Protein AF-0000000067431353 (afdb_homodimer)

InterPro domains:
  IPR000999 Ribonuclease III domain [PF00636] (51-108)
  IPR000999 Ribonuclease III domain [PS00517] (51-59)
  IPR000999 Ribonuclease III domain [PS50142] (41-105)
  IP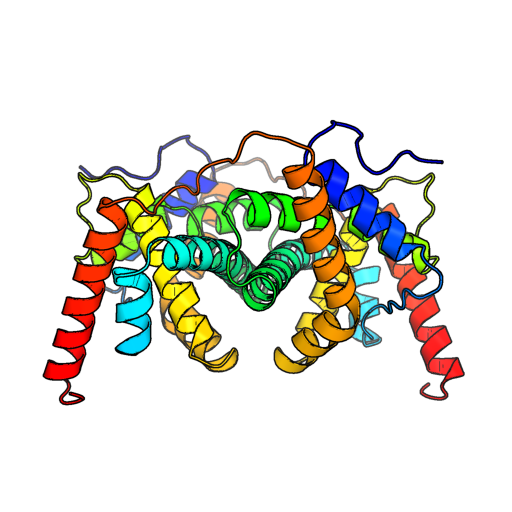R000999 Ribonuclease III domain [SM00535] (33-150)
  IPR000999 Ribonuclease III domain [cd00593] (41-124)
  IPR036389 Ribonuclease III, endonuclease domain superfamily [G3DSA:1.10.1520.10] (8-148)
  IPR036389 Ribonuclease III, endonuclease domain superfamily [SSF69065] (44-146)

Sequence (386 aa):
MAAFPFNKGTVSDSIQRHVVDKIYSSHFVFELPPLSDAAWSSICNNSAERDRLEFVGDALMSGTVSEELYRIRIQGSPGFYTNARSALTANSTFAHLMHRLGHHDMRDKVKPAGDAFETIIAAYRNETSAEAFQQWFRDNFTQLIHVACAAYDSWMNLSMPRSKGSGGSVKQRRLLDKAKHRQKAEKRARGLLMAAFPFNKGTVSDSIQRHVVDKIYSSHFVFELPPLSDAAWSSICNNSAERDRLEFVGDALMSGTVSEELYRIRIQGSPGFYTNARSALTANSTFAHLMHRLGHHDMRDKVKPAGDAFETIIAAYRNETSAEAFQQWFRDNFTQLIHVACAAYDSWMNLSMPRSKGSGGSVKQRRLLDKAKHRQKAEKR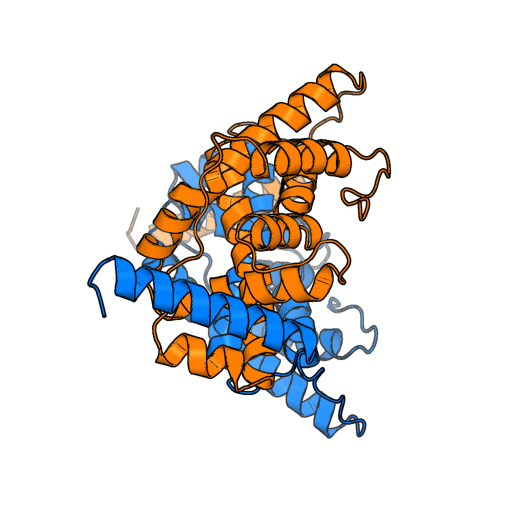ARGLL

Solvent-accessible surface area (backbone atoms only — not comparable to full-atom values): 20531 Å² total; per-residue (Å²): 134,73,72,71,62,72,78,74,77,40,71,31,33,53,20,30,48,49,32,52,51,44,62,72,35,92,83,50,64,76,74,80,78,81,67,54,70,66,53,46,50,44,51,48,72,29,42,66,54,30,47,48,27,24,56,31,11,51,30,43,50,48,21,50,52,39,49,48,47,53,70,71,40,84,79,55,40,67,68,50,52,54,30,43,48,50,25,70,67,27,41,58,47,36,20,49,54,35,30,72,74,68,47,41,60,72,90,47,73,43,59,43,40,17,44,35,48,22,22,51,51,29,51,36,47,72,73,45,51,74,65,58,45,50,49,52,44,51,73,46,45,44,68,48,51,55,39,26,54,51,35,47,52,54,50,49,73,70,41,79,76,77,76,74,63,74,62,51,53,73,63,26,35,53,34,40,46,47,46,45,53,49,52,52,50,52,35,42,73,70,62,73,94,129,67,74,65,60,68,81,73,79,40,71,32,33,52,20,29,44,49,33,52,52,45,62,71,34,90,82,50,66,76,72,81,78,82,66,55,71,68,53,47,49,44,52,47,72,30,41,66,54,31,45,49,27,24,56,32,12,49,30,41,50,48,20,53,52,39,48,48,48,53,68,72,40,84,79,56,40,68,68,52,53,55,31,42,49,52,25,69,67,27,40,60,46,37,20,49,55,34,30,72,72,69,45,42,59,68,86,49,73,43,60,41,39,17,42,36,46,22,23,52,52,29,51,35,48,72,76,46,51,74,64,58,44,51,49,54,44,52,73,46,45,44,68,48,50,53,39,27,54,53,35,45,52,54,49,51,71,69,41,78,78,75,78,73,64,76,64,52,52,74,63,25,35,52,35,40,47,47,48,46,54,50,52,50,50,52,34,44,74,70,63,73,96

pLDDT: mean 86.74, std 14.92, range [23.95, 98.12]

Secondary structure (DSSP, 8-state):
----S-----HHHHHHHHHHHHHTSTT----PPP--HHHHHHHHH-HHHHHHHHHHHHHHHHHHHHHHHHHH-TT--HHHHHHHHHHHT-HHHHHHHHHHTTS--TTS-HHHHHHHHHHHHHHHHHHS-HHHHHHHHHHHHHHHHHHHHHHHHHHHHHS----------HHHHHHHHHHHHHHHHHHHHTT--/----S-----HHHHHHHHHHHHHTSTT----PPP--HHHHHHHHH-HHHHHHHHHHHHHHHHHHHHHHHHHH-TT--HHHHHHHHHHHT-HHHHHHHHHHTTS--TTS-HHHHHHHHHHHHHHHHHHS-HHHHHHHHHHHHHHHHHHHHHHHHHHHHHS----------HHHHHHHHHHHHHHHHHHHHTT--

Organism: Laccaria bicolor (strain S238N-H82 / ATCC MYA-4686) (NCBI:txid486041)

Foldseek 3Di:
DFDPDPPPVDLLSLLLVLLLVLLPDPPADADQDDFDPVLCCCCVPPVVLLVVQLVVLLVVLLVLLLVLLCVVPVDDFPVLSVSLSCSLLPLQSQQSNCVSVVNHDSPDDSNVSSSVSSSSLSSNPVVDDPVVSSVSCCVRPSVSSVSSVVSSVVVPVVVPDDDDGPPPDPVVVVVVVVVVVVVVVVCVVVVND/DLDPDPPPVDLLSLLLVLLLVLLPDPPADADQDDADPVLCCCCVPPVVLLVVQLVVLLVVLLVLLLVLLCVVPVDDFPVLSVSLSCSLLPLQSQQSNCVSVVNHDSPDDSNVSSSVSSSSLSSNPVVDDPVVSSVSCCVRPSVSSVSSVVSSVVVPVVVPDPPDGPDPDPVVVVVVVVVVVVVVVVCVVVVND

Structure (mmCIF, N/CA/C/O backbone):
data_AF-0000000067431353-model_v1
#
loop_
_entity.id
_entity.type
_entity.pdbx_description
1 polymer 'Predicted protein'
#
loop_
_atom_site.group_PDB
_atom_site.id
_atom_site.type_symbol
_atom_site.label_atom_id
_atom_site.label_alt_id
_atom_site.label_comp_id
_atom_site.label_asym_id
_atom_site.label_entity_id
_atom_site.label_seq_id
_atom_site.pdbx_PDB_ins_code
_atom_site.Cartn_x
_atom_site.Cartn_y
_atom_site.Cartn_z
_atom_site.occupancy
_atom_site.B_iso_or_equiv
_atom_site.auth_seq_id
_atom_site.auth_comp_id
_atom_site.auth_asym_id
_atom_site.auth_atom_id
_atom_site.pdbx_PDB_model_num
ATOM 1 N N . MET A 1 1 ? 3.719 -19.734 -27.203 1 23.95 1 MET A N 1
ATOM 2 C CA . MET A 1 1 ? 4.613 -18.891 -26.406 1 23.95 1 MET A CA 1
ATOM 3 C C . MET A 1 1 ? 3.82 -17.938 -25.516 1 23.95 1 MET A C 1
ATOM 5 O O . MET A 1 1 ? 2.637 -17.703 -25.766 1 23.95 1 MET A O 1
ATOM 9 N N . ALA A 1 2 ? 4.438 -17.141 -24.578 1 31.27 2 ALA A N 1
ATOM 10 C CA . ALA A 1 2 ? 4.078 -16.859 -23.188 1 31.27 2 ALA A CA 1
ATOM 11 C C . ALA A 1 2 ? 2.885 -15.906 -23.125 1 31.27 2 ALA A C 1
ATOM 13 O O . ALA A 1 2 ? 1.979 -16.109 -22.312 1 31.27 2 ALA A O 1
ATOM 14 N N . ALA A 1 3 ? 3.102 -14.664 -23.641 1 41.03 3 ALA A N 1
ATOM 15 C CA . ALA A 1 3 ? 4.418 -14.062 -23.438 1 41.03 3 ALA A CA 1
ATOM 16 C C . ALA A 1 3 ? 4.332 -12.828 -22.547 1 41.03 3 ALA A C 1
ATOM 18 O O . ALA A 1 3 ? 3.744 -11.812 -22.938 1 41.03 3 ALA A O 1
ATOM 19 N N . PHE A 1 4 ? 3.812 -12.961 -21.5 1 47.16 4 PHE A N 1
ATOM 20 C CA . PHE A 1 4 ? 3.789 -11.773 -20.656 1 47.16 4 PHE A CA 1
ATOM 21 C C . PHE A 1 4 ? 5.195 -11.219 -20.469 1 47.16 4 PHE A C 1
ATOM 23 O O . PHE A 1 4 ? 6.18 -11.953 -20.609 1 47.16 4 PHE A O 1
ATOM 30 N N . PRO A 1 5 ? 6.062 -10.719 -19.875 1 51 5 PRO A N 1
ATOM 31 C CA . PRO A 1 5 ? 6.305 -9.289 -19.672 1 51 5 PRO A CA 1
ATOM 32 C C . PRO A 1 5 ? 6.586 -8.547 -20.969 1 51 5 PRO A C 1
ATOM 34 O O . PRO A 1 5 ? 7.117 -9.133 -21.922 1 51 5 PRO A O 1
ATOM 37 N N . PHE A 1 6 ? 5.766 -7.562 -21.266 1 51.66 6 PHE A N 1
ATOM 38 C CA . PHE A 1 6 ? 6.023 -6.645 -22.375 1 51.66 6 PHE A CA 1
ATOM 39 C C . PHE A 1 6 ? 7.461 -6.137 -22.328 1 51.66 6 PHE A C 1
ATOM 41 O O . PHE A 1 6 ? 7.973 -5.797 -21.266 1 51.66 6 PHE A O 1
ATOM 48 N N . ASN A 1 7 ? 8.359 -6.863 -23.016 1 56.06 7 ASN A N 1
ATOM 49 C CA . ASN A 1 7 ? 9.75 -6.461 -23.188 1 56.06 7 ASN A CA 1
ATOM 50 C C . ASN A 1 7 ? 9.867 -4.977 -23.531 1 56.06 7 ASN A C 1
ATOM 52 O O . ASN A 1 7 ? 9.758 -4.602 -24.703 1 56.06 7 ASN A O 1
ATOM 56 N N . LYS A 1 8 ? 9.617 -4.156 -22.656 1 63.53 8 LYS A N 1
ATOM 57 C CA . LYS A 1 8 ? 9.922 -2.75 -22.906 1 63.53 8 LYS A CA 1
ATOM 58 C C . LYS A 1 8 ? 11.406 -2.467 -22.688 1 63.53 8 LYS A C 1
ATOM 60 O O . LYS A 1 8 ? 11.883 -1.368 -22.984 1 63.53 8 LYS A O 1
ATOM 65 N N . GLY A 1 9 ? 12.031 -3.564 -22.406 1 75.94 9 GLY A N 1
ATOM 66 C CA . GLY A 1 9 ? 13.469 -3.395 -22.234 1 75.94 9 GLY A CA 1
ATOM 67 C C . GLY A 1 9 ? 13.82 -2.576 -21.016 1 75.94 9 GLY A C 1
ATOM 68 O O . GLY A 1 9 ? 14.906 -1.985 -20.938 1 75.94 9 GLY A O 1
ATOM 69 N N . THR A 1 10 ? 12.969 -2.479 -20.156 1 87.06 10 THR A N 1
ATOM 70 C CA . THR A 1 10 ? 13.211 -1.729 -18.922 1 87.06 10 THR A CA 1
ATOM 71 C C . THR A 1 10 ? 13.742 -2.648 -17.828 1 87.06 10 THR A C 1
ATOM 73 O O . THR A 1 10 ? 13.664 -3.873 -17.953 1 87.06 10 THR A O 1
ATOM 76 N N . VAL A 1 11 ? 14.352 -2.068 -16.859 1 90.88 11 VAL A N 1
ATOM 77 C CA . VAL A 1 11 ? 14.844 -2.826 -15.711 1 90.88 11 VAL A CA 1
ATOM 78 C C . VAL A 1 11 ? 13.695 -3.592 -15.062 1 90.88 11 VAL A C 1
ATOM 80 O O . VAL A 1 11 ? 13.852 -4.758 -14.688 1 90.88 11 VAL A O 1
ATOM 83 N N . SER A 1 12 ? 12.547 -2.988 -14.953 1 92.94 12 SER A N 1
ATOM 84 C CA . SER A 1 12 ? 11.383 -3.648 -14.359 1 92.94 12 SER A CA 1
ATOM 85 C C . SER A 1 12 ? 10.969 -4.867 -15.18 1 92.94 12 SER A C 1
ATOM 87 O O . SER A 1 12 ? 10.586 -5.898 -14.625 1 92.94 12 SER A O 1
ATOM 89 N N . ASP A 1 13 ? 11.062 -4.77 -16.438 1 92.25 13 ASP A N 1
ATOM 90 C CA . ASP A 1 13 ? 10.742 -5.898 -17.312 1 92.25 13 ASP A CA 1
ATOM 91 C C . ASP A 1 13 ? 11.711 -7.055 -17.078 1 92.25 13 ASP A C 1
ATOM 93 O O . ASP A 1 13 ? 11.312 -8.219 -17.078 1 92.25 13 ASP A O 1
ATOM 97 N N . SER A 1 14 ? 12.969 -6.664 -17.016 1 91.94 14 SER A N 1
ATOM 98 C CA . SER A 1 14 ? 13.977 -7.691 -16.766 1 91.94 14 SER A CA 1
ATOM 99 C C . SER A 1 14 ? 13.719 -8.406 -15.438 1 91.94 14 SER A C 1
ATOM 101 O O . SER A 1 14 ? 13.781 -9.633 -15.367 1 91.94 14 SER A O 1
ATOM 103 N N . ILE A 1 15 ? 13.461 -7.648 -14.414 1 96.31 15 ILE A N 1
ATOM 104 C CA . ILE A 1 15 ? 13.156 -8.234 -13.109 1 96.31 15 ILE A CA 1
ATOM 105 C C . ILE A 1 15 ? 11.961 -9.172 -13.234 1 96.31 15 ILE A C 1
ATOM 107 O O . ILE A 1 15 ? 12 -10.305 -12.742 1 96.31 15 ILE A O 1
ATOM 111 N N . GLN A 1 16 ? 10.93 -8.695 -13.883 1 95.81 16 GLN A N 1
ATOM 112 C CA . GLN A 1 16 ? 9.711 -9.484 -13.984 1 95.81 16 GLN A CA 1
ATOM 113 C C . GLN A 1 16 ? 9.961 -10.789 -14.734 1 95.81 16 GLN A C 1
ATOM 115 O O . GLN A 1 16 ? 9.398 -11.828 -14.391 1 95.81 16 GLN A O 1
ATOM 120 N N . ARG A 1 17 ? 10.758 -10.773 -15.773 1 94.19 17 ARG A N 1
ATOM 121 C CA . ARG A 1 17 ? 11.094 -11.984 -16.516 1 94.19 17 ARG A CA 1
ATOM 122 C C . ARG A 1 17 ? 11.727 -13.023 -15.594 1 94.19 17 ARG A C 1
ATOM 124 O O . ARG A 1 17 ? 11.367 -14.203 -15.641 1 94.19 17 ARG A O 1
ATOM 131 N N . HIS A 1 18 ? 12.633 -12.57 -14.781 1 95.44 18 HIS A N 1
ATOM 132 C CA . HIS A 1 18 ? 13.297 -13.484 -13.852 1 95.44 18 HIS A CA 1
ATOM 133 C C . HIS A 1 18 ? 12.32 -14.023 -12.812 1 95.44 18 HIS A C 1
ATOM 135 O O . HIS A 1 18 ? 12.398 -15.188 -12.422 1 95.44 18 HIS A O 1
ATOM 141 N N . VAL A 1 19 ? 11.406 -13.195 -12.391 1 97.19 19 VAL A N 1
ATOM 142 C CA . VAL A 1 19 ? 10.383 -13.594 -11.43 1 97.19 19 VAL A CA 1
ATOM 143 C C . VAL A 1 19 ? 9.477 -14.648 -12.055 1 97.19 19 VAL A C 1
ATOM 145 O O . VAL A 1 19 ? 9.18 -15.672 -11.43 1 97.19 19 VAL A O 1
ATOM 148 N N . VAL A 1 20 ? 9.062 -14.414 -13.266 1 95.69 20 VAL A N 1
ATOM 149 C CA . VAL A 1 20 ? 8.18 -15.344 -13.961 1 95.69 20 VAL A CA 1
ATOM 150 C C . VAL A 1 20 ? 8.914 -16.656 -14.219 1 95.69 20 VAL A C 1
ATOM 152 O O . VAL A 1 20 ? 8.328 -17.734 -14.07 1 95.69 20 VAL A O 1
ATOM 155 N N . ASP A 1 21 ? 10.188 -16.562 -14.586 1 95.62 21 ASP A N 1
ATOM 156 C CA . ASP A 1 21 ? 10.984 -17.781 -14.734 1 95.62 21 ASP A CA 1
ATOM 157 C C . ASP A 1 21 ? 10.992 -18.594 -13.445 1 95.62 21 ASP A C 1
ATOM 159 O O . ASP A 1 21 ? 10.906 -19.812 -13.477 1 95.62 21 ASP A O 1
ATOM 163 N N . LYS A 1 22 ? 11.109 -17.859 -12.352 1 96.25 22 LYS A N 1
ATOM 164 C CA . LYS A 1 22 ? 11.086 -18.547 -11.062 1 96.25 22 LYS A CA 1
ATOM 165 C C . LYS A 1 22 ? 9.734 -19.203 -10.82 1 96.25 22 LYS A C 1
ATOM 167 O O . LYS A 1 22 ? 9.672 -20.328 -10.305 1 96.25 22 LYS A O 1
ATOM 172 N N . ILE A 1 23 ? 8.672 -18.562 -11.172 1 96.19 23 ILE A N 1
ATOM 173 C CA . ILE A 1 23 ? 7.316 -19.078 -10.977 1 96.19 23 ILE A CA 1
ATOM 174 C C . ILE A 1 23 ? 7.16 -20.406 -11.703 1 96.19 23 ILE A C 1
ATOM 176 O O . ILE A 1 23 ? 6.488 -21.328 -11.211 1 96.19 23 ILE A O 1
ATOM 180 N N . TYR A 1 24 ? 7.809 -20.594 -12.773 1 95 24 TYR A N 1
ATOM 181 C CA . TYR A 1 24 ? 7.613 -21.797 -13.555 1 95 24 TYR A CA 1
ATOM 182 C C . TYR A 1 24 ? 8.734 -22.812 -13.305 1 95 24 TYR A C 1
ATOM 184 O O . TYR A 1 24 ? 8.766 -23.875 -13.914 1 95 24 TYR A O 1
ATOM 192 N N . SER A 1 25 ? 9.648 -22.422 -12.438 1 95.12 25 SER A N 1
ATOM 193 C CA . SER A 1 25 ? 10.703 -23.375 -12.078 1 95.12 25 SER A CA 1
ATOM 194 C C . SER A 1 25 ? 10.141 -24.547 -11.289 1 95.12 25 SER A C 1
ATOM 196 O O . SER A 1 25 ? 9.109 -24.406 -10.617 1 95.12 25 SER A O 1
ATOM 198 N N . SER A 1 26 ? 10.766 -25.672 -11.32 1 93.94 26 SER A N 1
ATOM 199 C CA . SER A 1 26 ? 10.305 -26.906 -10.672 1 93.94 26 SER A CA 1
ATOM 200 C C . SER A 1 26 ? 10.359 -26.781 -9.156 1 93.94 26 SER A C 1
ATOM 202 O O . SER A 1 26 ? 9.633 -27.484 -8.445 1 93.94 26 SER A O 1
ATOM 204 N N . HIS A 1 27 ? 11.18 -25.875 -8.656 1 92 27 HIS A N 1
ATOM 205 C CA . HIS A 1 27 ? 11.391 -25.781 -7.219 1 92 27 HIS A CA 1
ATOM 206 C C . HIS A 1 27 ? 10.508 -24.703 -6.594 1 92 27 HIS A C 1
ATOM 208 O O . HIS A 1 27 ? 10.516 -24.516 -5.375 1 92 27 HIS A O 1
ATOM 214 N N . PHE A 1 28 ? 9.789 -24.031 -7.488 1 93 28 PHE A N 1
ATOM 215 C CA . PHE A 1 28 ? 8.922 -22.984 -6.969 1 93 28 PHE A CA 1
ATOM 216 C C . PHE A 1 28 ? 7.629 -23.578 -6.414 1 93 28 PHE A C 1
ATOM 218 O O . PHE A 1 28 ? 6.922 -24.297 -7.113 1 93 28 PHE A O 1
ATOM 225 N N . VAL A 1 29 ? 7.441 -23.312 -5.148 1 89.75 29 VAL A N 1
ATOM 226 C CA . VAL A 1 29 ? 6.211 -23.75 -4.496 1 89.75 29 VAL A CA 1
ATOM 227 C C . VAL A 1 29 ? 5.395 -22.531 -4.066 1 89.75 29 VAL A C 1
ATOM 229 O O . VAL A 1 29 ? 5.918 -21.625 -3.42 1 89.75 29 VAL A O 1
ATOM 232 N N . PHE A 1 30 ? 4.188 -22.531 -4.449 1 93.44 30 PHE A N 1
ATOM 233 C CA . PHE A 1 30 ? 3.266 -21.438 -4.145 1 93.44 30 PHE A CA 1
ATOM 234 C C . PHE A 1 30 ? 1.852 -21.969 -3.938 1 93.44 30 PHE A C 1
ATOM 236 O O . PHE A 1 30 ? 1.389 -22.828 -4.688 1 93.44 30 PHE A O 1
ATOM 243 N N . GLU A 1 31 ? 1.218 -21.516 -2.906 1 91.31 31 GLU A N 1
ATOM 244 C CA . GLU A 1 31 ? -0.174 -21.859 -2.639 1 91.31 31 GLU A CA 1
ATOM 245 C C . GLU A 1 31 ? -1.007 -20.625 -2.328 1 91.31 31 GLU A C 1
ATOM 247 O O . GLU A 1 31 ? -0.552 -19.719 -1.616 1 91.31 31 GLU A O 1
ATOM 252 N N . LEU A 1 32 ? -2.238 -20.625 -2.877 1 92.19 32 LEU A N 1
ATOM 253 C CA . LEU A 1 32 ? -3.164 -19.578 -2.459 1 92.19 32 LEU A CA 1
ATOM 254 C C . LEU A 1 32 ? -3.512 -19.719 -0.981 1 92.19 32 LEU A C 1
ATOM 256 O O . LEU A 1 32 ? -3.564 -20.828 -0.453 1 92.19 32 LEU A O 1
ATOM 260 N N . PRO A 1 33 ? -3.707 -18.547 -0.418 1 93.25 33 PRO A N 1
ATOM 261 C CA . PRO A 1 33 ? -4.098 -18.672 0.988 1 93.25 33 PRO A CA 1
ATOM 262 C C . PRO A 1 33 ? -5.457 -19.344 1.166 1 93.25 33 PRO A C 1
ATOM 264 O O . PRO A 1 33 ? -6.348 -19.172 0.326 1 93.25 33 PRO A O 1
ATOM 267 N N . PRO A 1 34 ? -5.582 -20.125 2.26 1 90.69 34 PRO A N 1
ATOM 268 C CA . PRO A 1 34 ? -6.875 -20.75 2.52 1 90.69 34 PRO A CA 1
ATOM 269 C C . PRO A 1 34 ? -7.969 -19.75 2.863 1 90.69 34 PRO A C 1
ATOM 271 O O . PRO A 1 34 ? -7.734 -18.812 3.641 1 90.69 34 PRO A O 1
ATOM 274 N N . LEU A 1 35 ? -9.102 -19.891 2.227 1 93.38 35 LEU A N 1
ATOM 275 C CA . LEU A 1 35 ? -10.258 -19.047 2.541 1 93.38 35 LEU A CA 1
ATOM 276 C C . LEU A 1 35 ? -11.406 -19.891 3.096 1 93.38 35 LEU A C 1
ATOM 278 O O . LEU A 1 35 ? -11.578 -21.047 2.709 1 93.38 35 LEU A O 1
ATOM 282 N N . SER A 1 36 ? -12.156 -19.328 3.986 1 93.75 36 SER A N 1
ATOM 283 C CA . SER A 1 36 ? -13.375 -19.953 4.465 1 93.75 36 SER A CA 1
ATOM 284 C C . SER A 1 36 ? -14.422 -20.047 3.359 1 93.75 36 SER A C 1
ATOM 286 O O . SER A 1 36 ? -14.336 -19.344 2.354 1 93.75 36 SER A O 1
ATOM 288 N N . ASP A 1 37 ? -15.453 -20.875 3.604 1 90.88 37 ASP A N 1
ATOM 289 C CA . ASP A 1 37 ? -16.562 -21 2.662 1 90.88 37 ASP A CA 1
ATOM 290 C C . ASP A 1 37 ? -17.297 -19.672 2.527 1 90.88 37 ASP A C 1
ATOM 292 O O . ASP A 1 37 ? -17.734 -19.297 1.434 1 90.88 37 ASP A O 1
ATOM 296 N N . ALA A 1 38 ? -17.422 -19.062 3.598 1 92.56 38 ALA A N 1
ATOM 297 C CA . ALA A 1 38 ? -18.109 -17.781 3.602 1 92.56 38 ALA A CA 1
ATOM 298 C C . ALA A 1 38 ? -17.359 -16.75 2.768 1 92.56 38 ALA A C 1
ATOM 300 O O . ALA A 1 38 ? -17.969 -15.969 2.023 1 92.56 38 ALA A O 1
ATOM 301 N N . ALA A 1 39 ? -16.016 -16.719 2.879 1 92 39 ALA A N 1
ATOM 302 C CA . ALA A 1 39 ? -15.195 -15.789 2.104 1 92 39 ALA A CA 1
ATOM 303 C C . ALA A 1 39 ? -15.297 -16.078 0.609 1 92 39 ALA A C 1
ATOM 305 O O . ALA A 1 39 ? -15.484 -15.164 -0.197 1 92 39 ALA A O 1
ATOM 306 N N . TRP A 1 40 ? -15.203 -17.359 0.27 1 91.12 40 TRP A N 1
ATOM 307 C CA . TRP A 1 40 ? -15.336 -17.734 -1.13 1 91.12 40 TRP A CA 1
ATOM 308 C C . TRP A 1 40 ? -16.703 -17.344 -1.675 1 91.12 40 TRP A C 1
ATOM 310 O O . TRP A 1 40 ? -16.812 -16.812 -2.781 1 91.12 40 TRP A O 1
ATOM 320 N N . SER A 1 41 ? -17.719 -17.578 -0.852 1 89.31 41 SER A N 1
ATOM 321 C CA . SER A 1 41 ? -19.062 -17.234 -1.273 1 89.31 41 SER A CA 1
ATOM 322 C C . SER A 1 41 ? -19.203 -15.734 -1.524 1 89.31 41 SER A C 1
ATOM 324 O O . SER A 1 41 ? -19.812 -15.32 -2.51 1 89.31 41 SER A O 1
ATOM 326 N N . SER A 1 42 ? -18.656 -14.953 -0.712 1 88.5 42 SER A N 1
ATOM 327 C CA . SER A 1 42 ? -18.719 -13.5 -0.826 1 88.5 42 SER A CA 1
ATOM 328 C C . SER A 1 42 ? -18.016 -13.016 -2.09 1 88.5 42 SER A C 1
ATOM 330 O O . SER A 1 42 ? -18.578 -12.211 -2.842 1 88.5 42 SER A O 1
ATOM 332 N N . ILE A 1 43 ? -16.812 -13.531 -2.348 1 90.12 43 ILE A N 1
ATOM 333 C CA . ILE A 1 43 ? -16.047 -12.984 -3.461 1 90.12 43 ILE A CA 1
ATOM 334 C C . ILE A 1 43 ? -16.562 -13.57 -4.777 1 90.12 43 ILE A C 1
ATOM 336 O O . ILE A 1 43 ? -16.438 -12.953 -5.832 1 90.12 43 ILE A O 1
ATOM 340 N N . CYS A 1 44 ? -17.219 -14.719 -4.766 1 88.75 44 CYS A N 1
ATOM 341 C CA . CYS A 1 44 ? -17.703 -15.336 -5.988 1 88.75 44 CYS A CA 1
ATOM 342 C C . CYS A 1 44 ? -19.078 -14.797 -6.367 1 88.75 44 CYS A C 1
ATOM 344 O O . CYS A 1 44 ? -19.391 -14.648 -7.551 1 88.75 44 CYS A O 1
ATOM 346 N N . ASN A 1 45 ? -19.844 -14.422 -5.398 1 88.81 45 ASN A N 1
ATOM 347 C CA . ASN A 1 45 ? -21.25 -14.156 -5.695 1 88.81 45 ASN A CA 1
ATOM 348 C C . ASN A 1 45 ? -21.562 -12.664 -5.602 1 88.81 45 ASN A C 1
ATOM 350 O O . ASN A 1 45 ? -22.656 -12.234 -5.965 1 88.81 45 ASN A O 1
ATOM 354 N N . ASN A 1 46 ? -20.734 -11.883 -5.109 1 89.5 46 ASN A N 1
ATOM 355 C CA . ASN A 1 46 ? -20.953 -10.453 -4.926 1 89.5 46 ASN A CA 1
ATOM 356 C C . ASN A 1 46 ? -19.922 -9.625 -5.688 1 89.5 46 ASN A C 1
ATOM 358 O O . ASN A 1 46 ? -18.812 -9.398 -5.195 1 89.5 46 ASN A O 1
ATOM 362 N N . SER A 1 47 ? -20.328 -9.102 -6.773 1 89.06 47 SER A N 1
ATOM 363 C CA . SER A 1 47 ? -19.406 -8.367 -7.637 1 89.06 47 SER A CA 1
ATOM 364 C C . SER A 1 47 ? -18.938 -7.07 -6.98 1 89.06 47 SER A C 1
ATOM 366 O O . SER A 1 47 ? -17.797 -6.664 -7.141 1 89.06 47 SER A O 1
ATOM 368 N N . ALA A 1 48 ? -19.828 -6.438 -6.285 1 89.88 48 ALA A N 1
ATOM 369 C CA . ALA A 1 48 ? -19.469 -5.211 -5.582 1 89.88 48 ALA A CA 1
ATOM 370 C C . ALA A 1 48 ? -18.391 -5.473 -4.535 1 89.88 48 ALA A C 1
ATOM 372 O O . ALA A 1 48 ? -17.438 -4.707 -4.414 1 89.88 48 ALA A O 1
ATOM 373 N N . GLU A 1 49 ? -18.547 -6.586 -3.867 1 93.06 49 GLU A N 1
ATOM 374 C CA . GLU A 1 49 ? -17.578 -6.953 -2.848 1 93.06 49 GLU A CA 1
ATOM 375 C C . GLU A 1 49 ? -16.234 -7.324 -3.477 1 93.06 49 GLU A C 1
ATOM 377 O O . GLU A 1 49 ? -15.18 -7.035 -2.916 1 93.06 49 GLU A O 1
ATOM 382 N N . ARG A 1 50 ? -16.266 -7.863 -4.598 1 92.44 50 ARG A N 1
ATOM 383 C CA . ARG A 1 50 ? -15.047 -8.211 -5.312 1 92.44 50 ARG A CA 1
ATOM 384 C C . ARG A 1 50 ? -14.242 -6.961 -5.664 1 92.44 50 ARG A C 1
ATOM 386 O O . ARG A 1 50 ? -13.023 -6.926 -5.488 1 92.44 50 ARG A O 1
ATOM 393 N N . ASP A 1 51 ? -14.969 -6.004 -6.086 1 93.12 51 ASP A N 1
ATOM 394 C CA . ASP A 1 51 ? -14.32 -4.75 -6.445 1 93.12 51 ASP A CA 1
ATOM 395 C C . ASP A 1 51 ? -13.664 -4.102 -5.227 1 93.12 51 ASP A C 1
ATOM 397 O O . ASP A 1 51 ? -12.547 -3.596 -5.312 1 93.12 51 ASP A O 1
ATOM 401 N N . ARG A 1 52 ? -14.391 -4.137 -4.168 1 96 52 ARG A N 1
ATOM 402 C CA . ARG A 1 52 ? -13.883 -3.553 -2.936 1 96 52 ARG A CA 1
ATOM 403 C C . ARG A 1 52 ? -12.625 -4.285 -2.463 1 96 52 ARG A C 1
ATOM 405 O O . ARG A 1 52 ? -11.641 -3.654 -2.08 1 96 52 ARG A O 1
ATOM 412 N N . LEU A 1 53 ? -12.695 -5.574 -2.566 1 96.44 53 LEU A N 1
ATOM 413 C CA . LEU A 1 53 ? -11.578 -6.379 -2.088 1 96.44 53 LEU A CA 1
ATOM 414 C C . LEU A 1 53 ? -10.391 -6.285 -3.043 1 96.44 53 LEU A C 1
ATOM 416 O O . LEU A 1 53 ? -9.242 -6.328 -2.613 1 96.44 53 LEU A O 1
ATOM 420 N N . GLU A 1 54 ? -10.672 -6.203 -4.34 1 96.25 54 GLU A N 1
ATOM 421 C CA . GLU A 1 54 ? -9.609 -5.961 -5.312 1 96.25 54 GLU A CA 1
ATOM 422 C C . GLU A 1 54 ? -8.828 -4.695 -4.965 1 96.25 54 GLU A C 1
ATOM 424 O O . GLU A 1 54 ? -7.594 -4.699 -4.977 1 96.25 54 GLU A O 1
ATOM 429 N N . PHE A 1 55 ? -9.578 -3.688 -4.637 1 97.38 55 PHE A N 1
ATOM 430 C CA . PHE A 1 55 ? -8.984 -2.408 -4.258 1 97.38 55 PHE A CA 1
ATOM 431 C C . PHE A 1 55 ? -8.07 -2.568 -3.049 1 97.38 55 PHE A C 1
ATOM 433 O O . PHE A 1 55 ? -6.941 -2.08 -3.049 1 97.38 55 PHE A O 1
ATOM 440 N N . VAL A 1 56 ? -8.523 -3.25 -2.09 1 97.5 56 VAL A N 1
ATOM 441 C CA . VAL A 1 56 ? -7.754 -3.459 -0.87 1 97.5 56 VAL A CA 1
ATOM 442 C C . VAL A 1 56 ? -6.543 -4.34 -1.172 1 97.5 56 VAL A C 1
ATOM 444 O O . VAL A 1 56 ? -5.441 -4.082 -0.681 1 97.5 56 VAL A O 1
ATOM 447 N N . GLY A 1 57 ? -6.793 -5.367 -1.936 1 97.88 57 GLY A N 1
ATOM 448 C CA . GLY A 1 57 ? -5.734 -6.309 -2.27 1 97.88 57 GLY A CA 1
ATOM 449 C C . GLY A 1 57 ? -4.562 -5.66 -2.98 1 97.88 57 GLY A C 1
ATOM 450 O O . GLY A 1 57 ? -3.406 -5.98 -2.699 1 97.88 57 GLY A O 1
ATOM 451 N N . ASP A 1 58 ? -4.91 -4.781 -3.855 1 97.12 58 ASP A N 1
ATOM 452 C CA . ASP A 1 58 ? -3.867 -4.055 -4.574 1 97.12 58 ASP A CA 1
ATOM 453 C C . ASP A 1 58 ? -2.957 -3.301 -3.605 1 97.12 58 ASP A C 1
ATOM 455 O O . ASP A 1 58 ? -1.733 -3.43 -3.668 1 97.12 58 ASP A O 1
ATOM 459 N N . ALA A 1 59 ? -3.537 -2.561 -2.752 1 97.25 59 ALA A N 1
ATOM 460 C CA . ALA A 1 59 ? -2.785 -1.769 -1.781 1 97.25 59 ALA A CA 1
ATOM 461 C C . ALA A 1 59 ? -2.029 -2.666 -0.806 1 97.25 59 ALA A C 1
ATOM 463 O O . ALA A 1 59 ? -0.883 -2.383 -0.451 1 97.25 59 ALA A O 1
ATOM 464 N N . LEU A 1 60 ? -2.674 -3.713 -0.419 1 96.75 60 LEU A N 1
ATOM 465 C CA . LEU A 1 60 ? -2.09 -4.652 0.533 1 96.75 60 LEU A CA 1
ATOM 466 C C . LEU A 1 60 ? -0.842 -5.309 -0.048 1 96.75 60 LEU A C 1
ATOM 468 O O . LEU A 1 60 ? 0.178 -5.426 0.636 1 96.75 60 LEU A O 1
ATOM 472 N N . MET A 1 61 ? -0.942 -5.723 -1.238 1 97.62 61 MET A N 1
ATOM 473 C CA . MET A 1 61 ? 0.2 -6.359 -1.886 1 97.62 61 MET A CA 1
ATOM 474 C C . MET A 1 61 ? 1.347 -5.371 -2.068 1 97.62 61 MET A C 1
ATOM 476 O O . MET A 1 61 ? 2.504 -5.699 -1.799 1 97.62 61 MET A O 1
ATOM 480 N N . SER A 1 62 ? 1.03 -4.195 -2.494 1 97.56 62 SER A N 1
ATOM 481 C CA . SER A 1 62 ? 2.051 -3.166 -2.652 1 97.56 62 SER A CA 1
ATOM 482 C C . SER A 1 62 ? 2.754 -2.875 -1.331 1 97.56 62 SER A C 1
ATOM 484 O O . SER A 1 62 ? 3.98 -2.766 -1.286 1 97.56 62 SER A O 1
ATOM 486 N N . GLY A 1 63 ? 1.958 -2.754 -0.319 1 96.69 63 GLY A N 1
ATOM 487 C CA . GLY A 1 63 ? 2.518 -2.48 0.996 1 96.69 63 GLY A CA 1
ATOM 488 C C . GLY A 1 63 ? 3.373 -3.613 1.527 1 96.69 63 GLY A C 1
ATOM 489 O O . GLY A 1 63 ? 4.484 -3.389 2.006 1 96.69 63 GLY A O 1
ATOM 490 N N . THR A 1 64 ? 2.9 -4.805 1.4 1 96.81 64 THR A N 1
ATOM 491 C CA . THR A 1 64 ? 3.602 -5.961 1.947 1 96.81 64 THR A CA 1
ATOM 492 C C . THR A 1 64 ? 4.891 -6.227 1.176 1 96.81 64 THR A C 1
ATOM 494 O O . THR A 1 64 ? 5.934 -6.508 1.774 1 96.81 64 THR A O 1
ATOM 497 N N . VAL A 1 65 ? 4.793 -6.133 -0.105 1 97.94 65 VAL A N 1
ATOM 498 C CA . VAL A 1 65 ? 5.984 -6.301 -0.932 1 97.94 65 VAL A CA 1
ATOM 499 C C . VAL A 1 65 ? 7.02 -5.238 -0.57 1 97.94 65 VAL A C 1
ATOM 501 O O . VAL A 1 65 ? 8.211 -5.539 -0.452 1 97.94 65 VAL A O 1
ATOM 504 N N . SER A 1 66 ? 6.594 -4.012 -0.389 1 97.69 66 SER A N 1
ATOM 505 C CA . SER A 1 66 ? 7.504 -2.926 -0.039 1 97.69 66 SER A CA 1
ATOM 506 C C . SER A 1 66 ? 8.188 -3.188 1.297 1 97.69 66 SER A C 1
ATOM 508 O O . SER A 1 66 ? 9.398 -2.988 1.429 1 97.69 66 SER A O 1
ATOM 510 N N . GLU A 1 67 ? 7.426 -3.619 2.236 1 95.94 67 GLU A N 1
ATOM 511 C CA . GLU A 1 67 ? 7.996 -3.928 3.545 1 95.94 67 GLU A CA 1
ATOM 512 C C . GLU A 1 67 ? 9.031 -5.043 3.447 1 95.94 67 GLU A C 1
ATOM 514 O O . GLU A 1 67 ? 10.086 -4.977 4.078 1 95.94 67 GLU A O 1
ATOM 519 N N . GLU A 1 68 ? 8.734 -6.02 2.664 1 96.75 68 GLU A N 1
ATOM 520 C CA . GLU A 1 68 ? 9.641 -7.156 2.543 1 96.75 68 GLU A CA 1
ATOM 521 C C . GLU A 1 68 ? 10.883 -6.785 1.733 1 96.75 68 GLU A C 1
ATOM 523 O O . GLU A 1 68 ? 11.984 -7.27 2.014 1 96.75 68 GLU A O 1
ATOM 528 N N . LEU A 1 69 ? 10.688 -5.996 0.702 1 97.88 69 LEU A N 1
ATOM 529 C CA . LEU A 1 69 ? 11.844 -5.484 -0.034 1 97.88 69 LEU A CA 1
ATOM 530 C C . LEU A 1 69 ? 12.781 -4.723 0.892 1 97.88 69 LEU A C 1
ATOM 532 O O . LEU A 1 69 ? 14 -4.906 0.833 1 97.88 69 LEU A O 1
ATOM 536 N N . TYR A 1 70 ? 12.219 -3.887 1.707 1 97.12 70 TYR A N 1
ATOM 537 C CA . TYR A 1 70 ? 12.992 -3.123 2.686 1 97.12 70 TYR A CA 1
ATOM 538 C C . TYR A 1 70 ? 13.742 -4.051 3.633 1 97.12 70 TYR A C 1
ATOM 540 O O . TYR A 1 70 ? 14.906 -3.807 3.955 1 97.12 70 TYR A O 1
ATOM 548 N N . ARG A 1 71 ? 13.109 -5.082 4.078 1 95.19 71 ARG A N 1
ATOM 549 C CA . ARG A 1 71 ? 13.68 -6.016 5.047 1 95.19 71 ARG A CA 1
ATOM 550 C C . ARG A 1 71 ? 14.82 -6.82 4.43 1 95.19 71 ARG A C 1
ATOM 552 O O . ARG A 1 71 ? 15.852 -7.023 5.066 1 95.19 71 ARG A O 1
ATOM 559 N N . ILE A 1 72 ? 14.641 -7.191 3.219 1 95.81 72 ILE A N 1
ATOM 560 C CA . ILE A 1 72 ? 15.547 -8.148 2.592 1 95.81 72 ILE A CA 1
ATOM 561 C C . ILE A 1 72 ? 16.719 -7.402 1.946 1 95.81 72 ILE A C 1
ATOM 563 O O . ILE A 1 72 ? 17.859 -7.844 2.023 1 95.81 72 ILE A O 1
ATOM 567 N N . ARG A 1 73 ? 16.375 -6.273 1.351 1 95.06 73 ARG A N 1
ATOM 568 C CA . ARG A 1 73 ? 17.422 -5.484 0.701 1 95.06 73 ARG A CA 1
ATOM 569 C C . ARG A 1 73 ? 17.844 -4.309 1.575 1 95.06 73 ARG A C 1
ATOM 571 O O . ARG A 1 73 ? 17.266 -3.223 1.486 1 95.06 73 ARG A O 1
ATOM 578 N N . ILE A 1 74 ? 18.922 -4.352 2.303 1 87.69 74 ILE A N 1
ATOM 579 C CA . ILE A 1 74 ? 19.359 -3.395 3.314 1 87.69 74 ILE A CA 1
ATOM 580 C C . ILE A 1 74 ? 19.938 -2.158 2.635 1 87.69 74 ILE A C 1
ATOM 582 O O . ILE A 1 74 ? 19.938 -1.067 3.213 1 87.69 74 ILE A O 1
ATOM 586 N N . GLN A 1 75 ? 20.281 -2.121 1.403 1 85.5 75 GLN A N 1
ATOM 587 C CA . GLN A 1 75 ? 20.859 -0.955 0.741 1 85.5 75 GLN A CA 1
ATOM 588 C C . GLN A 1 75 ? 20.234 -0.737 -0.633 1 85.5 75 GLN A C 1
ATOM 590 O O . GLN A 1 75 ? 20.922 -0.374 -1.587 1 85.5 75 GLN A O 1
ATOM 595 N N . GLY A 1 76 ? 19 -0.874 -0.541 1 91.81 76 GLY A N 1
ATOM 596 C CA . GLY A 1 76 ? 18.328 -0.681 -1.816 1 91.81 76 GLY A CA 1
ATOM 597 C C . GLY A 1 76 ? 18.219 0.777 -2.223 1 91.81 76 GLY A C 1
ATOM 598 O O . GLY A 1 76 ? 18.031 1.65 -1.375 1 91.81 76 GLY A O 1
ATOM 599 N N . SER A 1 77 ? 18.344 1.085 -3.473 1 92.56 77 SER A N 1
ATOM 600 C CA . SER A 1 77 ? 18.156 2.42 -4.031 1 92.56 77 SER A CA 1
ATOM 601 C C . SER A 1 77 ? 16.688 2.662 -4.379 1 92.56 77 SER A C 1
ATOM 603 O O . SER A 1 77 ? 15.914 1.713 -4.523 1 92.56 77 SER A O 1
ATOM 605 N N . PRO A 1 78 ? 16.297 3.924 -4.508 1 93.06 78 PRO A N 1
ATOM 606 C CA . PRO A 1 78 ? 14.938 4.215 -4.98 1 93.06 78 PRO A CA 1
ATOM 607 C C . PRO A 1 78 ? 14.609 3.516 -6.297 1 93.06 78 PRO A C 1
ATOM 609 O O . PRO A 1 78 ? 13.5 3.006 -6.473 1 93.06 78 PRO A O 1
ATOM 612 N N . GLY A 1 79 ? 15.547 3.518 -7.188 1 93.81 79 GLY A N 1
ATOM 613 C CA . GLY A 1 79 ? 15.359 2.818 -8.453 1 93.81 79 GLY A CA 1
ATOM 614 C C . GLY A 1 79 ? 15.086 1.338 -8.273 1 93.81 79 GLY A C 1
ATOM 615 O O . GLY A 1 79 ? 14.203 0.783 -8.938 1 93.81 79 GLY A O 1
ATOM 616 N N . PHE A 1 80 ? 15.875 0.693 -7.445 1 95.69 80 PHE A N 1
ATOM 617 C CA . PHE A 1 80 ? 15.648 -0.724 -7.18 1 95.69 80 PHE A CA 1
ATOM 618 C C . PHE A 1 80 ? 14.242 -0.959 -6.641 1 95.69 80 PHE A C 1
ATOM 620 O O . PHE A 1 80 ? 13.508 -1.803 -7.16 1 95.69 80 PHE A O 1
ATOM 627 N N . TYR A 1 81 ? 13.859 -0.206 -5.621 1 96.94 81 TYR A N 1
ATOM 628 C CA . TYR A 1 81 ? 12.594 -0.424 -4.926 1 96.94 81 TYR A CA 1
ATOM 629 C C . TYR A 1 81 ? 11.414 -0.233 -5.871 1 96.94 81 TYR A C 1
ATOM 631 O O . TYR A 1 81 ? 10.5 -1.062 -5.91 1 96.94 81 TYR A O 1
ATOM 639 N N . THR A 1 82 ? 11.477 0.852 -6.621 1 95.56 82 THR A N 1
ATOM 640 C CA . THR A 1 82 ? 10.383 1.166 -7.535 1 95.56 82 THR A CA 1
ATOM 641 C C . THR A 1 82 ? 10.25 0.089 -8.609 1 95.56 82 THR A C 1
ATOM 643 O O . THR A 1 82 ? 9.148 -0.398 -8.867 1 95.56 82 THR A O 1
ATOM 646 N N . ASN A 1 83 ? 11.336 -0.344 -9.148 1 95.69 83 ASN A N 1
ATOM 647 C CA . ASN A 1 83 ? 11.297 -1.33 -10.227 1 95.69 83 ASN A CA 1
ATOM 648 C C . ASN A 1 83 ? 10.93 -2.717 -9.703 1 95.69 83 ASN A C 1
ATOM 650 O O . ASN A 1 83 ? 10.18 -3.451 -10.344 1 95.69 83 ASN A O 1
ATOM 654 N N . ALA A 1 84 ? 11.5 -3.072 -8.57 1 97.69 84 ALA A N 1
ATOM 655 C CA . ALA A 1 84 ? 11.188 -4.375 -7.98 1 97.69 84 ALA A CA 1
ATOM 656 C C . ALA A 1 84 ? 9.711 -4.473 -7.605 1 97.69 84 ALA A C 1
ATOM 658 O O . ALA A 1 84 ? 9.062 -5.477 -7.898 1 97.69 84 ALA A O 1
ATOM 659 N N . ARG A 1 85 ? 9.203 -3.445 -6.965 1 97.81 85 ARG A N 1
ATOM 660 C CA . ARG A 1 85 ? 7.789 -3.457 -6.602 1 97.81 85 ARG A CA 1
ATOM 661 C C . ARG A 1 85 ? 6.91 -3.539 -7.844 1 97.81 85 ARG A C 1
ATOM 663 O O . ARG A 1 85 ? 5.934 -4.293 -7.871 1 97.81 85 ARG A O 1
ATOM 670 N N . SER A 1 86 ? 7.234 -2.719 -8.82 1 96.06 86 SER A N 1
ATOM 671 C CA . SER A 1 86 ? 6.461 -2.723 -10.055 1 96.06 86 SER A CA 1
ATOM 672 C C . SER A 1 86 ? 6.406 -4.117 -10.664 1 96.06 86 SER A C 1
ATOM 674 O O . SER A 1 86 ? 5.34 -4.578 -11.078 1 96.06 86 SER 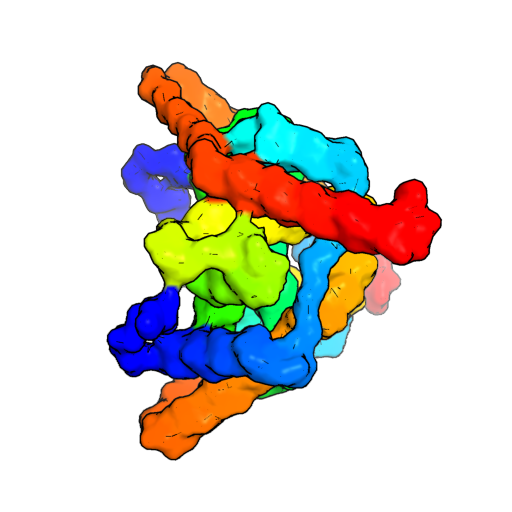A O 1
ATOM 676 N N . ALA A 1 87 ? 7.48 -4.785 -10.695 1 96.25 87 ALA A N 1
ATOM 677 C CA . ALA A 1 87 ? 7.566 -6.117 -11.297 1 96.25 87 ALA A CA 1
ATOM 678 C C . ALA A 1 87 ? 6.801 -7.141 -10.461 1 96.25 87 ALA A C 1
ATOM 680 O O . ALA A 1 87 ? 6.07 -7.973 -11.008 1 96.25 87 ALA A O 1
ATOM 681 N N . LEU A 1 88 ? 6.973 -7.051 -9.188 1 97.94 88 LEU A N 1
ATOM 682 C CA . LEU A 1 88 ? 6.457 -8.07 -8.281 1 97.94 88 LEU A CA 1
ATOM 683 C C . LEU A 1 88 ? 4.949 -7.922 -8.102 1 97.94 88 LEU A C 1
ATOM 685 O O . LEU A 1 88 ? 4.262 -8.891 -7.762 1 97.94 88 LEU A O 1
ATOM 689 N N . THR A 1 89 ? 4.41 -6.688 -8.32 1 97.69 89 THR A N 1
ATOM 690 C CA . THR A 1 89 ? 2.996 -6.449 -8.062 1 97.69 89 THR A CA 1
ATOM 691 C C . THR A 1 89 ? 2.24 -6.207 -9.359 1 97.69 89 THR A C 1
ATOM 693 O O . THR A 1 89 ? 1.104 -5.73 -9.352 1 97.69 89 THR A O 1
ATOM 696 N N . ALA A 1 90 ? 2.891 -6.523 -10.414 1 95.19 90 ALA A N 1
ATOM 697 C CA . ALA A 1 90 ? 2.238 -6.363 -11.711 1 95.19 90 ALA A CA 1
ATOM 698 C C . ALA A 1 90 ? 1.109 -7.375 -11.891 1 95.19 90 ALA A C 1
ATOM 700 O O . ALA A 1 90 ? 1.229 -8.523 -11.461 1 95.19 90 ALA A O 1
ATOM 701 N N . ASN A 1 91 ? 0.042 -6.961 -12.57 1 93.56 91 ASN A N 1
ATOM 702 C CA . ASN A 1 91 ? -1.053 -7.871 -12.891 1 93.56 91 ASN A CA 1
ATOM 703 C C . ASN A 1 91 ? -0.554 -9.109 -13.633 1 93.56 91 ASN A C 1
ATOM 705 O O . ASN A 1 91 ? -1.048 -10.211 -13.406 1 93.56 91 ASN A O 1
ATOM 709 N N . SER A 1 92 ? 0.36 -8.898 -14.477 1 93.69 92 SER A N 1
ATOM 710 C CA . SER A 1 92 ? 0.892 -10.023 -15.25 1 93.69 92 SER A CA 1
ATOM 711 C C . SER A 1 92 ? 1.607 -11.023 -14.344 1 93.69 92 SER A C 1
ATOM 713 O O . SER A 1 92 ? 1.529 -12.234 -14.57 1 93.69 92 SER A O 1
ATOM 715 N N . THR A 1 93 ? 2.348 -10.547 -13.312 1 96.19 93 THR A N 1
ATOM 716 C CA . THR A 1 93 ? 2.986 -11.445 -12.359 1 96.19 93 THR A CA 1
ATOM 717 C C . THR A 1 93 ? 1.942 -12.258 -11.602 1 96.19 93 THR A C 1
ATOM 719 O O . THR A 1 93 ? 2.062 -13.484 -11.484 1 96.19 93 THR A O 1
ATOM 722 N N . PHE A 1 94 ? 0.902 -11.609 -11.156 1 96.19 94 PHE A N 1
ATOM 723 C CA . PHE A 1 94 ? -0.18 -12.281 -10.453 1 96.19 94 PHE A CA 1
ATOM 724 C C . PHE A 1 94 ? -0.875 -13.289 -11.367 1 96.19 94 PHE A C 1
ATOM 726 O O . PHE A 1 94 ? -1.242 -14.383 -10.93 1 96.19 94 PHE A O 1
ATOM 733 N N . ALA A 1 95 ? -1.035 -12.938 -12.617 1 93.31 95 ALA A N 1
ATOM 734 C CA . ALA A 1 95 ? -1.655 -13.836 -13.586 1 93.31 95 ALA A CA 1
ATOM 735 C C . ALA A 1 95 ? -0.813 -15.094 -13.781 1 93.31 95 ALA A C 1
ATOM 737 O O . ALA A 1 95 ? -1.352 -16.203 -13.898 1 93.31 95 ALA A O 1
ATOM 738 N N . HIS A 1 96 ? 0.458 -14.938 -13.805 1 94.25 96 HIS A N 1
ATOM 739 C CA . HIS A 1 96 ? 1.344 -16.094 -13.938 1 94.25 96 HIS A CA 1
ATOM 740 C C . HIS A 1 96 ? 1.24 -17 -12.719 1 94.25 96 HIS A C 1
ATOM 742 O O . HIS A 1 96 ? 1.306 -18.234 -12.852 1 94.25 96 HIS A O 1
ATOM 748 N N . LEU A 1 97 ? 1.125 -16.391 -11.555 1 95.19 97 LEU A N 1
ATOM 749 C CA . LEU A 1 97 ? 0.914 -17.188 -10.359 1 95.19 97 LEU A CA 1
ATOM 750 C C . LEU A 1 97 ? -0.388 -17.984 -10.461 1 95.19 97 LEU A C 1
ATOM 752 O O . LEU A 1 97 ? -0.422 -19.172 -10.148 1 95.19 97 LEU A O 1
ATOM 756 N N . MET A 1 98 ? -1.436 -17.328 -10.906 1 92.56 98 MET A N 1
ATOM 757 C CA . MET A 1 98 ? -2.736 -17.984 -11.062 1 92.56 98 MET A CA 1
ATOM 758 C C . MET A 1 98 ? -2.67 -19.094 -12.102 1 92.56 98 MET A C 1
ATOM 760 O O . MET A 1 98 ? -3.303 -20.141 -11.945 1 92.56 98 MET A O 1
ATOM 764 N N . HIS A 1 99 ? -1.93 -18.812 -13.125 1 91.81 99 HIS A N 1
ATOM 765 C CA . HIS A 1 99 ? -1.758 -19.812 -14.172 1 91.81 99 HIS A CA 1
ATOM 766 C C . HIS A 1 99 ? -0.987 -21.016 -13.656 1 91.81 99 HIS A C 1
ATOM 768 O O . HIS A 1 99 ? -1.355 -22.172 -13.938 1 91.81 99 HIS A O 1
ATOM 774 N N . ARG A 1 100 ? 0.04 -20.734 -12.945 1 90 100 ARG A N 1
ATOM 775 C CA . ARG A 1 100 ? 0.846 -21.812 -12.359 1 90 100 ARG A CA 1
ATOM 776 C C . ARG A 1 100 ? -0.01 -22.734 -11.5 1 90 100 ARG A C 1
ATOM 778 O O . ARG A 1 100 ? 0.248 -23.938 -11.43 1 90 100 ARG A O 1
ATOM 785 N N . LEU A 1 101 ? -1.024 -22.188 -10.875 1 90.31 101 LEU A N 1
ATOM 786 C CA . LEU A 1 101 ? -1.901 -22.938 -9.984 1 90.31 101 LEU A CA 1
ATOM 787 C C . LEU A 1 101 ? -3.037 -23.594 -10.766 1 90.31 101 LEU A C 1
ATOM 789 O O . LEU A 1 101 ? -3.867 -24.297 -10.188 1 90.31 101 LEU A O 1
ATOM 793 N N . GLY A 1 102 ? -3.119 -23.281 -12.07 1 88.75 102 GLY A N 1
ATOM 794 C CA . GLY A 1 102 ? -4.129 -23.891 -12.914 1 88.75 102 GLY A CA 1
ATOM 795 C C . GLY A 1 102 ? -5.438 -23.125 -12.938 1 88.75 102 GLY A C 1
ATOM 796 O O . GLY A 1 102 ? -6.457 -23.641 -13.391 1 88.75 102 GLY A O 1
ATOM 797 N N . HIS A 1 103 ? -5.371 -21.906 -12.453 1 86.94 103 HIS A N 1
ATOM 798 C CA . HIS A 1 103 ? -6.617 -21.141 -12.336 1 86.94 103 HIS A CA 1
ATOM 799 C C . HIS A 1 103 ? -6.781 -20.172 -13.5 1 86.94 103 HIS A C 1
ATOM 801 O O . HIS A 1 103 ? -7.855 -19.594 -13.68 1 86.94 103 HIS A O 1
ATOM 807 N N . HIS A 1 104 ? -5.773 -19.984 -14.305 1 85.44 104 HIS A N 1
ATOM 808 C CA . HIS A 1 104 ? -5.777 -19.016 -15.398 1 85.44 104 HIS A CA 1
ATOM 809 C C . HIS A 1 104 ? -5.207 -19.641 -16.672 1 85.44 104 HIS A C 1
ATOM 811 O O . HIS A 1 104 ? -4.262 -20.422 -16.625 1 85.44 104 HIS A O 1
ATOM 817 N N . ASP A 1 105 ? -5.844 -19.297 -17.766 1 87.75 105 ASP A N 1
A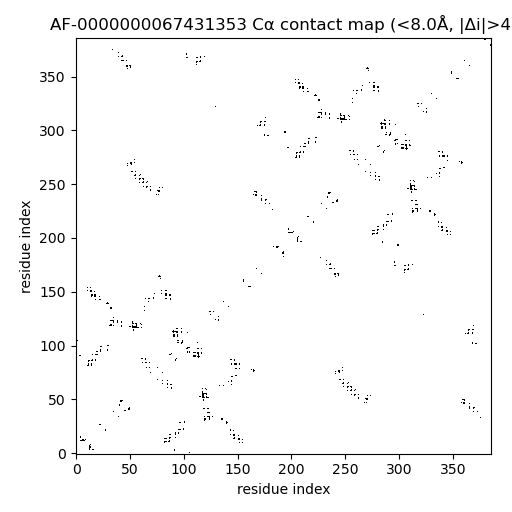TOM 818 C CA . ASP A 1 105 ? -5.32 -19.625 -19.078 1 87.75 105 ASP A CA 1
ATOM 819 C C . ASP A 1 105 ? -4.539 -18.453 -19.672 1 87.75 105 ASP A C 1
ATOM 821 O O . ASP A 1 105 ? -5.062 -17.344 -19.781 1 87.75 105 ASP A O 1
ATOM 825 N N . MET A 1 106 ? -3.389 -18.75 -20.062 1 86.44 106 MET A N 1
ATOM 826 C CA . MET A 1 106 ? -2.486 -17.703 -20.531 1 86.44 106 MET A CA 1
ATOM 827 C C . MET A 1 106 ? -3.023 -17.047 -21.812 1 86.44 106 MET A C 1
ATOM 829 O O . MET A 1 106 ? -2.574 -15.969 -22.188 1 86.44 106 MET A O 1
ATOM 833 N N . ARG A 1 107 ? -3.938 -17.656 -22.484 1 87.5 107 ARG A N 1
ATOM 834 C CA . ARG A 1 107 ? -4.555 -17.094 -23.672 1 87.5 107 ARG A CA 1
ATOM 835 C C . ARG A 1 107 ? -5.605 -16.047 -23.312 1 87.5 107 ARG A C 1
ATOM 837 O O . ARG A 1 107 ? -6.023 -15.258 -24.156 1 87.5 107 ARG A O 1
ATOM 844 N N . ASP A 1 108 ? -5.961 -16.078 -22.047 1 86.19 108 ASP A N 1
ATOM 845 C CA . ASP A 1 108 ? -6.984 -15.141 -21.594 1 86.19 108 ASP A CA 1
ATOM 846 C C . ASP A 1 108 ? -6.371 -13.812 -21.172 1 86.19 108 ASP A C 1
ATOM 848 O O . ASP A 1 108 ? -5.148 -13.688 -21.078 1 86.19 108 ASP A O 1
ATOM 852 N N . LYS A 1 109 ? -7.27 -12.914 -20.906 1 87.56 109 LYS A N 1
ATOM 853 C CA . LYS A 1 109 ? -6.824 -11.602 -20.469 1 87.56 109 LYS A CA 1
ATOM 854 C C . LYS A 1 109 ? -6.125 -11.68 -19.109 1 87.56 109 LYS A C 1
ATOM 856 O O . LYS A 1 109 ? -6.551 -12.438 -18.234 1 87.56 109 LYS A O 1
ATOM 861 N N . VAL A 1 110 ? -5.102 -10.891 -18.938 1 89.19 110 VAL A N 1
ATOM 862 C CA . VAL A 1 110 ? -4.227 -10.883 -17.766 1 89.19 110 VAL A CA 1
ATOM 863 C C . VAL A 1 110 ? -4.945 -10.234 -16.594 1 89.19 110 VAL A C 1
ATOM 865 O O . VAL A 1 110 ? -4.91 -10.75 -15.469 1 89.19 110 VAL A O 1
ATOM 868 N N . LYS A 1 111 ? -5.609 -9.141 -16.844 1 89.94 111 LYS A N 1
ATOM 869 C CA . LYS A 1 111 ? -6.109 -8.273 -15.773 1 89.94 111 LYS A CA 1
ATOM 870 C C . LYS A 1 111 ? -7.094 -9.016 -14.875 1 89.94 111 LYS A C 1
ATOM 872 O O . LYS A 1 111 ? -7.004 -8.93 -13.648 1 89.94 111 LYS A O 1
ATOM 877 N N . PRO A 1 112 ? -8.055 -9.844 -15.445 1 89.94 112 PRO A N 1
ATOM 878 C CA . PRO A 1 112 ? -8.984 -10.555 -14.562 1 89.94 112 PRO A CA 1
ATOM 879 C C . PRO A 1 112 ? -8.273 -11.516 -13.617 1 89.94 112 PRO A C 1
ATOM 881 O O . PRO A 1 112 ? -8.703 -11.68 -12.469 1 89.94 112 PRO A O 1
ATOM 884 N N . ALA A 1 113 ? -7.27 -12.133 -14.094 1 91.19 113 ALA A N 1
ATOM 885 C CA . ALA A 1 113 ? -6.523 -13.055 -13.242 1 91.19 113 ALA A CA 1
ATOM 886 C C . ALA A 1 113 ? -5.793 -12.305 -12.133 1 91.19 113 ALA A C 1
ATOM 888 O O . ALA A 1 113 ? -5.777 -12.75 -10.984 1 91.19 113 ALA A O 1
ATOM 889 N N . GLY A 1 114 ? -5.145 -11.148 -12.508 1 94.06 114 GLY A N 1
ATOM 890 C CA . GLY A 1 114 ? -4.512 -10.312 -11.5 1 94.06 114 GLY A CA 1
ATOM 891 C C . GLY A 1 114 ? -5.484 -9.805 -10.453 1 94.06 114 GLY A C 1
ATOM 892 O O . GLY A 1 114 ? -5.195 -9.852 -9.258 1 94.06 114 GLY A O 1
ATOM 893 N N . ASP A 1 115 ? -6.66 -9.398 -10.898 1 92.75 115 ASP A N 1
ATOM 894 C CA . ASP A 1 115 ? -7.711 -8.906 -10.008 1 92.75 115 ASP A CA 1
ATOM 895 C C . ASP A 1 115 ? -8.188 -10.008 -9.062 1 92.75 115 ASP A C 1
ATOM 897 O O . ASP A 1 115 ? -8.438 -9.75 -7.883 1 92.75 115 ASP A O 1
ATOM 901 N N . ALA A 1 116 ? -8.32 -11.18 -9.633 1 93.81 116 ALA A N 1
ATOM 902 C CA . ALA A 1 116 ? -8.75 -12.305 -8.82 1 93.81 116 ALA A CA 1
ATOM 903 C C . ALA A 1 116 ? -7.734 -12.617 -7.723 1 93.81 116 ALA A C 1
ATOM 905 O O . ALA A 1 116 ? -8.102 -12.859 -6.574 1 93.81 116 ALA A O 1
ATOM 906 N N . PHE A 1 117 ? -6.504 -12.602 -8.07 1 95.56 117 PHE A N 1
ATOM 907 C CA . PHE A 1 117 ? -5.434 -12.836 -7.109 1 95.56 117 PHE A CA 1
ATOM 908 C C . PHE A 1 117 ? -5.496 -11.828 -5.973 1 95.56 117 PHE A C 1
ATOM 910 O O . PHE A 1 117 ? -5.469 -12.203 -4.797 1 95.56 117 PHE A O 1
ATOM 917 N N . GLU A 1 118 ? -5.633 -10.562 -6.352 1 97.19 118 GLU A N 1
ATOM 918 C CA . GLU A 1 118 ? -5.691 -9.492 -5.363 1 97.19 118 GLU A CA 1
ATOM 919 C C . GLU A 1 118 ? -6.91 -9.641 -4.461 1 97.19 118 GLU A C 1
ATOM 921 O O . GLU A 1 118 ? -6.82 -9.438 -3.248 1 97.19 118 GLU A O 1
ATOM 926 N N . THR A 1 119 ? -7.984 -10.008 -5.027 1 96.44 119 THR A N 1
ATOM 927 C CA . THR A 1 119 ? -9.219 -10.211 -4.277 1 96.44 119 THR A CA 1
ATOM 928 C C . THR A 1 119 ? -9.047 -11.336 -3.26 1 96.44 119 THR A C 1
ATOM 930 O O . THR A 1 119 ? -9.461 -11.203 -2.104 1 96.44 119 THR A O 1
ATOM 933 N N . ILE A 1 120 ? -8.43 -12.383 -3.678 1 96.31 120 ILE A N 1
ATOM 934 C CA . ILE A 1 120 ? -8.195 -13.531 -2.801 1 96.31 120 ILE A CA 1
ATOM 935 C C . ILE A 1 120 ? -7.301 -13.117 -1.637 1 96.31 120 ILE A C 1
ATOM 937 O O . ILE A 1 120 ? -7.578 -13.453 -0.482 1 96.31 120 ILE A O 1
ATOM 941 N N . ILE A 1 121 ? -6.301 -12.367 -1.918 1 97.69 121 ILE A N 1
ATOM 942 C CA . ILE A 1 121 ? -5.355 -11.922 -0.9 1 97.69 121 ILE A CA 1
ATOM 943 C C . ILE A 1 121 ? -6.074 -11.047 0.125 1 97.69 121 ILE A C 1
ATOM 945 O O . ILE A 1 121 ? -5.895 -11.227 1.333 1 97.69 121 ILE A O 1
ATOM 949 N N . ALA A 1 122 ? -6.855 -10.148 -0.39 1 97.75 122 ALA A N 1
ATOM 950 C CA . ALA A 1 122 ? -7.586 -9.25 0.504 1 97.75 122 ALA A CA 1
ATOM 951 C C . ALA A 1 122 ? -8.586 -10.023 1.358 1 97.75 122 ALA A C 1
ATOM 953 O O . ALA A 1 122 ? -8.742 -9.742 2.549 1 97.75 122 ALA A O 1
ATOM 954 N N . ALA A 1 123 ? -9.273 -10.984 0.738 1 96.62 123 ALA A N 1
ATOM 955 C CA . ALA A 1 123 ? -10.219 -11.82 1.482 1 96.62 123 ALA A CA 1
ATOM 956 C C . ALA A 1 123 ? -9.508 -12.578 2.602 1 96.62 123 ALA A C 1
ATOM 958 O O . ALA A 1 123 ? -10.031 -12.688 3.715 1 96.62 123 ALA A O 1
ATOM 959 N N . TYR A 1 124 ? -8.359 -13.055 2.311 1 97.19 124 TYR A N 1
ATOM 960 C CA . TYR A 1 124 ? -7.578 -13.766 3.311 1 97.19 124 TYR A CA 1
ATOM 961 C C . TYR A 1 124 ? -7.18 -12.844 4.453 1 97.19 124 TYR A C 1
ATOM 963 O O . TYR A 1 124 ? -7.297 -13.211 5.625 1 97.19 124 TYR A O 1
ATOM 971 N N . ARG A 1 125 ? -6.727 -11.688 4.074 1 96.69 125 ARG A N 1
ATOM 972 C CA . ARG A 1 125 ? -6.34 -10.719 5.094 1 96.69 125 ARG A CA 1
ATOM 973 C C . ARG A 1 125 ? -7.512 -10.398 6.016 1 96.69 125 ARG A C 1
ATOM 975 O O . ARG A 1 125 ? -7.328 -10.203 7.219 1 96.69 125 ARG A O 1
ATOM 982 N N . ASN A 1 126 ? -8.68 -10.344 5.531 1 94.69 126 ASN A N 1
ATOM 983 C CA . ASN A 1 126 ? -9.883 -10.008 6.289 1 94.69 126 ASN A CA 1
ATOM 984 C C . ASN A 1 126 ? -10.203 -11.07 7.332 1 94.69 126 ASN A C 1
ATOM 986 O O . ASN A 1 126 ? -10.82 -10.773 8.359 1 94.69 126 ASN A O 1
ATOM 990 N N . GLU A 1 127 ? -9.828 -12.195 7.02 1 94.69 127 GLU A N 1
ATOM 991 C CA . GLU A 1 127 ? -10.297 -13.242 7.926 1 94.69 127 GLU A CA 1
ATOM 992 C C . GLU A 1 127 ? -9.148 -13.797 8.766 1 94.69 127 GLU A C 1
ATOM 994 O O . GLU A 1 127 ? -9.312 -14.805 9.453 1 94.69 127 GLU A O 1
ATOM 999 N N . THR A 1 128 ? -7.93 -13.242 8.68 1 94.69 128 THR A N 1
ATOM 1000 C CA . THR A 1 128 ? -6.793 -13.719 9.461 1 94.69 128 THR A CA 1
ATOM 1001 C C . THR A 1 128 ? -6.102 -12.57 10.18 1 94.69 128 THR A C 1
ATOM 1003 O O . THR A 1 128 ? -6.445 -11.406 9.969 1 94.69 128 THR A O 1
ATOM 1006 N N . SER A 1 129 ? -5.199 -12.867 11.062 1 92.69 129 SER A N 1
ATOM 1007 C CA . SER A 1 129 ? -4.418 -11.852 11.758 1 92.69 129 SER A CA 1
ATOM 1008 C C . SER A 1 129 ? -3.322 -11.281 10.859 1 92.69 129 SER A C 1
ATOM 1010 O O . SER A 1 129 ? -2.949 -11.898 9.859 1 92.69 129 SER A O 1
ATOM 1012 N N . ALA A 1 130 ? -2.861 -10.125 11.234 1 91.12 130 ALA A N 1
ATOM 1013 C CA . ALA A 1 130 ? -1.746 -9.523 10.508 1 91.12 130 ALA A CA 1
ATOM 1014 C C . ALA A 1 130 ? -0.526 -10.438 10.516 1 91.12 130 ALA A C 1
ATOM 1016 O O . ALA A 1 130 ? 0.188 -10.547 9.516 1 91.12 130 ALA A O 1
ATOM 1017 N N . GLU A 1 131 ? -0.294 -11.07 11.586 1 92.31 131 GLU A N 1
ATOM 1018 C CA . GLU A 1 131 ? 0.847 -11.969 11.727 1 92.31 131 GLU A CA 1
ATOM 1019 C C . GLU A 1 131 ? 0.706 -13.195 10.828 1 92.31 131 GLU A C 1
ATOM 1021 O O . GLU A 1 131 ? 1.666 -13.594 10.164 1 92.31 131 GLU A O 1
ATOM 1026 N N . ALA A 1 132 ? -0.464 -13.781 10.82 1 94.81 132 ALA A N 1
ATOM 1027 C CA . ALA A 1 132 ? -0.714 -14.945 9.977 1 94.81 132 ALA A CA 1
ATOM 1028 C C . ALA A 1 132 ? -0.593 -14.586 8.492 1 94.81 132 ALA A C 1
ATOM 1030 O O . ALA A 1 132 ? -0.062 -15.367 7.703 1 94.81 132 ALA A O 1
ATOM 1031 N N . PHE A 1 133 ? -1.062 -13.469 8.148 1 95.88 133 PHE A N 1
ATOM 1032 C CA . PHE A 1 133 ? -0.954 -12.992 6.781 1 95.88 133 PHE A CA 1
ATOM 1033 C C . PHE A 1 133 ? 0.506 -12.82 6.379 1 95.88 133 PHE A C 1
ATOM 1035 O O . PHE A 1 133 ? 0.915 -13.266 5.301 1 95.88 133 PHE A O 1
ATOM 1042 N N . GLN A 1 134 ? 1.258 -12.188 7.234 1 94.12 134 GLN A N 1
ATOM 1043 C CA . GLN A 1 134 ? 2.672 -11.961 6.957 1 94.12 134 GLN A CA 1
ATOM 1044 C C . GLN A 1 134 ? 3.424 -13.281 6.812 1 94.12 134 GLN A C 1
ATOM 1046 O O . GLN A 1 134 ? 4.316 -13.406 5.973 1 94.12 134 GLN A O 1
ATOM 1051 N N . GLN A 1 135 ? 3.096 -14.172 7.617 1 95.69 135 GLN A N 1
ATOM 1052 C CA . GLN A 1 135 ? 3.74 -15.477 7.539 1 95.69 135 GLN A CA 1
ATOM 1053 C C . GLN A 1 135 ? 3.436 -16.156 6.207 1 95.69 135 GLN A C 1
ATOM 1055 O O . GLN A 1 135 ? 4.336 -16.703 5.562 1 95.69 135 GLN A O 1
ATOM 1060 N N . TRP A 1 136 ? 2.184 -16.156 5.852 1 96.19 136 TRP A N 1
ATOM 1061 C CA . TRP A 1 136 ? 1.825 -16.719 4.555 1 96.19 136 TRP A CA 1
ATOM 1062 C C . TRP A 1 136 ? 2.598 -16.031 3.43 1 96.19 136 TRP A C 1
ATOM 1064 O O . TRP A 1 136 ? 3.098 -16.703 2.52 1 96.19 136 TRP A O 1
ATOM 1074 N N . PHE A 1 137 ? 2.633 -14.703 3.465 1 96.69 137 PHE A N 1
ATOM 1075 C CA . PHE A 1 137 ? 3.326 -13.93 2.441 1 96.69 137 PHE A CA 1
ATOM 1076 C C . PHE A 1 137 ? 4.789 -14.344 2.35 1 96.69 137 PHE A C 1
ATOM 1078 O O . PHE A 1 137 ? 5.309 -14.57 1.256 1 96.69 137 PHE A O 1
ATOM 1085 N N . ARG A 1 138 ? 5.414 -14.438 3.484 1 96 138 ARG A N 1
ATOM 1086 C CA . ARG A 1 138 ? 6.836 -14.781 3.504 1 96 138 ARG A CA 1
ATOM 1087 C C . ARG A 1 138 ? 7.066 -16.188 2.98 1 96 138 ARG A C 1
ATOM 1089 O O . ARG A 1 138 ? 8.008 -16.438 2.221 1 96 138 ARG A O 1
ATOM 1096 N N . ASP A 1 139 ? 6.188 -17.109 3.326 1 95.88 139 ASP A N 1
ATOM 1097 C CA . ASP A 1 139 ? 6.309 -18.5 2.906 1 95.88 139 ASP A CA 1
ATOM 1098 C C . ASP A 1 139 ? 6.16 -18.641 1.392 1 95.88 139 ASP A C 1
ATOM 1100 O O . ASP A 1 139 ? 6.719 -19.547 0.785 1 95.88 139 ASP A O 1
ATOM 1104 N N . ASN A 1 140 ? 5.445 -17.688 0.786 1 95.25 140 ASN A N 1
ATOM 1105 C CA . ASN A 1 140 ? 5.047 -17.906 -0.6 1 95.25 140 ASN A CA 1
ATOM 1106 C C . ASN A 1 140 ? 5.668 -16.891 -1.538 1 95.25 140 ASN A C 1
ATOM 1108 O O . ASN A 1 140 ? 5.879 -17.156 -2.721 1 95.25 140 ASN A O 1
ATOM 1112 N N . PHE A 1 141 ? 6.035 -15.703 -1.02 1 95.44 141 PHE A N 1
ATOM 1113 C CA . PHE A 1 141 ? 6.395 -14.617 -1.923 1 95.44 141 PHE A CA 1
ATOM 1114 C C . PHE A 1 141 ? 7.859 -14.234 -1.754 1 95.44 141 PHE A C 1
ATOM 1116 O O . PHE A 1 141 ? 8.445 -13.594 -2.631 1 95.44 141 PHE A O 1
ATOM 1123 N N . THR A 1 142 ? 8.492 -14.57 -0.632 1 94.44 142 THR A N 1
ATOM 1124 C CA . THR A 1 142 ? 9.852 -14.141 -0.323 1 94.44 142 THR A CA 1
ATOM 1125 C C . THR A 1 142 ? 10.82 -14.609 -1.402 1 94.44 142 THR A C 1
ATOM 1127 O O . THR A 1 142 ? 11.758 -13.891 -1.756 1 94.44 142 THR A O 1
ATOM 1130 N N . GLN A 1 143 ? 10.633 -15.805 -1.916 1 96.12 143 GLN A N 1
ATOM 1131 C CA . GLN A 1 143 ? 11.508 -16.328 -2.959 1 96.12 143 GLN A CA 1
ATOM 1132 C C . GLN A 1 143 ? 11.5 -15.43 -4.188 1 96.12 143 GLN A C 1
ATOM 1134 O O . GLN A 1 143 ? 12.516 -15.266 -4.859 1 96.12 143 GLN A O 1
ATOM 1139 N N . LEU A 1 144 ? 10.344 -14.898 -4.492 1 98.12 144 LEU A N 1
ATOM 1140 C CA . LEU A 1 144 ? 10.234 -14.008 -5.645 1 98.12 144 LEU A CA 1
ATOM 1141 C C . LEU A 1 144 ? 10.945 -12.688 -5.379 1 98.12 144 LEU A C 1
ATOM 1143 O O . LEU A 1 144 ? 11.492 -12.078 -6.297 1 98.12 144 LEU A O 1
ATOM 1147 N N . ILE A 1 145 ? 10.977 -12.266 -4.152 1 98.06 145 ILE A N 1
ATOM 1148 C CA . ILE A 1 145 ? 11.68 -11.047 -3.766 1 98.06 145 ILE A CA 1
ATOM 1149 C C . ILE A 1 145 ? 13.188 -11.242 -3.943 1 98.06 145 ILE A C 1
ATOM 1151 O O . ILE A 1 145 ? 13.875 -10.359 -4.461 1 98.06 145 ILE A O 1
ATOM 1155 N N . HIS A 1 146 ? 13.711 -12.383 -3.559 1 97.69 146 HIS A N 1
ATOM 1156 C CA . HIS A 1 146 ? 15.125 -12.68 -3.75 1 97.69 146 HIS A CA 1
ATOM 1157 C C . HIS A 1 146 ? 15.492 -12.664 -5.23 1 97.69 146 HIS A C 1
ATOM 1159 O O . HIS A 1 146 ? 16.562 -12.172 -5.602 1 97.69 146 HIS A O 1
ATOM 1165 N N . VAL A 1 147 ? 14.633 -13.211 -6.008 1 97.75 147 VAL A N 1
ATOM 1166 C CA . VAL A 1 147 ? 14.867 -13.234 -7.445 1 97.75 147 VAL A CA 1
ATOM 1167 C C . VAL A 1 147 ? 14.906 -11.812 -7.992 1 97.75 147 VAL A C 1
ATOM 1169 O O . VAL A 1 147 ? 15.758 -11.477 -8.82 1 97.75 147 VAL A O 1
ATOM 1172 N N . ALA A 1 148 ? 13.953 -10.984 -7.555 1 98 148 ALA A N 1
ATOM 1173 C CA . ALA A 1 148 ? 13.914 -9.594 -8 1 98 148 ALA A CA 1
ATOM 1174 C C . ALA A 1 148 ? 15.211 -8.867 -7.652 1 98 148 ALA A C 1
ATOM 1176 O O . ALA A 1 148 ? 15.742 -8.109 -8.461 1 98 148 ALA A O 1
ATOM 1177 N N . CYS A 1 149 ? 15.75 -9.109 -6.441 1 97.38 149 CYS A N 1
ATOM 1178 C CA . CYS A 1 149 ? 17.016 -8.516 -6.012 1 97.38 149 CYS A CA 1
ATOM 1179 C C . CYS A 1 149 ? 18.156 -8.93 -6.934 1 97.38 149 CYS A C 1
ATOM 1181 O O . CYS A 1 149 ? 18.875 -8.086 -7.457 1 97.38 149 CYS A O 1
ATOM 1183 N N . ALA A 1 150 ? 18.219 -10.227 -7.148 1 97.12 150 ALA A N 1
ATOM 1184 C CA . ALA A 1 150 ? 19.297 -10.766 -7.977 1 97.12 150 ALA A CA 1
ATOM 1185 C C . ALA A 1 150 ? 19.188 -10.266 -9.414 1 97.12 150 ALA A C 1
ATOM 1187 O O . ALA A 1 150 ? 20.203 -9.961 -10.055 1 97.12 150 ALA A O 1
ATOM 1188 N N . ALA A 1 151 ? 17.969 -10.227 -9.922 1 96.19 151 ALA A N 1
ATOM 1189 C CA . ALA A 1 151 ? 17.75 -9.781 -11.297 1 96.19 151 ALA A CA 1
ATOM 1190 C C . ALA A 1 151 ? 18.156 -8.32 -11.477 1 96.19 151 ALA A C 1
ATOM 1192 O O . ALA A 1 151 ? 18.734 -7.953 -12.5 1 96.19 151 ALA A O 1
ATOM 1193 N N . TYR A 1 152 ? 17.766 -7.508 -10.523 1 96 152 TYR A N 1
ATOM 1194 C CA . TYR A 1 152 ? 18.156 -6.102 -10.586 1 96 152 TYR A CA 1
ATOM 1195 C C . TYR A 1 152 ? 19.672 -5.957 -10.602 1 96 152 TYR A C 1
ATOM 1197 O O . TYR A 1 152 ? 20.219 -5.176 -11.383 1 96 152 TYR A O 1
ATOM 1205 N N . ASP A 1 153 ? 20.375 -6.699 -9.711 1 94.25 153 ASP A N 1
ATOM 1206 C CA . ASP A 1 153 ? 21.828 -6.652 -9.656 1 94.25 153 ASP A CA 1
ATOM 1207 C C . ASP A 1 153 ? 22.453 -7.078 -10.984 1 94.25 153 ASP A C 1
ATOM 1209 O O . ASP A 1 153 ? 23.406 -6.461 -11.453 1 94.25 153 ASP A O 1
ATOM 1213 N N . SER A 1 154 ? 21.922 -8.117 -11.523 1 93 154 SER A N 1
ATOM 1214 C CA . SER A 1 154 ? 22.406 -8.602 -12.812 1 93 154 SER A CA 1
ATOM 1215 C C . SER A 1 154 ? 22.25 -7.535 -13.891 1 93 154 SER A C 1
ATOM 1217 O O . SER A 1 154 ? 23.141 -7.344 -14.719 1 93 154 SER A O 1
ATOM 1219 N N . TRP A 1 155 ? 21.062 -6.898 -13.914 1 91 155 TRP A N 1
ATOM 1220 C CA . TRP A 1 155 ? 20.812 -5.832 -14.883 1 91 155 TRP A CA 1
ATOM 1221 C C . TRP A 1 155 ? 21.797 -4.688 -14.711 1 91 155 TRP A C 1
ATOM 1223 O O . TRP A 1 155 ? 22.328 -4.164 -15.695 1 91 155 TRP A O 1
ATOM 1233 N N . MET A 1 156 ? 22.016 -4.262 -13.508 1 89.31 156 MET A N 1
ATOM 1234 C CA . MET A 1 156 ? 22.875 -3.115 -13.219 1 89.31 156 MET A CA 1
ATOM 1235 C C . MET A 1 156 ? 24.328 -3.43 -13.531 1 89.31 156 MET A C 1
ATOM 1237 O O . MET A 1 156 ? 25.094 -2.543 -13.922 1 89.31 156 MET A O 1
ATOM 1241 N N . ASN A 1 157 ? 24.703 -4.539 -13.25 1 86.75 157 ASN A N 1
ATOM 1242 C CA . ASN A 1 157 ? 26.062 -4.941 -13.586 1 86.75 157 ASN A CA 1
ATOM 1243 C C . ASN A 1 157 ? 26.297 -4.922 -15.094 1 86.75 157 ASN A C 1
ATOM 1245 O O . ASN A 1 157 ? 27.422 -4.691 -15.547 1 86.75 157 ASN A O 1
ATOM 1249 N N . LEU A 1 158 ? 25.234 -5.191 -15.734 1 80.19 158 LEU A N 1
ATOM 1250 C CA . LEU A 1 158 ? 25.328 -5.199 -17.188 1 80.19 158 LEU A CA 1
ATOM 1251 C C . LEU A 1 158 ? 25.234 -3.785 -17.75 1 80.19 158 LEU A C 1
ATOM 1253 O O . LEU A 1 158 ? 25.781 -3.498 -18.812 1 80.19 158 LEU A O 1
ATOM 1257 N N . SER A 1 159 ? 24.344 -3.008 -17 1 70.56 159 SER A N 1
ATOM 1258 C CA . SER A 1 159 ? 24.125 -1.647 -17.469 1 70.56 159 SER A CA 1
ATOM 1259 C C . SER A 1 159 ? 25.109 -0.674 -16.844 1 70.56 159 SER A C 1
ATOM 1261 O O . SER A 1 159 ? 25.562 -0.876 -15.719 1 70.56 159 SER A O 1
ATOM 1263 N N . MET A 1 160 ? 26.172 -0.188 -17.172 1 53.81 160 MET A N 1
ATOM 1264 C CA . MET A 1 160 ? 27.203 0.707 -16.656 1 53.81 160 MET A CA 1
ATOM 1265 C C . MET A 1 160 ? 26.594 1.794 -15.773 1 53.81 160 MET A C 1
ATOM 1267 O O . MET A 1 160 ? 27.312 2.537 -15.102 1 53.81 160 MET A O 1
ATOM 1271 N N . PRO A 1 161 ? 25.484 2.445 -16.047 1 49.59 161 PRO A N 1
ATOM 1272 C CA . PRO A 1 161 ? 25.312 3.77 -15.453 1 49.59 161 PRO A CA 1
ATOM 1273 C C . PRO A 1 161 ? 24.797 3.703 -14.016 1 49.59 161 PRO A C 1
ATOM 1275 O O . PRO A 1 161 ? 23.922 2.885 -13.703 1 49.59 161 PRO A O 1
ATOM 1278 N N . ARG A 1 162 ? 25.656 3.875 -13.133 1 45.06 162 ARG A N 1
ATOM 1279 C CA . ARG A 1 162 ? 25.328 3.887 -11.711 1 45.06 162 ARG A CA 1
ATOM 1280 C C . ARG A 1 162 ? 24.312 4.98 -11.391 1 45.06 162 ARG A C 1
ATOM 1282 O O . ARG A 1 162 ? 24.531 6.145 -11.727 1 45.06 162 ARG A O 1
ATOM 1289 N N . SER A 1 163 ? 23.094 4.727 -11.352 1 46.84 163 SER A N 1
ATOM 1290 C CA . SER A 1 163 ? 22.125 5.742 -10.961 1 46.84 163 SER A CA 1
ATOM 1291 C C . SER A 1 163 ? 22.312 6.156 -9.508 1 46.84 163 SER A C 1
ATOM 1293 O O . SER A 1 163 ? 22.531 5.312 -8.641 1 46.84 163 SER A O 1
ATOM 1295 N N . LYS A 1 164 ? 22.625 7.348 -9.367 1 44.69 164 LYS A N 1
ATOM 1296 C CA . LYS A 1 164 ? 22.891 7.996 -8.086 1 44.69 164 LYS A CA 1
ATOM 1297 C C . LYS A 1 164 ? 21.641 8.039 -7.223 1 44.69 164 LYS A C 1
ATOM 1299 O O . LYS A 1 164 ? 20.531 8.25 -7.73 1 44.69 164 LYS A O 1
ATOM 1304 N N . GLY A 1 165 ? 21.703 7.387 -6.141 1 45 165 GLY A N 1
ATOM 1305 C CA . GLY A 1 165 ? 20.719 7.48 -5.074 1 45 165 GLY A CA 1
ATOM 1306 C C . GLY A 1 165 ? 20.234 8.898 -4.828 1 45 165 GLY A C 1
ATOM 1307 O O . GLY A 1 165 ? 20.984 9.859 -5.008 1 45 165 GLY A O 1
ATOM 1308 N N . SER A 1 166 ? 19.047 9.203 -5.004 1 44.88 166 SER A N 1
ATOM 1309 C CA . SER A 1 166 ? 18.578 10.539 -4.668 1 44.88 166 SER A CA 1
ATOM 1310 C C . SER A 1 166 ? 18.828 10.867 -3.199 1 44.88 166 SER A C 1
ATOM 1312 O O . SER A 1 166 ? 18.391 10.125 -2.312 1 44.88 166 SER A O 1
ATOM 1314 N N . GLY A 1 167 ? 19.969 11.141 -2.854 1 43.47 167 GLY A N 1
ATOM 1315 C CA . GLY A 1 167 ? 20.266 11.617 -1.508 1 43.47 167 GLY A CA 1
ATOM 1316 C C . GLY A 1 167 ? 19.172 12.5 -0.935 1 43.47 167 GLY A C 1
ATOM 1317 O O . GLY A 1 167 ? 18.656 13.383 -1.625 1 43.47 167 GLY A O 1
ATOM 1318 N N . GLY A 1 168 ? 18.281 11.961 -0.09 1 52.78 168 GLY A N 1
ATOM 1319 C CA . GLY A 1 168 ? 17.297 12.789 0.607 1 52.78 168 GLY A CA 1
ATOM 1320 C C . GLY A 1 168 ? 17.688 14.258 0.649 1 52.78 168 GLY A C 1
ATOM 1321 O O . GLY A 1 168 ? 18.875 14.586 0.66 1 52.78 168 GLY A O 1
ATOM 1322 N N . SER A 1 169 ? 16.688 15.016 0.301 1 64.5 169 SER A N 1
ATOM 1323 C CA . SER A 1 169 ? 16.984 16.438 0.171 1 64.5 169 SER A CA 1
ATOM 1324 C C . SER A 1 169 ? 17.359 17.047 1.516 1 64.5 169 SER A C 1
ATOM 1326 O O . SER A 1 169 ? 16.969 16.547 2.568 1 64.5 169 SER A O 1
ATOM 1328 N N . VAL A 1 170 ? 18.297 17.938 1.581 1 67.88 170 VAL A N 1
ATOM 1329 C CA . VAL A 1 170 ? 18.656 18.75 2.738 1 67.88 170 VAL A CA 1
ATOM 1330 C C . VAL A 1 170 ? 17.391 19.297 3.404 1 67.88 170 VAL A C 1
ATOM 1332 O O . VAL A 1 170 ? 17.312 19.359 4.633 1 67.88 170 VAL A O 1
ATOM 1335 N N . LYS A 1 171 ? 16.391 19.438 2.67 1 67.31 171 LYS A N 1
ATOM 1336 C CA . LYS A 1 171 ? 15.148 20.016 3.184 1 67.31 171 LYS A CA 1
ATOM 1337 C C . LYS A 1 171 ? 14.367 18.984 4.012 1 67.31 171 LYS A C 1
ATOM 1339 O O . LYS A 1 171 ? 13.836 19.328 5.074 1 67.31 171 LYS A O 1
ATOM 1344 N N . GLN A 1 172 ? 14.352 17.766 3.58 1 76.19 172 GLN A N 1
ATOM 1345 C CA . GLN A 1 172 ? 13.703 16.703 4.344 1 76.19 172 GLN A CA 1
ATOM 1346 C C . GLN A 1 172 ? 14.398 16.484 5.688 1 76.19 172 GLN A C 1
ATOM 1348 O O . GLN A 1 172 ? 13.734 16.328 6.715 1 76.19 172 GLN A O 1
ATOM 1353 N N . ARG A 1 173 ? 15.672 16.578 5.66 1 74.81 173 ARG A N 1
ATOM 1354 C CA . ARG A 1 173 ? 16.438 16.391 6.891 1 74.81 173 ARG A CA 1
ATOM 1355 C C . ARG A 1 173 ? 16.094 17.453 7.922 1 74.81 173 ARG A C 1
ATOM 1357 O O . ARG A 1 173 ? 15.945 17.156 9.109 1 74.81 173 ARG A O 1
ATOM 1364 N N . ARG A 1 174 ? 15.945 18.656 7.465 1 75.81 174 ARG A N 1
ATOM 1365 C CA . ARG A 1 174 ? 15.625 19.75 8.367 1 75.81 174 ARG A CA 1
ATOM 1366 C C . ARG A 1 174 ? 14.25 19.562 9 1 75.81 174 ARG A C 1
ATOM 1368 O O . ARG A 1 174 ? 14.07 19.812 10.188 1 75.81 174 ARG A O 1
ATOM 1375 N N . LEU A 1 175 ? 13.328 19.062 8.234 1 76.25 175 LEU A N 1
ATOM 1376 C CA . LEU A 1 175 ? 11.977 18.812 8.734 1 76.25 175 LEU A CA 1
ATOM 1377 C C . LEU A 1 175 ? 11.992 17.703 9.781 1 76.25 175 LEU A C 1
ATOM 1379 O O . LEU A 1 175 ? 11.305 17.797 10.805 1 76.25 175 LEU A O 1
ATOM 1383 N N . LEU A 1 176 ? 12.781 16.703 9.508 1 77.69 176 LEU A N 1
ATOM 1384 C CA . LEU A 1 176 ? 12.883 15.578 10.422 1 77.69 176 LEU A CA 1
ATOM 1385 C C . LEU A 1 176 ? 13.562 15.992 11.727 1 77.69 176 LEU A C 1
ATOM 1387 O O . LEU A 1 176 ? 13.156 15.562 12.805 1 77.69 176 LEU A O 1
ATOM 1391 N N . ASP A 1 177 ? 14.586 16.828 11.602 1 79.69 177 ASP A N 1
ATOM 1392 C CA . ASP A 1 177 ? 15.258 17.359 12.789 1 79.69 177 ASP A CA 1
ATOM 1393 C C . ASP A 1 177 ? 14.297 18.156 13.656 1 79.69 177 ASP A C 1
ATOM 1395 O O . ASP A 1 177 ? 14.305 18.031 14.883 1 79.69 177 ASP A O 1
ATOM 1399 N N . LYS A 1 178 ? 13.539 18.938 12.984 1 78.06 178 LYS A N 1
ATOM 1400 C CA . LYS A 1 178 ? 12.547 19.734 13.703 1 78.06 178 LYS A CA 1
ATOM 1401 C C . LYS A 1 178 ? 11.531 18.844 14.414 1 78.06 178 LYS A C 1
ATOM 1403 O O . LYS A 1 178 ? 11.203 19.062 15.578 1 78.06 178 LYS A O 1
ATOM 1408 N N . ALA A 1 179 ? 11.039 17.797 13.742 1 77.12 179 ALA A N 1
ATOM 1409 C CA . ALA A 1 179 ? 10.078 16.859 14.328 1 77.12 179 ALA A CA 1
ATOM 1410 C C . ALA A 1 179 ? 10.688 16.125 15.516 1 77.12 179 ALA A C 1
ATOM 1412 O O . ALA A 1 179 ? 10.016 15.906 16.531 1 77.12 179 ALA A O 1
ATOM 1413 N N . LYS A 1 180 ? 11.922 15.781 15.383 1 77.12 180 LYS A N 1
ATOM 1414 C CA . LYS A 1 180 ? 12.648 15.102 16.453 1 77.12 180 LYS A CA 1
ATOM 1415 C C . LYS A 1 180 ? 12.727 15.977 17.703 1 77.12 180 LYS A C 1
ATOM 1417 O O . LYS A 1 180 ? 12.43 15.516 18.797 1 77.12 180 LYS A O 1
ATOM 1422 N N . HIS A 1 181 ? 13.164 17.219 17.5 1 80.19 181 HIS A N 1
ATOM 1423 C CA . HIS A 1 181 ? 13.328 18.141 18.625 1 80.19 181 HIS A CA 1
ATOM 1424 C C . HIS A 1 181 ? 11.992 18.391 19.312 1 80.19 181 HIS A C 1
ATOM 1426 O O . HIS A 1 181 ? 11.93 18.453 20.547 1 80.19 181 HIS A O 1
ATOM 1432 N N . ARG A 1 182 ? 10.992 18.484 18.594 1 75.25 182 ARG A N 1
ATOM 1433 C CA . ARG A 1 182 ? 9.672 18.719 19.156 1 75.25 182 ARG A CA 1
ATOM 1434 C C . ARG A 1 182 ? 9.188 17.516 19.953 1 75.25 182 ARG A C 1
ATOM 1436 O O . ARG A 1 182 ? 8.641 17.672 21.047 1 75.25 182 ARG A O 1
ATOM 1443 N N . GLN A 1 183 ? 9.352 16.344 19.391 1 77.5 183 GLN A N 1
ATOM 1444 C CA . GLN A 1 183 ? 8.938 15.141 20.094 1 77.5 183 GLN A CA 1
ATOM 1445 C C . GLN A 1 183 ? 9.734 14.969 21.391 1 77.5 183 GLN A C 1
ATOM 1447 O O . GLN A 1 183 ? 9.18 14.57 22.422 1 77.5 183 GLN A O 1
ATOM 1452 N N . LYS A 1 184 ? 11.008 15.297 21.344 1 75.62 184 LYS A N 1
ATOM 1453 C CA . LYS A 1 184 ? 11.844 15.219 22.547 1 75.62 184 LYS A CA 1
ATOM 1454 C C . LYS A 1 184 ? 11.383 16.219 23.609 1 75.62 184 LYS A C 1
ATOM 1456 O O . LYS A 1 184 ? 11.336 15.898 24.797 1 75.62 184 LYS A O 1
ATOM 1461 N N . ALA A 1 185 ? 11.023 17.375 23.125 1 76.12 185 ALA A N 1
ATOM 1462 C CA . ALA A 1 185 ? 10.539 18.406 24.031 1 76.12 185 ALA A CA 1
ATOM 1463 C C . ALA A 1 185 ? 9.219 18 24.672 1 76.12 185 ALA A C 1
ATOM 1465 O O . ALA A 1 185 ? 9.008 18.219 25.875 1 76.12 185 ALA A O 1
ATOM 1466 N N . GLU A 1 186 ? 8.406 17.391 23.828 1 75 186 GLU A N 1
ATOM 1467 C CA . GLU A 1 186 ? 7.125 16.938 24.359 1 75 186 GLU A CA 1
ATOM 1468 C C . GLU A 1 186 ? 7.316 15.805 25.375 1 75 186 GLU A C 1
ATOM 1470 O O . GLU A 1 186 ? 6.605 15.742 26.375 1 75 186 GLU A O 1
ATOM 1475 N N . LYS A 1 187 ? 8.289 14.875 25.156 1 71.12 187 LYS A N 1
ATOM 1476 C CA . LYS A 1 187 ? 8.602 13.797 26.078 1 71.12 187 LYS A CA 1
ATOM 1477 C C . LYS A 1 187 ? 9.156 14.344 27.391 1 71.12 187 LYS A C 1
ATOM 1479 O O . LYS A 1 187 ? 8.82 13.852 28.469 1 71.12 187 LYS A O 1
ATOM 1484 N N . ARG A 1 188 ? 9.914 15.406 27.312 1 68.81 188 ARG A N 1
ATOM 1485 C CA . ARG A 1 188 ? 10.461 16.062 28.5 1 68.81 188 ARG A CA 1
ATOM 1486 C C . ARG A 1 188 ? 9.359 16.75 29.297 1 68.81 188 ARG A C 1
ATOM 1488 O O . ARG A 1 188 ? 9.328 16.656 30.531 1 68.81 188 ARG A O 1
ATOM 1495 N N . ALA A 1 189 ? 8.484 17.328 28.641 1 72.88 189 ALA A N 1
ATOM 1496 C CA . ALA A 1 189 ? 7.387 18.016 29.297 1 72.88 189 ALA A CA 1
ATOM 1497 C C . ALA A 1 189 ? 6.461 17.031 30 1 72.88 189 ALA A C 1
ATOM 1499 O O . ALA A 1 189 ? 5.906 17.344 31.062 1 72.88 189 ALA A O 1
ATOM 1500 N N . ARG A 1 190 ? 6.391 15.883 29.5 1 73.19 190 ARG A N 1
ATOM 1501 C CA . ARG A 1 190 ? 5.512 14.875 30.094 1 73.19 190 ARG A CA 1
ATOM 1502 C C . ARG A 1 190 ? 6.246 14.047 31.141 1 73.19 190 ARG A C 1
ATOM 1504 O O . ARG A 1 190 ? 5.684 13.109 31.703 1 73.19 190 ARG A O 1
ATOM 1511 N N . GLY A 1 191 ? 7.426 14.391 31.328 1 69.19 191 GLY A N 1
ATOM 1512 C CA . GLY A 1 191 ? 8.227 13.727 32.344 1 69.19 191 GLY A CA 1
ATOM 1513 C C . GLY A 1 191 ? 8.75 12.375 31.906 1 69.19 191 GLY A C 1
ATOM 1514 O O . GLY A 1 191 ? 9.023 11.508 32.75 1 69.19 191 GLY A O 1
ATOM 1515 N N . LEU A 1 192 ? 8.664 12.156 30.641 1 60.31 192 LEU A N 1
ATOM 1516 C CA . LEU A 1 192 ? 9.047 10.836 30.156 1 60.31 192 LEU A CA 1
ATOM 1517 C C . LEU A 1 192 ? 10.539 10.781 29.844 1 60.31 192 LEU A C 1
ATOM 1519 O O . LEU A 1 192 ? 11.055 9.734 29.438 1 60.31 192 LEU A O 1
ATOM 1523 N N . LEU A 1 193 ? 11.195 11.867 29.781 1 58.81 193 LEU A N 1
ATOM 1524 C CA . LEU A 1 193 ? 12.648 11.961 29.719 1 58.81 193 LEU A CA 1
ATOM 1525 C C . LEU A 1 193 ? 13.203 12.648 30.969 1 58.81 193 LEU A C 1
ATOM 1527 O O . LEU A 1 193 ? 12.539 13.508 31.547 1 58.81 193 LEU A O 1
ATOM 1531 N N . MET B 1 1 ? -0.262 32.375 0.821 1 28.41 1 MET B N 1
ATOM 1532 C CA . MET B 1 1 ? -1.021 31.172 1.137 1 28.41 1 MET B CA 1
ATOM 1533 C C . MET B 1 1 ? -0.74 30.078 0.119 1 28.41 1 MET B C 1
ATOM 1535 O O . MET B 1 1 ? -1.013 30.234 -1.071 1 28.41 1 MET B O 1
ATOM 1539 N N . ALA B 1 2 ? 0.185 29.375 0.059 1 36.44 2 ALA B N 1
ATOM 1540 C CA . ALA B 1 2 ? 0.604 28.375 -0.91 1 36.44 2 ALA B CA 1
ATOM 1541 C C . ALA B 1 2 ? -0.51 27.359 -1.161 1 36.44 2 ALA B C 1
ATOM 1543 O O . ALA B 1 2 ? -1.085 26.812 -0.217 1 36.44 2 ALA B O 1
ATOM 1544 N N . ALA B 1 3 ? -1.32 27.594 -2.24 1 42.69 3 ALA B N 1
ATOM 1545 C CA . ALA B 1 3 ? -2.629 27.141 -2.705 1 42.69 3 ALA B CA 1
ATOM 1546 C C . ALA B 1 3 ? -2.711 25.625 -2.719 1 42.69 3 ALA B C 1
ATOM 1548 O O . ALA B 1 3 ? -2.129 24.969 -3.59 1 42.69 3 ALA B O 1
ATOM 1549 N N . PHE B 1 4 ? -2.285 25.062 -1.797 1 48.5 4 PHE B N 1
ATOM 1550 C CA . PHE B 1 4 ? -2.629 23.641 -1.826 1 48.5 4 PHE B CA 1
ATOM 1551 C C . PHE B 1 4 ? -4.133 23.453 -1.99 1 48.5 4 PHE B C 1
ATOM 1553 O O . PHE B 1 4 ? -4.914 24.359 -1.662 1 48.5 4 PHE B O 1
ATOM 1560 N N . PRO B 1 5 ? -4.965 22.719 -1.881 1 49.81 5 PRO B N 1
ATOM 1561 C CA . PRO B 1 5 ? -5.277 21.656 -2.846 1 49.81 5 PRO B CA 1
ATOM 1562 C C . PRO B 1 5 ? -5.414 22.172 -4.273 1 49.81 5 PRO B C 1
ATOM 1564 O O . PRO B 1 5 ? -5.77 23.344 -4.477 1 49.81 5 PRO B O 1
ATOM 1567 N N . PHE B 1 6 ? -4.734 21.453 -5.418 1 53.94 6 PHE B N 1
ATOM 1568 C CA . PHE B 1 6 ? -4.68 21.812 -6.832 1 53.94 6 PHE B CA 1
ATOM 1569 C C . PHE B 1 6 ? -6.078 21.891 -7.426 1 53.94 6 PHE B C 1
ATOM 1571 O O . PHE B 1 6 ? -6.949 21.078 -7.098 1 53.94 6 PHE B O 1
ATOM 1578 N N . ASN B 1 7 ? -6.715 22.938 -7.316 1 55.19 7 ASN B N 1
ATOM 1579 C CA . ASN B 1 7 ? -8.008 23.281 -7.906 1 55.19 7 ASN B CA 1
ATOM 1580 C C . ASN B 1 7 ? -8.148 22.703 -9.312 1 55.19 7 ASN B C 1
ATOM 1582 O O . ASN B 1 7 ? -8.188 23.453 -10.297 1 55.19 7 ASN B O 1
ATOM 1586 N N . LYS B 1 8 ? -7.953 21.422 -9.445 1 62.06 8 LYS B N 1
ATOM 1587 C CA . LYS B 1 8 ? -8.172 20.891 -10.781 1 62.06 8 LYS B CA 1
ATOM 1588 C C . LYS B 1 8 ? -9.648 20.578 -11.016 1 62.06 8 LYS B C 1
ATOM 1590 O O . LYS B 1 8 ? -10.047 20.219 -12.125 1 62.06 8 LYS B O 1
ATOM 1595 N N . GLY B 1 9 ? -10.398 20.891 -9.953 1 73.88 9 GLY B N 1
ATOM 1596 C CA . GLY B 1 9 ? -11.828 20.672 -10.117 1 73.88 9 GLY B CA 1
ATOM 1597 C C . GLY B 1 9 ? -12.203 19.203 -10.18 1 73.88 9 GLY B C 1
ATOM 1598 O O . GLY B 1 9 ? -13.258 18.859 -10.719 1 73.88 9 GLY B O 1
ATOM 1599 N N . THR B 1 10 ? -11.367 18.406 -9.711 1 86.81 10 THR B N 1
ATOM 1600 C CA . THR B 1 10 ? -11.656 16.969 -9.703 1 86.81 10 THR B CA 1
ATOM 1601 C C . THR B 1 10 ? -12.266 16.562 -8.367 1 86.81 10 THR B C 1
ATOM 1603 O O . THR B 1 10 ? -12.219 17.312 -7.395 1 86.81 10 THR B O 1
ATOM 1606 N N . VAL B 1 11 ? -12.906 15.453 -8.367 1 90.62 11 VAL B N 1
ATOM 1607 C CA . VAL B 1 11 ? -13.492 14.914 -7.145 1 90.62 11 VAL B CA 1
ATOM 1608 C C . VAL B 1 11 ? -12.414 14.75 -6.086 1 90.62 11 VAL B C 1
ATOM 1610 O O . VAL B 1 11 ? -12.625 15.07 -4.914 1 90.62 11 VAL B O 1
ATOM 1613 N N . SER B 1 12 ? -11.25 14.289 -6.48 1 92.62 12 SER B N 1
ATOM 1614 C CA . SER B 1 12 ? -10.148 14.117 -5.539 1 92.62 12 SER B CA 1
ATOM 1615 C C . SER B 1 12 ? -9.727 15.445 -4.93 1 92.62 12 SER B C 1
ATOM 1617 O O . SER B 1 12 ? -9.414 15.516 -3.736 1 92.62 12 SER B O 1
ATOM 1619 N N . ASP B 1 13 ? -9.75 16.453 -5.691 1 91.88 13 ASP B N 1
ATOM 1620 C CA . ASP B 1 13 ? -9.422 17.781 -5.195 1 91.88 13 ASP B CA 1
ATOM 1621 C C . ASP B 1 13 ? -10.438 18.25 -4.156 1 91.88 13 ASP B C 1
ATOM 1623 O O . ASP B 1 13 ? -10.07 18.875 -3.156 1 91.88 13 ASP B O 1
ATOM 1627 N N . SER B 1 14 ? -11.688 18.016 -4.508 1 91.94 14 SER B N 1
ATOM 1628 C CA . SER B 1 14 ? -12.734 18.391 -3.57 1 91.94 14 SER B CA 1
ATOM 1629 C C . SER B 1 14 ? -12.586 17.656 -2.244 1 91.94 14 SER B C 1
ATOM 1631 O O . SER B 1 14 ? -12.688 18.266 -1.175 1 91.94 14 SER B O 1
ATOM 1633 N N . ILE B 1 15 ? -12.359 16.391 -2.312 1 96.19 15 ILE B N 1
ATOM 1634 C CA . ILE B 1 15 ? -12.156 15.602 -1.103 1 96.19 15 ILE B CA 1
ATOM 1635 C C . ILE B 1 15 ? -10.984 16.156 -0.306 1 96.19 15 ILE B C 1
ATOM 1637 O O . ILE B 1 15 ? -11.086 16.359 0.906 1 96.19 15 ILE B O 1
ATOM 1641 N N . GLN B 1 16 ? -9.906 16.422 -0.981 1 95.81 16 GLN B N 1
ATOM 1642 C CA . GLN B 1 16 ? -8.703 16.906 -0.302 1 95.81 16 GLN B CA 1
ATOM 1643 C C . GLN B 1 16 ? -8.953 18.25 0.378 1 95.81 16 GLN B C 1
ATOM 1645 O O . GLN B 1 16 ? -8.453 18.5 1.476 1 95.81 16 GLN B O 1
ATOM 1650 N N . ARG B 1 17 ? -9.688 19.125 -0.25 1 94.12 17 ARG B N 1
ATOM 1651 C CA . ARG B 1 17 ? -10.023 20.406 0.354 1 94.12 17 ARG B CA 1
ATOM 1652 C C . ARG B 1 17 ? -10.742 20.219 1.684 1 94.12 17 ARG B C 1
ATOM 1654 O O . ARG B 1 17 ? -10.43 20.891 2.668 1 94.12 17 ARG B O 1
ATOM 1661 N N . HIS B 1 18 ? -11.68 19.312 1.685 1 95.62 18 HIS B N 1
ATOM 1662 C CA . HIS B 1 18 ? -12.43 19.047 2.908 1 95.62 18 HIS B CA 1
ATOM 1663 C C . HIS B 1 18 ? -11.539 18.438 3.979 1 95.62 18 HIS B C 1
ATOM 1665 O O . HIS B 1 18 ? -11.688 18.734 5.168 1 95.62 18 HIS B O 1
ATOM 1671 N N . VAL B 1 19 ? -10.625 17.609 3.57 1 97.19 19 VAL B N 1
ATOM 1672 C CA . VAL B 1 19 ? -9.68 16.969 4.488 1 97.19 19 VAL B CA 1
ATOM 1673 C C . VAL B 1 19 ? -8.766 18.047 5.098 1 97.19 19 VAL B C 1
ATOM 1675 O O . VAL B 1 19 ? -8.547 18.062 6.309 1 97.19 19 VAL B O 1
ATOM 1678 N N . VAL B 1 20 ? -8.273 18.922 4.273 1 95.94 20 VAL B N 1
ATOM 1679 C CA . VAL B 1 20 ? -7.383 19.969 4.738 1 95.94 20 VAL B CA 1
ATOM 1680 C C . VAL B 1 20 ? -8.141 20.922 5.664 1 95.94 20 VAL B C 1
ATOM 1682 O O . VAL B 1 20 ? -7.609 21.359 6.691 1 95.94 20 VAL B O 1
ATOM 1685 N N . ASP B 1 21 ? -9.383 21.219 5.305 1 95.62 21 ASP B N 1
ATOM 1686 C CA . ASP B 1 21 ? -10.211 22.031 6.195 1 95.62 21 ASP B CA 1
ATOM 1687 C C . ASP B 1 21 ? -10.328 21.391 7.574 1 95.62 21 ASP B C 1
ATOM 1689 O O . ASP B 1 21 ? -10.281 22.078 8.594 1 95.62 21 ASP B O 1
ATOM 1693 N N . LYS B 1 22 ? -10.492 20.078 7.555 1 96.5 22 LYS B N 1
ATOM 1694 C CA . LYS B 1 22 ? -10.57 19.359 8.82 1 96.5 22 LYS B CA 1
ATOM 1695 C C . LYS B 1 22 ? -9.258 19.469 9.594 1 96.5 22 LYS B C 1
ATOM 1697 O O . LYS B 1 22 ? -9.266 19.641 10.82 1 96.5 22 LYS B O 1
ATOM 1702 N N . ILE B 1 23 ? -8.148 19.375 8.93 1 96.25 23 ILE B N 1
ATOM 1703 C CA . ILE B 1 23 ? -6.824 19.438 9.555 1 96.25 23 ILE B CA 1
ATOM 1704 C C . ILE B 1 23 ? -6.672 20.766 10.297 1 96.25 23 ILE B C 1
ATOM 1706 O O . ILE B 1 23 ? -6.062 20.812 11.367 1 96.25 23 ILE B O 1
ATOM 1710 N N . TYR B 1 24 ? -7.254 21.781 9.828 1 95.25 24 TYR B N 1
ATOM 1711 C CA . TYR B 1 24 ? -7.051 23.094 10.438 1 95.25 24 TYR B CA 1
ATOM 1712 C C . TYR B 1 24 ? -8.219 23.453 11.344 1 95.25 24 TYR B C 1
ATOM 1714 O O . TYR B 1 24 ? -8.25 24.562 11.898 1 95.25 24 TYR B O 1
ATOM 1722 N N . SER B 1 25 ? -9.188 22.547 11.422 1 95.25 25 SER B N 1
ATOM 1723 C CA . SER B 1 25 ? -10.289 22.797 12.344 1 95.25 25 SER B CA 1
ATOM 1724 C C . SER B 1 25 ? -9.812 22.766 13.797 1 95.25 25 SER B C 1
ATOM 1726 O O . SER B 1 25 ? -8.828 22.094 14.109 1 95.25 25 SER B O 1
ATOM 1728 N N . SER B 1 26 ? -10.484 23.422 14.688 1 93.94 26 SER B N 1
ATOM 1729 C CA . SER B 1 26 ? -10.109 23.531 16.094 1 93.94 26 SER B CA 1
ATOM 1730 C C . SER B 1 26 ? -10.258 22.188 16.812 1 93.94 26 SER B C 1
ATOM 1732 O O . SER B 1 26 ? -9.594 21.953 17.812 1 93.94 26 SER B O 1
ATOM 1734 N N . HIS B 1 27 ? -11.055 21.312 16.266 1 92 27 HIS B N 1
ATOM 1735 C CA . HIS B 1 27 ? -11.352 20.062 16.953 1 92 27 HIS B CA 1
ATOM 1736 C C . HIS B 1 27 ? -10.477 18.922 16.422 1 92 27 HIS B C 1
ATOM 1738 O O . HIS B 1 27 ? -10.555 17.797 16.922 1 92 27 HIS B O 1
ATOM 1744 N N . PHE B 1 28 ? -9.68 19.266 15.438 1 93.19 28 PHE B N 1
ATOM 1745 C CA . PHE B 1 28 ? -8.812 18.234 14.883 1 93.19 28 PHE B CA 1
ATOM 1746 C C . PHE B 1 28 ? -7.582 18.031 15.758 1 93.19 28 PHE B C 1
ATOM 1748 O O . PHE B 1 28 ? -6.855 18.984 16.031 1 93.19 28 PHE B O 1
ATOM 1755 N N . VAL B 1 29 ? -7.457 16.844 16.234 1 89.69 29 VAL B N 1
ATOM 1756 C CA . VAL B 1 29 ? -6.289 16.484 17.031 1 89.69 29 VAL B CA 1
ATOM 1757 C C . VAL B 1 29 ? -5.453 15.445 16.281 1 89.69 29 VAL B C 1
ATOM 1759 O O . VAL B 1 29 ? -5.98 14.422 15.844 1 89.69 29 VAL B O 1
ATOM 1762 N N . PHE B 1 30 ? -4.234 15.719 16.156 1 93.31 30 PHE B N 1
ATOM 1763 C CA . PHE B 1 30 ? -3.297 14.852 15.453 1 93.31 30 PHE B CA 1
ATOM 1764 C C . PHE B 1 30 ? -1.916 14.914 16.094 1 93.31 30 PHE B C 1
ATOM 1766 O O . PHE B 1 30 ? -1.44 15.992 16.453 1 93.31 30 PHE B O 1
ATOM 1773 N N . GLU B 1 31 ? -1.33 13.781 16.297 1 91.06 31 GLU B N 1
ATOM 1774 C CA . GLU B 1 31 ? 0.031 13.703 16.812 1 91.06 31 GLU B CA 1
ATOM 1775 C C . GLU B 1 31 ? 0.882 12.742 15.992 1 91.06 31 GLU B C 1
ATOM 1777 O O . GLU B 1 31 ? 0.411 11.672 15.594 1 91.06 31 GLU B O 1
ATOM 1782 N N . LEU B 1 32 ? 2.143 13.156 15.781 1 91.88 32 LEU B N 1
ATOM 1783 C CA . LEU B 1 32 ? 3.074 12.203 15.18 1 91.88 32 LEU B CA 1
ATOM 1784 C C . LEU B 1 32 ? 3.32 11.023 16.109 1 91.88 32 LEU B C 1
ATOM 1786 O O . LEU B 1 32 ? 3.303 11.18 17.344 1 91.88 32 LEU B O 1
ATOM 1790 N N . PRO B 1 33 ? 3.525 9.914 15.438 1 93.12 33 PRO B N 1
ATOM 1791 C CA . PRO B 1 33 ? 3.824 8.781 16.328 1 93.12 33 PRO B CA 1
ATOM 1792 C C . PRO B 1 33 ? 5.148 8.945 17.062 1 93.12 33 PRO B C 1
ATOM 1794 O O . PRO B 1 33 ? 6.094 9.531 16.531 1 93.12 33 PRO B O 1
ATOM 1797 N N . PRO B 1 34 ? 5.176 8.453 18.328 1 90.44 34 PRO B N 1
ATOM 1798 C CA . PRO B 1 34 ? 6.43 8.531 19.078 1 90.44 34 PRO B CA 1
ATOM 1799 C C . PRO B 1 34 ? 7.531 7.656 18.469 1 90.44 34 PRO B C 1
ATOM 1801 O O . PRO B 1 34 ? 7.277 6.512 18.094 1 90.44 34 PRO B O 1
ATOM 1804 N N . LEU B 1 35 ? 8.695 8.219 18.328 1 93.06 35 LEU B N 1
ATOM 1805 C CA . LEU B 1 35 ? 9.859 7.469 17.859 1 93.06 35 LEU B CA 1
ATOM 1806 C C . LEU B 1 35 ? 10.938 7.414 18.938 1 93.06 35 LEU B C 1
ATOM 1808 O O . LEU B 1 35 ? 11.102 8.359 19.703 1 93.06 35 LEU B O 1
ATOM 1812 N N . SER B 1 36 ? 11.656 6.332 18.969 1 93.38 36 SER B N 1
ATOM 1813 C CA . SER B 1 36 ? 12.82 6.23 19.844 1 93.38 36 SER B CA 1
ATOM 1814 C C . SER B 1 36 ? 13.93 7.172 19.391 1 93.38 36 SER B C 1
ATOM 1816 O O . SER B 1 36 ? 13.93 7.637 18.25 1 93.38 36 SER B O 1
ATOM 1818 N N . ASP B 1 37 ? 14.914 7.383 20.281 1 90.38 37 ASP B N 1
ATOM 1819 C CA . ASP B 1 37 ? 16.078 8.195 19.938 1 90.38 37 ASP B CA 1
ATOM 1820 C C . ASP B 1 37 ? 16.875 7.562 18.781 1 90.38 37 ASP B C 1
ATOM 1822 O O . ASP B 1 37 ? 17.391 8.266 17.922 1 90.38 37 ASP B O 1
ATOM 1826 N N . ALA B 1 38 ? 16.938 6.336 18.859 1 92.06 38 ALA B N 1
ATOM 1827 C CA . ALA B 1 38 ? 17.672 5.609 17.828 1 92.06 38 ALA B CA 1
ATOM 1828 C C . ALA B 1 38 ? 17 5.777 16.469 1 92.06 38 ALA B C 1
ATOM 1830 O O . ALA B 1 38 ? 17.688 5.957 15.453 1 92.06 38 ALA B O 1
ATOM 1831 N N . ALA B 1 39 ? 15.672 5.719 16.422 1 91.62 39 ALA B N 1
ATOM 1832 C CA . ALA B 1 39 ? 14.93 5.898 15.18 1 91.62 39 ALA B CA 1
ATOM 1833 C C . ALA B 1 39 ? 15.117 7.305 14.625 1 91.62 39 ALA B C 1
ATOM 1835 O O . ALA B 1 39 ? 15.375 7.48 13.43 1 91.62 39 ALA B O 1
ATOM 1836 N N . TRP B 1 40 ? 15 8.281 15.5 1 90.5 40 TRP B N 1
ATOM 1837 C CA . TRP B 1 40 ? 15.211 9.664 15.078 1 90.5 40 TRP B CA 1
ATOM 1838 C C . TRP B 1 40 ? 16.625 9.859 14.531 1 90.5 40 TRP B C 1
ATOM 1840 O O . TRP B 1 40 ? 16.797 10.492 13.484 1 90.5 40 TRP B O 1
ATOM 1850 N N . SER B 1 41 ? 17.578 9.258 15.227 1 88.88 41 SER B N 1
ATOM 1851 C CA . SER B 1 41 ? 18.969 9.375 14.789 1 88.88 41 SER B CA 1
ATOM 1852 C C . SER B 1 41 ? 19.156 8.766 13.406 1 88.88 41 SER B C 1
ATOM 1854 O O . SER B 1 41 ? 19.844 9.344 12.562 1 88.88 41 SER B O 1
ATOM 1856 N N . SER B 1 42 ? 18.578 7.68 13.156 1 88.12 42 SER B N 1
ATOM 1857 C CA . SER B 1 42 ? 18.688 6.984 11.875 1 88.12 42 SER B CA 1
ATOM 1858 C C . SER B 1 42 ? 18.078 7.805 10.742 1 88.12 42 SER B C 1
ATOM 1860 O O . SER B 1 42 ? 18.703 7.969 9.688 1 88.12 42 SER B O 1
ATOM 1862 N N . ILE B 1 43 ? 16.891 8.359 10.977 1 89.62 43 ILE B N 1
ATOM 1863 C CA . ILE B 1 43 ? 16.219 9.031 9.867 1 89.62 43 ILE B CA 1
ATOM 1864 C C . ILE B 1 43 ? 16.781 10.43 9.688 1 89.62 43 ILE B C 1
ATOM 1866 O O . ILE B 1 43 ? 16.75 10.984 8.586 1 89.62 43 ILE B O 1
ATOM 1870 N N . CYS B 1 44 ? 17.406 11.023 10.695 1 88.31 44 CYS B N 1
ATOM 1871 C CA . CYS B 1 44 ? 17.938 12.375 10.586 1 88.31 44 CYS B CA 1
ATOM 1872 C C . CYS B 1 44 ? 19.359 12.352 10.016 1 88.31 44 CYS B C 1
ATOM 1874 O O . CYS B 1 44 ? 19.734 13.25 9.266 1 88.31 44 CYS B O 1
ATOM 1876 N N . ASN B 1 45 ? 20.078 11.305 10.266 1 88.31 45 ASN B N 1
ATOM 1877 C CA . ASN B 1 45 ? 21.516 11.359 9.961 1 88.31 45 ASN B CA 1
ATOM 1878 C C . ASN B 1 45 ? 21.875 10.469 8.781 1 88.31 45 ASN B C 1
ATOM 1880 O O . ASN B 1 45 ? 23 10.508 8.289 1 88.31 45 ASN B O 1
ATOM 1884 N N . ASN B 1 46 ? 21.031 9.664 8.328 1 89.19 46 ASN B N 1
ATOM 1885 C CA . ASN B 1 46 ? 21.297 8.727 7.234 1 89.19 46 ASN B CA 1
ATOM 1886 C C . ASN B 1 46 ? 20.328 8.953 6.066 1 89.19 46 ASN B C 1
ATOM 1888 O O . ASN B 1 46 ? 19.203 8.461 6.082 1 89.19 46 ASN B O 1
ATOM 1892 N N . SER B 1 47 ? 20.812 9.562 5.059 1 88.81 47 SER B N 1
ATOM 1893 C CA . SER B 1 47 ? 19.984 9.922 3.922 1 88.81 47 SER B CA 1
ATOM 1894 C C . SER B 1 47 ? 19.516 8.68 3.166 1 88.81 47 SER B C 1
ATOM 1896 O O . SER B 1 47 ? 18.391 8.633 2.674 1 88.81 47 SER B O 1
ATOM 1898 N N . ALA B 1 48 ? 20.375 7.73 3.066 1 89.62 48 ALA B N 1
ATOM 1899 C CA . ALA B 1 48 ? 20 6.488 2.395 1 89.62 48 ALA B CA 1
ATOM 1900 C C . ALA B 1 48 ? 18.859 5.789 3.117 1 89.62 48 ALA B C 1
ATOM 1902 O O . ALA B 1 48 ? 17.922 5.305 2.482 1 89.62 48 ALA B O 1
ATOM 1903 N N . GLU B 1 49 ? 18.938 5.824 4.418 1 92.88 49 GLU B N 1
ATOM 1904 C CA . GLU B 1 49 ? 17.891 5.199 5.215 1 92.88 49 GLU B CA 1
ATOM 1905 C C . GLU B 1 49 ? 16.578 5.98 5.109 1 92.88 49 GLU B C 1
ATOM 1907 O O . GLU B 1 49 ? 15.5 5.391 5.109 1 92.88 49 GLU B O 1
ATOM 1912 N N . ARG B 1 50 ? 16.672 7.215 4.957 1 92.12 50 ARG B N 1
ATOM 1913 C CA . ARG B 1 50 ? 15.477 8.039 4.789 1 92.12 50 ARG B CA 1
ATOM 1914 C C . ARG B 1 50 ? 14.742 7.688 3.5 1 92.12 50 ARG B C 1
ATOM 1916 O O . ARG B 1 50 ? 13.516 7.57 3.494 1 92.12 50 ARG B O 1
ATOM 1923 N N . ASP B 1 51 ? 15.523 7.496 2.514 1 92.88 51 ASP B N 1
ATOM 1924 C CA . ASP B 1 51 ? 14.938 7.145 1.227 1 92.88 51 ASP B CA 1
ATOM 1925 C C . ASP B 1 51 ? 14.227 5.793 1.298 1 92.88 51 ASP B C 1
ATOM 1927 O O . ASP B 1 51 ? 13.133 5.629 0.76 1 92.88 51 ASP B O 1
ATOM 1931 N N . ARG B 1 52 ? 14.883 4.898 1.951 1 95.88 52 ARG B N 1
ATOM 1932 C CA . ARG B 1 52 ? 14.312 3.562 2.094 1 95.88 52 ARG B CA 1
ATOM 1933 C C . ARG B 1 52 ? 13.008 3.607 2.887 1 95.88 52 ARG B C 1
ATOM 1935 O O . ARG B 1 52 ? 12.023 2.98 2.5 1 95.88 52 ARG B O 1
ATOM 1942 N N . LEU B 1 53 ? 13.047 4.398 3.914 1 96.31 53 LEU B N 1
ATOM 1943 C CA . LEU B 1 53 ? 11.875 4.473 4.777 1 96.31 53 LEU B CA 1
ATOM 1944 C C . LEU B 1 53 ? 10.758 5.27 4.113 1 96.31 53 LEU B C 1
ATOM 1946 O O . LEU B 1 53 ? 9.578 4.973 4.312 1 96.31 53 LEU B O 1
ATOM 1950 N N . GLU B 1 54 ? 11.117 6.293 3.357 1 96.06 54 GLU B N 1
ATOM 1951 C CA . GLU B 1 54 ? 10.125 7.016 2.562 1 96.06 54 GLU B CA 1
ATOM 1952 C C . GLU B 1 54 ? 9.367 6.07 1.638 1 96.06 54 GLU B C 1
ATOM 1954 O O . GLU B 1 54 ? 8.141 6.125 1.556 1 96.06 54 GLU B O 1
ATOM 1959 N N . PHE B 1 55 ? 10.133 5.219 1.026 1 97.25 55 PHE B N 1
ATOM 1960 C CA . PHE B 1 55 ? 9.562 4.23 0.12 1 97.25 55 PHE B CA 1
ATOM 1961 C C . PHE B 1 55 ? 8.57 3.334 0.852 1 97.25 55 PHE B C 1
ATOM 1963 O O . PHE B 1 55 ? 7.453 3.113 0.375 1 97.25 55 PHE B O 1
ATOM 1970 N N . VAL B 1 56 ? 8.938 2.877 1.96 1 97.44 56 VAL B N 1
ATOM 1971 C CA . VAL B 1 56 ? 8.086 1.992 2.746 1 97.44 56 VAL B CA 1
ATOM 1972 C C . VAL B 1 56 ? 6.867 2.764 3.252 1 97.44 56 VAL B C 1
ATOM 1974 O O . VAL B 1 56 ? 5.746 2.252 3.229 1 97.44 56 VAL B O 1
ATOM 1977 N N . GLY B 1 57 ? 7.125 3.963 3.723 1 97.88 57 GLY B N 1
ATOM 1978 C CA . GLY B 1 57 ? 6.059 4.789 4.27 1 97.88 57 GLY B CA 1
ATOM 1979 C C . GLY B 1 57 ? 4.957 5.078 3.266 1 97.88 57 GLY B C 1
ATOM 1980 O O . GLY B 1 57 ? 3.775 5.055 3.613 1 97.88 57 GLY B O 1
ATOM 1981 N N . ASP B 1 58 ? 5.387 5.316 2.078 1 97.12 58 ASP B N 1
ATOM 1982 C CA . ASP B 1 58 ? 4.418 5.559 1.014 1 97.12 58 ASP B CA 1
ATOM 1983 C C . ASP B 1 58 ? 3.475 4.371 0.846 1 97.12 58 ASP B C 1
ATOM 1985 O O . ASP B 1 58 ? 2.254 4.535 0.847 1 97.12 58 ASP B O 1
ATOM 1989 N N . ALA B 1 59 ? 4.027 3.238 0.722 1 97.25 59 ALA B N 1
ATOM 1990 C CA . ALA B 1 59 ? 3.242 2.02 0.532 1 97.25 59 ALA B CA 1
ATOM 1991 C C . ALA B 1 59 ? 2.396 1.713 1.765 1 97.25 59 ALA B C 1
ATOM 1993 O O . ALA B 1 59 ? 1.241 1.301 1.646 1 97.25 59 ALA B O 1
ATOM 1994 N N . LEU B 1 60 ? 2.982 1.927 2.893 1 96.75 60 LEU B N 1
ATOM 1995 C CA . LEU B 1 60 ? 2.309 1.655 4.156 1 96.75 60 LEU B CA 1
ATOM 1996 C C . LEU B 1 60 ? 1.078 2.539 4.316 1 96.75 60 LEU B C 1
ATOM 1998 O O . LEU B 1 60 ? 0.013 2.062 4.719 1 96.75 60 LEU B O 1
ATOM 2002 N N . MET B 1 61 ? 1.234 3.768 4.031 1 97.62 61 MET B N 1
ATOM 2003 C CA . MET B 1 61 ? 0.112 4.695 4.148 1 97.62 61 MET B CA 1
ATOM 2004 C C . MET B 1 61 ? -0.984 4.352 3.145 1 97.62 61 MET B C 1
ATOM 2006 O O . MET B 1 61 ? -2.166 4.34 3.488 1 97.62 61 MET B O 1
ATOM 2010 N N . SER B 1 62 ? -0.601 4.062 1.949 1 97.5 62 SER B N 1
ATOM 2011 C CA . SER B 1 62 ? -1.572 3.672 0.933 1 97.5 62 SER B CA 1
ATOM 2012 C C . SER B 1 62 ? -2.348 2.428 1.357 1 97.5 62 SER B C 1
ATOM 2014 O O . SER B 1 62 ? -3.57 2.375 1.216 1 97.5 62 SER B O 1
ATOM 2016 N N . GLY B 1 63 ? -1.616 1.481 1.854 1 96.69 63 GLY B N 1
ATOM 2017 C CA . GLY B 1 63 ? -2.248 0.249 2.297 1 96.69 63 GLY B CA 1
ATOM 2018 C C . GLY B 1 63 ? -3.174 0.446 3.484 1 96.69 63 GLY B C 1
ATOM 2019 O O . GLY B 1 63 ? -4.309 -0.038 3.48 1 96.69 63 GLY B O 1
ATOM 2020 N N . THR B 1 64 ? -2.725 1.174 4.445 1 96.81 64 THR B N 1
ATOM 2021 C CA . THR B 1 64 ? -3.498 1.364 5.668 1 96.81 64 THR B CA 1
ATOM 2022 C C . THR B 1 64 ? -4.742 2.201 5.395 1 96.81 64 THR B C 1
ATOM 2024 O O . THR B 1 64 ? -5.828 1.888 5.887 1 96.81 64 THR B O 1
ATOM 2027 N N . VAL B 1 65 ? -4.57 3.23 4.637 1 97.88 65 VAL B N 1
ATOM 2028 C CA . VAL B 1 65 ? -5.711 4.055 4.258 1 97.88 65 VAL B CA 1
ATOM 2029 C C . VAL B 1 65 ? -6.73 3.211 3.494 1 97.88 65 VAL B C 1
ATOM 2031 O O . VAL B 1 65 ? -7.934 3.312 3.736 1 97.88 65 VAL B O 1
ATOM 2034 N N . SER B 1 66 ? -6.277 2.387 2.584 1 97.69 66 SER B N 1
ATOM 2035 C CA . SER B 1 66 ? -7.168 1.539 1.8 1 97.69 66 SER B CA 1
ATOM 2036 C C . SER B 1 66 ? -7.945 0.579 2.695 1 97.69 66 SER B C 1
ATOM 2038 O O . SER B 1 66 ? -9.156 0.403 2.523 1 97.69 66 SER B O 1
ATOM 2040 N N . GLU B 1 67 ? -7.254 -0.013 3.613 1 95.94 67 GLU B N 1
ATOM 2041 C CA . GLU B 1 67 ? -7.914 -0.926 4.543 1 95.94 67 GLU B CA 1
ATOM 2042 C C . GLU B 1 67 ? -8.984 -0.205 5.359 1 95.94 67 GLU B C 1
ATOM 2044 O O . GLU B 1 67 ? -10.07 -0.737 5.578 1 95.94 67 GLU B O 1
ATOM 2049 N N . GLU B 1 68 ? -8.664 0.98 5.777 1 96.69 68 GLU B N 1
ATOM 2050 C CA . GLU B 1 68 ? -9.602 1.729 6.609 1 96.69 68 GLU B CA 1
ATOM 2051 C C . GLU B 1 68 ? -10.781 2.25 5.785 1 96.69 68 GLU B C 1
ATOM 2053 O O . GLU B 1 68 ? -11.906 2.312 6.273 1 96.69 68 GLU B O 1
ATOM 2058 N N . LEU B 1 69 ? -10.5 2.686 4.574 1 97.88 69 LEU B N 1
ATOM 2059 C CA . LEU B 1 69 ? -11.586 3.066 3.678 1 97.88 69 LEU B CA 1
ATOM 2060 C C . LEU B 1 69 ? -12.555 1.906 3.479 1 97.88 69 LEU B C 1
ATOM 2062 O O . LEU B 1 69 ? -13.773 2.094 3.523 1 97.88 69 LEU B O 1
ATOM 2066 N N . TYR B 1 70 ? -12.023 0.746 3.25 1 97.12 70 TYR B N 1
ATOM 2067 C CA . TYR B 1 70 ? -12.82 -0.463 3.086 1 97.12 70 TYR B CA 1
ATOM 2068 C C . TYR B 1 70 ? -13.664 -0.732 4.328 1 97.12 70 TYR B C 1
ATOM 2070 O O . TYR B 1 70 ? -14.836 -1.097 4.223 1 97.12 70 TYR B O 1
ATOM 2078 N N . ARG B 1 71 ? -13.094 -0.566 5.477 1 95.19 71 ARG B N 1
ATOM 2079 C CA . ARG B 1 71 ? -13.758 -0.857 6.746 1 95.19 71 ARG B CA 1
ATOM 2080 C C . ARG B 1 71 ? -14.875 0.136 7.02 1 95.19 71 ARG B C 1
ATOM 2082 O O . ARG B 1 71 ? -15.961 -0.249 7.469 1 95.19 71 ARG B O 1
ATOM 2089 N N . ILE B 1 72 ? -14.641 1.356 6.684 1 95.88 72 ILE B N 1
ATOM 2090 C CA . ILE B 1 72 ? -15.539 2.43 7.094 1 95.88 72 ILE B CA 1
ATOM 2091 C C . ILE B 1 72 ? -16.625 2.615 6.047 1 95.88 72 ILE B C 1
ATOM 2093 O O . ILE B 1 72 ? -17.797 2.838 6.387 1 95.88 72 ILE B O 1
ATOM 2097 N N . ARG B 1 73 ? -16.219 2.482 4.809 1 95.19 73 ARG B N 1
ATOM 2098 C CA . ARG B 1 73 ? -17.188 2.637 3.73 1 95.19 73 ARG B CA 1
ATOM 2099 C C . ARG B 1 73 ? -17.625 1.279 3.189 1 95.19 73 ARG B C 1
ATOM 2101 O O . ARG B 1 73 ? -17.016 0.746 2.264 1 95.19 73 ARG B O 1
ATOM 2108 N N . ILE B 1 74 ? -18.75 0.744 3.551 1 87.88 74 ILE B N 1
ATOM 2109 C CA . ILE B 1 74 ? -19.219 -0.608 3.271 1 87.88 74 ILE B CA 1
ATOM 2110 C C . ILE B 1 74 ? -19.719 -0.694 1.83 1 87.88 74 ILE B C 1
ATOM 2112 O O . ILE B 1 74 ? -19.734 -1.772 1.232 1 87.88 74 ILE B O 1
ATOM 2116 N N . GLN B 1 75 ? -19.969 0.328 1.109 1 86.19 75 GLN B N 1
ATOM 2117 C CA . GLN B 1 75 ? -20.469 0.269 -0.264 1 86.19 75 GLN B CA 1
ATOM 2118 C C . GLN B 1 75 ? -19.734 1.277 -1.149 1 86.19 75 GLN B C 1
ATOM 2120 O O . GLN B 1 75 ? -20.344 1.902 -2.018 1 86.19 75 GLN B O 1
ATOM 2125 N N . GLY B 1 76 ? -18.516 1.242 -0.904 1 92.31 76 GLY B N 1
ATOM 2126 C CA . GLY B 1 76 ? -17.75 2.182 -1.712 1 92.31 76 GLY B CA 1
ATOM 2127 C C . GLY B 1 76 ? -17.578 1.729 -3.148 1 92.31 76 GLY B C 1
ATOM 2128 O O . GLY B 1 76 ? -17.406 0.536 -3.414 1 92.31 76 GLY B O 1
ATOM 2129 N N . SER B 1 77 ? -17.609 2.617 -4.086 1 92.94 77 SER B N 1
ATOM 2130 C CA . SER B 1 77 ? -17.344 2.357 -5.496 1 92.94 77 SER B CA 1
ATOM 2131 C C . SER B 1 77 ? -15.852 2.473 -5.801 1 92.94 77 SER B C 1
ATOM 2133 O O . SER B 1 77 ? -15.102 3.078 -5.031 1 92.94 77 SER B O 1
ATOM 2135 N N . PRO B 1 78 ? -15.414 1.881 -6.914 1 93.19 78 PRO B N 1
ATOM 2136 C CA . PRO B 1 78 ? -14.023 2.078 -7.332 1 93.19 78 PRO B CA 1
ATOM 2137 C C . PRO B 1 78 ? -13.641 3.553 -7.434 1 93.19 78 PRO B C 1
ATOM 2139 O O . PRO B 1 78 ? -12.547 3.938 -7.031 1 93.19 78 PRO B O 1
ATOM 2142 N N . GLY B 1 79 ? -14.516 4.332 -7.961 1 93.94 79 GLY B N 1
ATOM 2143 C CA . GLY B 1 79 ? -14.273 5.766 -8.039 1 93.94 79 GLY B CA 1
ATOM 2144 C C . GLY B 1 79 ? -14.062 6.41 -6.688 1 93.94 79 GLY B C 1
ATOM 2145 O O . GLY B 1 79 ? -13.164 7.238 -6.52 1 93.94 79 GLY B O 1
ATOM 2146 N N . PHE B 1 80 ? -14.922 6.09 -5.75 1 95.69 80 PHE B N 1
ATOM 2147 C CA . PHE B 1 80 ? -14.766 6.621 -4.402 1 95.69 80 PHE B CA 1
ATOM 2148 C C . PHE B 1 80 ? -13.406 6.25 -3.826 1 95.69 80 PHE B C 1
ATOM 2150 O O . PHE B 1 80 ? -12.672 7.117 -3.348 1 95.69 80 PHE B O 1
ATOM 2157 N N . TYR B 1 81 ? -13.055 4.977 -3.885 1 97 81 TYR B N 1
ATOM 2158 C CA . TYR B 1 81 ? -11.844 4.469 -3.252 1 97 81 TYR B CA 1
ATOM 2159 C C . TYR B 1 81 ? -10.602 5.117 -3.85 1 97 81 TYR B C 1
ATOM 2161 O O . TYR B 1 81 ? -9.711 5.566 -3.119 1 97 81 TYR B O 1
ATOM 2169 N N . THR B 1 82 ? -10.586 5.16 -5.176 1 95.62 82 THR B N 1
ATOM 2170 C CA . THR B 1 82 ? -9.438 5.727 -5.867 1 95.62 82 THR B CA 1
ATOM 2171 C C . THR B 1 82 ? -9.266 7.203 -5.523 1 95.62 82 THR B C 1
ATOM 2173 O O . THR B 1 82 ? -8.172 7.648 -5.188 1 95.62 82 THR B O 1
ATOM 2176 N N . ASN B 1 83 ? -10.328 7.93 -5.504 1 95.81 83 ASN B N 1
ATOM 2177 C CA . ASN B 1 83 ? -10.258 9.367 -5.25 1 95.81 83 ASN B CA 1
ATOM 2178 C C . ASN B 1 83 ? -9.969 9.664 -3.779 1 95.81 83 ASN B C 1
ATOM 2180 O O . ASN B 1 83 ? -9.203 10.57 -3.463 1 95.81 83 ASN B O 1
ATOM 2184 N N . ALA B 1 84 ? -10.609 8.914 -2.914 1 97.69 84 ALA B N 1
ATOM 2185 C CA . ALA B 1 84 ? -10.383 9.109 -1.484 1 97.69 84 ALA B CA 1
ATOM 2186 C C . ALA B 1 84 ? -8.938 8.797 -1.109 1 97.69 84 ALA B C 1
ATOM 2188 O O . ALA B 1 84 ? -8.305 9.562 -0.38 1 97.69 84 ALA B O 1
ATOM 2189 N N . ARG B 1 85 ? -8.438 7.695 -1.597 1 97.81 85 ARG B N 1
ATOM 2190 C CA . ARG B 1 85 ? -7.051 7.352 -1.307 1 97.81 85 ARG B CA 1
ATOM 2191 C C . ARG B 1 85 ? -6.098 8.414 -1.85 1 97.81 85 ARG B C 1
ATOM 2193 O O . ARG B 1 85 ? -5.148 8.805 -1.168 1 97.81 85 ARG B O 1
ATOM 2200 N N . SER B 1 86 ? -6.34 8.797 -3.08 1 96.12 86 SER B N 1
ATOM 2201 C CA . SER B 1 86 ? -5.496 9.812 -3.697 1 96.12 86 SER B CA 1
ATOM 2202 C C . SER B 1 86 ? -5.445 11.078 -2.85 1 96.12 86 SER B C 1
ATOM 2204 O O . SER B 1 86 ? -4.371 11.641 -2.619 1 96.12 86 SER B O 1
ATOM 2206 N N . ALA B 1 87 ? -6.539 11.508 -2.359 1 96.25 87 ALA B N 1
ATOM 2207 C CA . ALA B 1 87 ? -6.629 12.727 -1.567 1 96.25 87 ALA B CA 1
ATOM 2208 C C . ALA B 1 87 ? -5.957 12.555 -0.21 1 96.25 87 ALA B C 1
ATOM 2210 O O . ALA B 1 87 ? -5.219 13.438 0.242 1 96.25 87 ALA B O 1
ATOM 2211 N N . LEU B 1 88 ? -6.195 11.438 0.38 1 97.88 88 LEU B N 1
ATOM 2212 C CA . LEU B 1 88 ? -5.77 11.203 1.757 1 97.88 88 LEU B CA 1
ATOM 2213 C C . LEU B 1 88 ? -4.273 10.922 1.824 1 97.88 88 LEU B C 1
ATOM 2215 O O . LEU B 1 88 ? -3.645 11.133 2.863 1 97.88 88 LEU B O 1
ATOM 2219 N N . THR B 1 89 ? -3.688 10.422 0.703 1 97.62 89 THR B N 1
ATOM 2220 C CA . THR B 1 89 ? -2.283 10.031 0.729 1 97.62 89 THR B CA 1
ATOM 2221 C C . THR B 1 89 ? -1.441 10.969 -0.124 1 97.62 89 THR B C 1
ATOM 2223 O O . THR B 1 89 ? -0.292 10.664 -0.448 1 97.62 89 THR B O 1
ATOM 2226 N N . ALA B 1 90 ? -2.037 12.055 -0.462 1 95.12 90 ALA B N 1
ATOM 2227 C CA . ALA B 1 90 ? -1.301 13.039 -1.253 1 95.12 90 ALA B CA 1
ATOM 2228 C C . ALA B 1 90 ? -0.197 13.695 -0.427 1 95.12 90 ALA B C 1
ATOM 2230 O O . ALA B 1 90 ? -0.382 13.969 0.762 1 95.12 90 ALA B O 1
ATOM 2231 N N . ASN B 1 91 ? 0.925 14 -1.084 1 93.56 91 ASN B N 1
ATOM 2232 C CA . ASN B 1 91 ? 2.004 14.719 -0.421 1 93.56 91 ASN B CA 1
ATOM 2233 C C . ASN B 1 91 ? 1.508 16.031 0.189 1 93.56 91 ASN B C 1
ATOM 2235 O O . ASN B 1 91 ? 1.95 16.422 1.271 1 93.56 91 ASN B O 1
ATOM 2239 N N . SER B 1 92 ? 0.651 16.656 -0.491 1 93.56 92 SER B N 1
ATOM 2240 C CA . SER B 1 92 ? 0.12 17.922 -0.001 1 93.56 92 SER B CA 1
ATOM 2241 C C . SER B 1 92 ? -0.675 17.719 1.285 1 93.56 92 SER B C 1
ATOM 2243 O O . SER B 1 92 ? -0.613 18.562 2.191 1 93.56 92 SER B O 1
ATOM 2245 N N . THR B 1 93 ? -1.444 16.625 1.402 1 96.19 93 THR B N 1
ATOM 2246 C CA . THR B 1 93 ? -2.168 16.328 2.633 1 96.19 93 THR B CA 1
ATOM 2247 C C . THR B 1 93 ? -1.197 16.094 3.789 1 96.19 93 THR B C 1
ATOM 2249 O O . THR B 1 93 ? -1.363 16.672 4.867 1 96.19 93 THR B O 1
ATOM 2252 N N . PHE B 1 94 ? -0.168 15.344 3.539 1 96.06 94 PHE B N 1
ATOM 2253 C CA . PHE B 1 94 ? 0.846 15.078 4.551 1 96.06 94 PHE B CA 1
ATOM 2254 C C . PHE B 1 94 ? 1.563 16.359 4.949 1 96.06 94 PHE B C 1
ATOM 2256 O O . PHE B 1 94 ? 1.864 16.578 6.125 1 96.06 94 PHE B O 1
ATOM 2263 N N . ALA B 1 95 ? 1.806 17.219 3.994 1 93.19 95 ALA B N 1
ATOM 2264 C CA . ALA B 1 95 ? 2.453 18.5 4.27 1 93.19 95 ALA B CA 1
ATOM 2265 C C . ALA B 1 95 ? 1.582 19.375 5.172 1 93.19 95 ALA B C 1
ATOM 2267 O O . ALA B 1 95 ? 2.09 20.047 6.066 1 93.19 95 ALA B O 1
ATOM 2268 N N . HIS B 1 96 ? 0.314 19.344 4.957 1 94.25 96 HIS B N 1
ATOM 2269 C CA . HIS B 1 96 ? -0.601 20.109 5.805 1 94.25 96 HIS B CA 1
ATOM 2270 C C . HIS B 1 96 ? -0.593 19.578 7.234 1 94.25 96 HIS B C 1
ATOM 2272 O O . HIS B 1 96 ? -0.685 20.359 8.188 1 94.25 96 HIS B O 1
ATOM 2278 N N . LEU B 1 97 ? -0.521 18.266 7.348 1 95.12 97 LEU B N 1
ATOM 2279 C CA . LEU B 1 97 ? -0.41 17.688 8.688 1 95.12 97 LEU B CA 1
ATOM 2280 C C . LEU B 1 97 ? 0.868 18.156 9.375 1 95.12 97 LEU B C 1
ATOM 2282 O O . LEU B 1 97 ? 0.844 18.547 10.547 1 95.12 97 LEU B O 1
ATOM 2286 N N . MET B 1 98 ? 1.96 18.141 8.648 1 92.25 98 MET B N 1
ATOM 2287 C CA . MET B 1 98 ? 3.246 18.578 9.188 1 92.25 98 MET B CA 1
ATOM 2288 C C . MET B 1 98 ? 3.211 20.062 9.547 1 92.25 98 MET B C 1
ATOM 2290 O O . MET B 1 98 ? 3.797 20.469 10.555 1 92.25 98 MET B O 1
ATOM 2294 N N . HIS B 1 99 ? 2.543 20.797 8.727 1 91.75 99 HIS B N 1
ATOM 2295 C CA . HIS B 1 99 ? 2.404 22.219 8.984 1 91.75 99 HIS B CA 1
ATOM 2296 C C . HIS B 1 99 ? 1.563 22.469 10.234 1 91.75 99 HIS B C 1
ATOM 2298 O O . HIS B 1 99 ? 1.912 23.312 11.062 1 91.75 99 HIS B O 1
ATOM 2304 N N . ARG B 1 100 ? 0.505 21.766 10.328 1 89.81 100 ARG B N 1
ATOM 2305 C CA . ARG B 1 100 ? -0.371 21.875 11.484 1 89.81 100 ARG B CA 1
ATOM 2306 C C . ARG B 1 100 ? 0.398 21.625 12.781 1 89.81 100 ARG B C 1
ATOM 2308 O O . ARG B 1 100 ? 0.099 22.234 13.812 1 89.81 100 ARG B O 1
ATOM 2315 N N . LEU B 1 101 ? 1.382 20.766 12.719 1 90.06 101 LEU B N 1
ATOM 2316 C CA . LEU B 1 101 ? 2.176 20.391 13.883 1 90.06 101 LEU B CA 1
ATOM 2317 C C . LEU B 1 101 ? 3.336 21.359 14.086 1 90.06 101 LEU B C 1
ATOM 2319 O O . LEU B 1 101 ? 4.098 21.234 15.047 1 90.06 101 LEU B O 1
ATOM 2323 N N . GLY B 1 102 ? 3.521 22.281 13.133 1 88.5 102 GLY B N 1
ATOM 2324 C CA . GLY B 1 102 ? 4.562 23.297 13.25 1 88.5 102 GLY B CA 1
ATOM 2325 C C . GLY B 1 102 ? 5.895 22.844 12.68 1 88.5 102 GLY B C 1
ATOM 2326 O O . GLY B 1 102 ? 6.926 23.469 12.945 1 88.5 102 GLY B O 1
ATOM 2327 N N . HIS B 1 103 ? 5.852 21.781 11.891 1 86.56 103 HIS B N 1
ATOM 2328 C CA . HIS B 1 103 ? 7.109 21.234 11.398 1 86.56 103 HIS B CA 1
ATOM 2329 C C . HIS B 1 103 ? 7.383 21.672 9.969 1 86.56 103 HIS B C 1
ATOM 2331 O O . HIS B 1 103 ? 8.484 21.484 9.453 1 86.56 103 HIS B O 1
ATOM 2337 N N . HIS B 1 104 ? 6.422 22.297 9.32 1 85.44 104 HIS B N 1
ATOM 2338 C CA . HIS B 1 104 ? 6.527 22.688 7.918 1 85.44 104 HIS B CA 1
ATOM 2339 C C . HIS B 1 104 ? 6.02 24.109 7.711 1 85.44 104 HIS B C 1
ATOM 2341 O O . HIS B 1 104 ? 5.051 24.531 8.352 1 85.44 104 HIS B O 1
ATOM 2347 N N . ASP B 1 105 ? 6.734 24.828 6.867 1 87.62 105 ASP B N 1
ATOM 2348 C CA . ASP B 1 105 ? 6.285 26.141 6.406 1 87.62 105 ASP B CA 1
ATOM 2349 C C . ASP B 1 105 ? 5.57 26.047 5.062 1 87.62 105 ASP B C 1
ATOM 2351 O O . ASP B 1 105 ? 6.125 25.5 4.098 1 87.62 105 ASP B O 1
ATOM 2355 N N . MET B 1 106 ? 4.441 26.562 5.047 1 86.5 106 MET B N 1
ATOM 2356 C CA . MET B 1 106 ? 3.594 26.438 3.863 1 86.5 106 MET B CA 1
ATOM 2357 C C . MET B 1 106 ? 4.23 27.109 2.658 1 86.5 106 MET B C 1
ATOM 2359 O O . MET B 1 106 ? 3.844 26.859 1.517 1 86.5 106 MET B O 1
ATOM 2363 N N . ARG B 1 107 ? 5.16 27.984 2.828 1 87.5 107 ARG B N 1
ATOM 2364 C CA . ARG B 1 107 ? 5.863 28.656 1.744 1 87.5 107 ARG B CA 1
ATOM 2365 C C . ARG B 1 107 ? 6.918 27.75 1.121 1 87.5 107 ARG B C 1
ATOM 2367 O O . ARG B 1 107 ? 7.414 28.031 0.027 1 87.5 107 ARG B O 1
ATOM 2374 N N . ASP B 1 108 ? 7.195 26.688 1.856 1 86.12 108 ASP B N 1
ATOM 2375 C CA . ASP B 1 108 ? 8.219 25.766 1.378 1 86.12 108 ASP B CA 1
ATOM 2376 C C . ASP B 1 108 ? 7.617 24.719 0.451 1 86.12 108 ASP B C 1
ATOM 2378 O O . ASP B 1 108 ? 6.395 24.609 0.326 1 86.12 108 ASP B O 1
ATOM 2382 N N . LYS B 1 109 ? 8.531 23.984 -0.118 1 87.62 109 LYS B N 1
ATOM 2383 C CA . LYS B 1 109 ? 8.094 22.922 -1.013 1 87.62 109 LYS B CA 1
ATOM 2384 C C . LYS B 1 109 ? 7.312 21.844 -0.254 1 87.62 109 LYS B 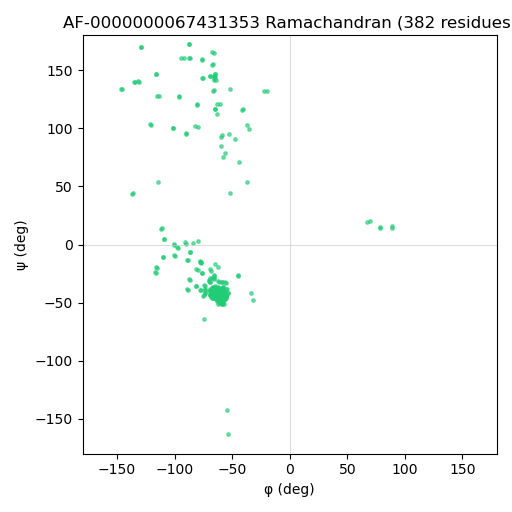C 1
ATOM 2386 O O . LYS B 1 109 ? 7.66 21.516 0.878 1 87.62 109 LYS B O 1
ATOM 2391 N N . VAL B 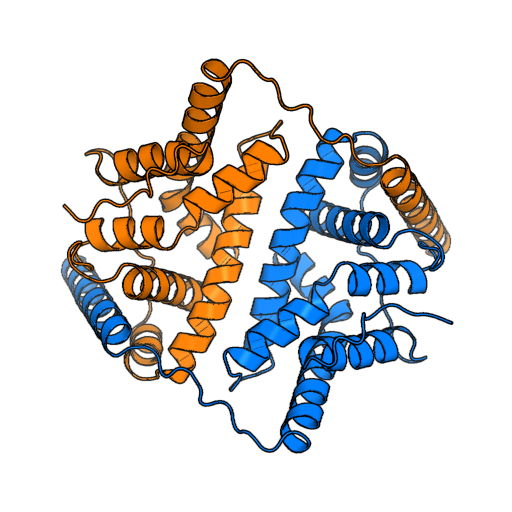1 110 ? 6.316 21.297 -0.89 1 89.31 110 VAL B N 1
ATOM 2392 C CA . VAL B 1 110 ? 5.371 20.344 -0.318 1 89.31 110 VAL B CA 1
ATOM 2393 C C . VAL B 1 110 ? 6.031 18.984 -0.183 1 89.31 110 VAL B C 1
ATOM 2395 O O . VAL B 1 110 ? 5.91 18.328 0.853 1 89.31 110 VAL B O 1
ATOM 2398 N N . LYS B 1 111 ? 6.746 18.562 -1.198 1 90.12 111 LYS B N 1
ATOM 2399 C CA . LYS B 1 111 ? 7.203 17.188 -1.327 1 90.12 111 LYS B CA 1
ATOM 2400 C C . LYS B 1 111 ? 8.109 16.797 -0.161 1 90.12 111 LYS B C 1
ATOM 2402 O O . LYS B 1 111 ? 7.949 15.719 0.421 1 90.12 111 LYS B O 1
ATOM 2407 N N . PRO B 1 112 ? 9.07 17.688 0.287 1 89.88 112 PRO B N 1
ATOM 2408 C CA . PRO B 1 112 ? 9.922 17.297 1.413 1 89.88 112 PRO B CA 1
ATOM 2409 C C . PRO B 1 112 ? 9.133 17.047 2.693 1 89.88 112 PRO B C 1
ATOM 2411 O O . PRO B 1 112 ? 9.477 16.156 3.475 1 89.88 112 PRO B O 1
ATOM 2414 N N . ALA B 1 113 ? 8.133 17.812 2.9 1 90.81 113 ALA B N 1
ATOM 2415 C CA . ALA B 1 113 ? 7.309 17.625 4.09 1 90.81 113 ALA B CA 1
ATOM 2416 C C . ALA B 1 113 ? 6.535 16.312 4.016 1 90.81 113 ALA B C 1
ATOM 2418 O O . ALA B 1 113 ? 6.434 15.586 5.008 1 90.81 113 ALA B O 1
ATOM 2419 N N . GLY B 1 114 ? 5.957 16.016 2.793 1 93.94 114 GLY B N 1
ATOM 2420 C CA . GLY B 1 114 ? 5.293 14.742 2.594 1 93.94 114 GLY B CA 1
ATOM 2421 C C . GLY B 1 114 ? 6.215 13.555 2.789 1 93.94 114 GLY B C 1
ATOM 2422 O O . GLY B 1 114 ? 5.852 12.578 3.457 1 93.94 114 GLY B O 1
ATOM 2423 N N . ASP B 1 115 ? 7.434 13.664 2.283 1 92.62 115 ASP B N 1
ATOM 2424 C CA . ASP B 1 115 ? 8.445 12.617 2.414 1 92.62 115 ASP B CA 1
ATOM 2425 C C . ASP B 1 115 ? 8.82 12.398 3.877 1 92.62 115 ASP B C 1
ATOM 2427 O O . ASP B 1 115 ? 9 11.258 4.316 1 92.62 115 ASP B O 1
ATOM 2431 N N . ALA B 1 116 ? 8.945 13.508 4.562 1 93.44 116 ALA B N 1
ATOM 2432 C CA . ALA B 1 116 ? 9.289 13.414 5.977 1 93.44 116 ALA B CA 1
ATOM 2433 C C . ALA B 1 116 ? 8.195 12.703 6.762 1 93.44 116 ALA B C 1
ATOM 2435 O O . ALA B 1 116 ? 8.484 11.852 7.613 1 93.44 116 ALA B O 1
ATOM 2436 N N . PHE B 1 117 ? 6.988 13.031 6.492 1 95.31 117 PHE B N 1
ATOM 2437 C CA . PHE B 1 117 ? 5.855 12.383 7.145 1 95.31 117 PHE B CA 1
ATOM 2438 C C . PHE B 1 117 ? 5.875 10.875 6.91 1 95.31 117 PHE B C 1
ATOM 2440 O O . PHE B 1 117 ? 5.762 10.094 7.852 1 95.31 117 PHE B O 1
ATOM 2447 N N . GLU B 1 118 ? 6.074 10.516 5.656 1 97 118 GLU B N 1
ATOM 2448 C CA . GLU B 1 118 ? 6.109 9.102 5.285 1 97 118 GLU B CA 1
ATOM 2449 C C . GLU B 1 118 ? 7.266 8.383 5.973 1 97 118 GLU B C 1
ATOM 2451 O O . GLU B 1 118 ? 7.105 7.254 6.441 1 97 118 GLU B O 1
ATOM 2456 N N . THR B 1 119 ? 8.359 9.023 6.043 1 96.25 119 THR B N 1
ATOM 2457 C CA . THR B 1 119 ? 9.531 8.461 6.695 1 96.25 119 THR B CA 1
ATOM 2458 C C . THR B 1 119 ? 9.266 8.219 8.18 1 96.25 119 THR B C 1
ATOM 2460 O O . THR B 1 119 ? 9.609 7.16 8.711 1 96.25 119 THR B O 1
ATOM 2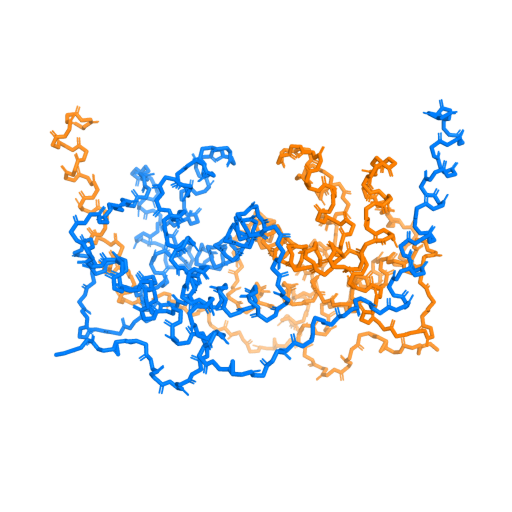463 N N . ILE B 1 120 ? 8.641 9.156 8.797 1 96.06 120 ILE B N 1
ATOM 2464 C CA . ILE B 1 120 ? 8.32 9.039 10.219 1 96.06 120 ILE B CA 1
ATOM 2465 C C . ILE B 1 120 ? 7.367 7.871 10.438 1 96.06 120 ILE B C 1
ATOM 2467 O O . ILE B 1 120 ? 7.559 7.07 11.359 1 96.06 120 ILE B O 1
ATOM 2471 N N . ILE B 1 121 ? 6.414 7.738 9.602 1 97.62 121 ILE B N 1
ATOM 2472 C CA . ILE B 1 121 ? 5.422 6.676 9.711 1 97.62 121 ILE B CA 1
ATOM 2473 C C . ILE B 1 121 ? 6.102 5.316 9.57 1 97.62 121 ILE B C 1
ATOM 2475 O O . ILE B 1 121 ? 5.844 4.402 10.359 1 97.62 121 ILE B O 1
ATOM 2479 N N . ALA B 1 122 ? 6.949 5.23 8.586 1 97.69 122 ALA B N 1
ATOM 2480 C CA . ALA B 1 122 ? 7.645 3.967 8.359 1 97.69 122 ALA B CA 1
ATOM 2481 C C . ALA B 1 122 ? 8.57 3.631 9.531 1 97.69 122 ALA B C 1
ATOM 2483 O O . ALA B 1 122 ? 8.656 2.473 9.945 1 97.69 122 ALA B O 1
ATOM 2484 N N . ALA B 1 123 ? 9.266 4.648 10.039 1 96.44 123 ALA B N 1
ATOM 2485 C CA . ALA B 1 123 ? 10.133 4.441 11.203 1 96.44 123 ALA B CA 1
ATOM 2486 C C . ALA B 1 123 ? 9.328 3.934 12.398 1 96.44 123 ALA B C 1
ATOM 2488 O O . ALA B 1 123 ? 9.773 3.037 13.117 1 96.44 123 ALA B O 1
ATOM 2489 N N . TYR B 1 124 ? 8.188 4.484 12.57 1 97.12 124 TYR B N 1
ATOM 2490 C CA . TYR B 1 124 ? 7.32 4.059 13.664 1 97.12 124 TYR B CA 1
ATOM 2491 C C . TYR B 1 124 ? 6.875 2.613 13.477 1 97.12 124 TYR B C 1
ATOM 2493 O O . TYR B 1 124 ? 6.906 1.821 14.422 1 97.12 124 TYR B O 1
ATOM 2501 N N . ARG B 1 125 ? 6.484 2.322 12.281 1 96.62 125 ARG B N 1
ATOM 2502 C CA . ARG B 1 125 ? 6.066 0.954 11.992 1 96.62 125 ARG B CA 1
ATOM 2503 C C . ARG B 1 125 ? 7.188 -0.035 12.289 1 96.62 125 ARG B C 1
ATOM 2505 O O . ARG B 1 125 ? 6.938 -1.144 12.766 1 96.62 125 ARG B O 1
ATOM 2512 N N . ASN B 1 126 ? 8.391 0.299 12.039 1 94.62 126 ASN B N 1
ATOM 2513 C CA . ASN B 1 126 ? 9.555 -0.562 12.234 1 94.62 126 ASN B CA 1
ATOM 2514 C C . ASN B 1 126 ? 9.781 -0.873 13.711 1 94.62 126 ASN B C 1
ATOM 2516 O O . ASN B 1 126 ? 10.336 -1.92 14.055 1 94.62 126 ASN B O 1
ATOM 2520 N N . GLU B 1 127 ? 9.383 0.016 14.469 1 94.56 127 GLU B N 1
ATOM 2521 C CA . GLU B 1 127 ? 9.758 -0.193 15.859 1 94.56 127 GLU B CA 1
ATOM 2522 C C . GLU B 1 127 ? 8.547 -0.563 16.703 1 94.56 127 GLU B C 1
ATOM 2524 O O . GLU B 1 127 ? 8.633 -0.615 17.938 1 94.56 127 GLU B O 1
ATOM 2529 N N . THR B 1 128 ? 7.352 -0.747 16.125 1 94.62 128 THR B N 1
ATOM 2530 C CA . THR B 1 128 ? 6.152 -1.1 16.875 1 94.62 128 THR B CA 1
ATOM 2531 C C . THR B 1 128 ? 5.457 -2.307 16.25 1 94.62 128 THR B C 1
ATOM 2533 O O . THR B 1 128 ? 5.852 -2.773 15.18 1 94.62 128 THR B O 1
ATOM 2536 N N . SER B 1 129 ? 4.496 -2.848 16.922 1 92.69 129 SER B N 1
ATOM 2537 C CA . SER B 1 129 ? 3.705 -3.957 16.406 1 92.69 129 SER B CA 1
ATOM 2538 C C . SER B 1 129 ? 2.686 -3.473 15.375 1 92.69 129 SER B C 1
ATOM 2540 O O . SER B 1 129 ? 2.354 -2.287 15.336 1 92.69 129 SER B O 1
ATOM 2542 N N . ALA B 1 130 ? 2.248 -4.41 14.562 1 91.19 130 ALA B N 1
ATOM 2543 C CA . ALA B 1 130 ? 1.199 -4.09 13.594 1 91.19 130 ALA B CA 1
ATOM 2544 C C . ALA B 1 130 ? -0.049 -3.562 14.297 1 91.19 130 ALA B C 1
ATOM 2546 O O . ALA B 1 130 ? -0.705 -2.643 13.805 1 91.19 130 ALA B O 1
ATOM 2547 N N . GLU B 1 131 ? -0.366 -4.102 15.391 1 92.25 131 GLU B N 1
ATOM 2548 C CA . GLU B 1 131 ? -1.542 -3.695 16.156 1 92.25 131 GLU B CA 1
ATOM 2549 C C . GLU B 1 131 ? -1.386 -2.279 16.703 1 92.25 131 GLU B C 1
ATOM 2551 O O . GLU B 1 131 ? -2.316 -1.474 16.625 1 92.25 131 GLU B O 1
ATOM 2556 N N . ALA B 1 132 ? -0.244 -1.991 17.266 1 94.69 132 ALA B N 1
ATOM 2557 C CA . ALA B 1 132 ? 0.018 -0.659 17.812 1 94.69 132 ALA B CA 1
ATOM 2558 C C . ALA B 1 132 ? -0.004 0.393 16.703 1 94.69 132 ALA B C 1
ATOM 2560 O O . ALA B 1 132 ? -0.516 1.498 16.891 1 94.69 132 ALA B O 1
ATOM 2561 N N . PHE B 1 133 ? 0.521 0.06 15.594 1 95.81 133 PHE B N 1
ATOM 2562 C CA . PHE B 1 133 ? 0.511 0.956 14.445 1 95.81 133 PHE B CA 1
ATOM 2563 C C . PHE B 1 133 ? -0.917 1.251 14 1 95.81 133 PHE B C 1
ATOM 2565 O O . PHE B 1 133 ? -1.273 2.408 13.773 1 95.81 133 PHE B O 1
ATOM 2572 N N . GLN B 1 134 ? -1.688 0.206 13.891 1 94.06 134 GLN B N 1
ATOM 2573 C CA . GLN B 1 134 ? -3.076 0.362 13.469 1 94.06 134 GLN B CA 1
ATOM 2574 C C . GLN B 1 134 ? -3.861 1.221 14.453 1 94.06 134 GLN B C 1
ATOM 2576 O O . GLN B 1 134 ? -4.707 2.023 14.055 1 94.06 134 GLN B O 1
ATOM 2581 N N . GLN B 1 135 ? -3.613 1.029 15.656 1 95.62 135 GLN B N 1
ATOM 2582 C CA . GLN B 1 135 ? -4.293 1.824 16.672 1 95.62 135 GLN B CA 1
ATOM 2583 C C . GLN B 1 135 ? -3.934 3.301 16.547 1 95.62 135 GLN B C 1
ATOM 2585 O O . GLN B 1 135 ? -4.809 4.168 16.609 1 95.62 135 GLN B O 1
ATOM 2590 N N . TRP B 1 136 ? -2.66 3.555 16.438 1 96.06 136 TRP B N 1
ATOM 2591 C CA . TRP B 1 136 ? -2.242 4.938 16.234 1 96.06 136 TRP B CA 1
ATOM 2592 C C . TRP B 1 136 ? -2.926 5.539 15.008 1 96.06 136 TRP B C 1
ATOM 2594 O O . TRP B 1 136 ? -3.389 6.684 15.047 1 96.06 136 TRP B O 1
ATOM 2604 N N . PHE B 1 137 ? -2.93 4.773 13.898 1 96.62 137 PHE B N 1
ATOM 2605 C CA . PHE B 1 137 ? -3.533 5.238 12.656 1 96.62 137 PHE B CA 1
ATOM 2606 C C . PHE B 1 137 ? -5.004 5.586 12.867 1 96.62 137 PHE B C 1
ATOM 2608 O O . PHE B 1 137 ? -5.461 6.648 12.438 1 96.62 137 PHE B O 1
ATOM 2615 N N . ARG B 1 138 ? -5.691 4.719 13.516 1 95.81 138 ARG B N 1
ATOM 2616 C CA . ARG B 1 138 ? -7.117 4.934 13.734 1 95.81 138 ARG B CA 1
ATOM 2617 C C . ARG B 1 138 ? -7.355 6.152 14.625 1 95.81 138 ARG B C 1
ATOM 2619 O O . ARG B 1 138 ? -8.258 6.949 14.359 1 95.81 138 ARG B O 1
ATOM 2626 N N . ASP B 1 139 ? -6.539 6.328 15.625 1 95.69 139 ASP B N 1
ATOM 2627 C CA . ASP B 1 139 ? -6.676 7.441 16.562 1 95.69 139 ASP B CA 1
ATOM 2628 C C . ASP B 1 139 ? -6.438 8.773 15.867 1 95.69 139 ASP B C 1
ATOM 2630 O O . ASP B 1 139 ? -6.984 9.805 16.266 1 95.69 139 ASP B O 1
ATOM 2634 N N . ASN B 1 140 ? -5.652 8.75 14.797 1 95.06 140 ASN B N 1
ATOM 2635 C CA . ASN B 1 140 ? -5.168 10.023 14.266 1 95.06 140 ASN B CA 1
ATOM 2636 C C . ASN B 1 140 ? -5.688 10.273 12.852 1 95.06 140 ASN B C 1
ATOM 2638 O O . ASN B 1 140 ? -5.824 11.43 12.438 1 95.06 140 ASN B O 1
ATOM 2642 N N . PHE B 1 141 ? -6.051 9.211 12.117 1 95.25 141 PHE B N 1
ATOM 2643 C CA . PHE B 1 141 ? -6.312 9.391 10.688 1 95.25 141 PHE B CA 1
ATOM 2644 C C . PHE B 1 141 ? -7.77 9.086 10.367 1 95.25 141 PHE B C 1
ATOM 2646 O O . PHE B 1 141 ? -8.273 9.492 9.312 1 95.25 141 PHE B O 1
ATOM 2653 N N . THR B 1 142 ? -8.484 8.359 11.211 1 94.38 142 THR B N 1
ATOM 2654 C CA . THR B 1 142 ? -9.844 7.91 10.938 1 94.38 142 THR B CA 1
ATOM 2655 C C . THR B 1 142 ? -10.766 9.102 10.688 1 94.38 142 THR B C 1
ATOM 2657 O O . THR B 1 142 ? -11.648 9.047 9.836 1 94.38 142 THR B O 1
ATOM 2660 N N . GLN B 1 143 ? -10.586 10.18 11.438 1 96.12 143 GLN B N 1
ATOM 2661 C CA . GLN B 1 143 ? -11.414 11.367 11.258 1 96.12 143 GLN B CA 1
ATOM 2662 C C . GLN B 1 143 ? -11.297 11.914 9.844 1 96.12 143 GLN B C 1
ATOM 2664 O O . GLN B 1 143 ? -12.273 12.43 9.281 1 96.12 143 GLN B O 1
ATOM 2669 N N . LEU B 1 144 ? -10.117 11.844 9.305 1 98.12 144 LEU B N 1
ATOM 2670 C CA . LEU B 1 144 ? -9.906 12.328 7.941 1 98.12 144 LEU B CA 1
ATOM 2671 C C . LEU B 1 144 ? -10.586 11.422 6.93 1 98.12 144 LEU B C 1
ATOM 2673 O O . LEU B 1 144 ? -11.055 11.883 5.887 1 98.12 144 LEU B O 1
ATOM 2677 N N . ILE B 1 145 ? -10.68 10.156 7.23 1 98.06 145 ILE B N 1
ATOM 2678 C CA . ILE B 1 145 ? -11.367 9.203 6.371 1 98.06 145 ILE B CA 1
ATOM 2679 C C . ILE B 1 145 ? -12.859 9.508 6.344 1 98.06 145 ILE B C 1
ATOM 2681 O O . ILE B 1 145 ? -13.484 9.492 5.281 1 98.06 145 ILE B O 1
ATOM 2685 N N . HIS B 1 146 ? -13.438 9.812 7.477 1 97.69 146 HIS B N 1
ATOM 2686 C CA . HIS B 1 146 ? -14.852 10.188 7.539 1 97.69 146 HIS B CA 1
ATOM 2687 C C . HIS B 1 146 ? -15.125 11.438 6.711 1 97.69 146 HIS B C 1
ATOM 2689 O O . HIS B 1 146 ? -16.156 11.516 6.027 1 97.69 146 HIS B O 1
ATOM 2695 N N . VAL B 1 147 ? -14.242 12.352 6.805 1 97.75 147 VAL B N 1
ATOM 2696 C CA . VAL B 1 147 ? -14.391 13.586 6.039 1 97.75 147 VAL B CA 1
ATOM 2697 C C . VAL B 1 147 ? -14.344 13.273 4.543 1 97.75 147 VAL B C 1
ATOM 2699 O O . VAL B 1 147 ? -15.133 13.82 3.768 1 97.75 147 VAL B O 1
ATOM 2702 N N . ALA B 1 148 ? -13.406 12.422 4.133 1 98 148 ALA B N 1
ATOM 2703 C CA . ALA B 1 148 ? -13.289 12.047 2.727 1 98 148 ALA B CA 1
ATOM 2704 C C . ALA B 1 148 ? -14.578 11.406 2.225 1 98 148 ALA B C 1
ATOM 2706 O O . ALA B 1 148 ? -15.031 11.688 1.112 1 98 148 ALA B O 1
ATOM 2707 N N . CYS B 1 149 ? -15.18 10.539 3.049 1 97.44 149 CYS B N 1
ATOM 2708 C CA . CYS B 1 149 ? -16.453 9.906 2.703 1 97.44 149 CYS B CA 1
ATOM 2709 C C . CYS B 1 149 ? -17.547 10.945 2.488 1 97.44 149 CYS B C 1
ATOM 2711 O O . CYS B 1 149 ? -18.203 10.945 1.449 1 97.44 149 CYS B O 1
ATOM 2713 N N . ALA B 1 150 ? -17.656 11.82 3.461 1 97.19 150 ALA B N 1
ATOM 2714 C CA . ALA B 1 150 ? -18.703 12.836 3.4 1 97.19 150 ALA B CA 1
ATOM 2715 C C . ALA B 1 150 ? -18.484 13.773 2.215 1 97.19 150 ALA B C 1
ATOM 2717 O O . ALA B 1 150 ? -19.438 14.18 1.552 1 97.19 150 ALA B O 1
ATOM 2718 N N . ALA B 1 151 ? -17.25 14.148 1.976 1 96.12 151 ALA B N 1
ATOM 2719 C CA . ALA B 1 151 ? -16.906 15.055 0.878 1 96.12 151 ALA B CA 1
ATOM 2720 C C . ALA B 1 151 ? -17.266 14.43 -0.47 1 96.12 151 ALA B C 1
ATOM 2722 O O . ALA B 1 151 ? -17.766 15.117 -1.367 1 96.12 151 ALA B O 1
ATOM 2723 N N . TYR B 1 152 ? -16.906 13.172 -0.617 1 95.94 152 TYR B N 1
ATOM 2724 C CA . TYR B 1 152 ? -17.234 12.477 -1.856 1 95.94 152 TYR B CA 1
ATOM 2725 C C . TYR B 1 152 ? -18.75 12.461 -2.084 1 95.94 152 TYR B C 1
ATOM 2727 O O . TYR B 1 152 ? -19.219 12.719 -3.195 1 95.94 152 TYR B O 1
ATOM 2735 N N . ASP B 1 153 ? -19.516 12.133 -1.02 1 94.31 153 ASP B N 1
ATOM 2736 C CA . ASP B 1 153 ? -20.969 12.109 -1.117 1 94.31 153 ASP B CA 1
ATOM 2737 C C . ASP B 1 153 ? -21.531 13.477 -1.515 1 94.31 153 ASP B C 1
ATOM 2739 O O . ASP B 1 153 ? -22.422 13.57 -2.35 1 94.31 153 ASP B O 1
ATOM 2743 N N . SER B 1 154 ? -21.016 14.484 -0.896 1 92.88 154 SER B N 1
ATOM 2744 C CA . SER B 1 154 ? -21.438 15.844 -1.218 1 92.88 154 SER B CA 1
ATOM 2745 C C . SER B 1 154 ? -21.172 16.172 -2.684 1 92.88 154 SER B C 1
ATOM 2747 O O . SER B 1 154 ? -22 16.797 -3.346 1 92.88 154 SER B O 1
ATOM 2749 N N . TRP B 1 155 ? -19.953 15.805 -3.158 1 91 155 TRP B N 1
ATOM 2750 C CA . TRP B 1 155 ? -19.594 16.031 -4.555 1 91 155 TRP B CA 1
ATOM 2751 C C . TRP B 1 155 ? -20.562 15.297 -5.488 1 91 155 TRP B C 1
ATOM 2753 O O . TRP B 1 155 ? -21.016 15.859 -6.488 1 91 155 TRP B O 1
ATOM 2763 N N . MET B 1 156 ? -20.828 14.047 -5.207 1 89.19 156 MET B N 1
ATOM 2764 C CA . MET B 1 156 ? -21.656 13.219 -6.066 1 89.19 156 MET B CA 1
ATOM 2765 C C . MET B 1 156 ? -23.109 13.703 -6.062 1 89.19 156 MET B C 1
ATOM 2767 O O . MET B 1 156 ? -23.812 13.57 -7.066 1 89.19 156 MET B O 1
ATOM 2771 N N . ASN B 1 157 ? -23.531 14.062 -4.992 1 86.69 157 ASN B N 1
ATOM 2772 C CA . ASN B 1 157 ? -24.875 14.609 -4.922 1 86.69 157 ASN B CA 1
ATOM 2773 C C . ASN B 1 157 ? -25.016 15.867 -5.77 1 86.69 157 ASN B C 1
ATOM 2775 O O . ASN B 1 157 ? -26.109 16.156 -6.285 1 86.69 157 ASN B O 1
ATOM 2779 N N . LEU B 1 158 ? -23.938 16.547 -5.824 1 80.25 158 LEU B N 1
ATOM 2780 C CA . LEU B 1 158 ? -23.953 17.781 -6.609 1 80.25 158 LEU B CA 1
ATOM 2781 C C . LEU B 1 158 ? -23.766 17.484 -8.094 1 80.25 158 LEU B C 1
ATOM 2783 O O . LEU B 1 158 ? -24.234 18.234 -8.945 1 80.25 158 LEU B O 1
ATOM 2787 N N . SER B 1 159 ? -22.891 16.406 -8.273 1 70.94 159 SER B N 1
ATOM 2788 C CA . SER B 1 159 ? -22.594 16.062 -9.664 1 70.94 159 SER B CA 1
ATOM 2789 C C . SER B 1 159 ? -23.594 15.039 -10.211 1 70.94 159 SER B C 1
ATOM 2791 O O . SER B 1 159 ? -24.141 14.234 -9.453 1 70.94 159 SER B O 1
ATOM 2793 N N . MET B 1 160 ? -24.641 15.102 -10.859 1 54.53 160 MET B N 1
ATOM 2794 C CA . MET B 1 160 ? -25.672 14.227 -11.406 1 54.53 160 MET B CA 1
ATOM 2795 C C . MET B 1 160 ? -25.078 12.875 -11.805 1 54.53 160 MET B C 1
ATOM 2797 O O . MET B 1 160 ? -25.828 11.914 -12.023 1 54.53 160 MET B O 1
ATOM 2801 N N . PRO B 1 161 ? -23.984 12.711 -12.508 1 49.59 161 PRO B N 1
ATOM 2802 C CA . PRO B 1 161 ? -23.828 11.461 -13.266 1 49.59 161 PRO B CA 1
ATOM 2803 C C . PRO B 1 161 ? -23.375 10.297 -12.391 1 49.59 161 PRO B C 1
ATOM 2805 O O . PRO B 1 161 ? -22.516 10.461 -11.531 1 49.59 161 PRO B O 1
ATOM 2808 N N . ARG B 1 162 ? -24.266 9.469 -12.039 1 46.12 162 ARG B N 1
ATOM 2809 C CA . ARG B 1 162 ? -23.969 8.273 -11.25 1 46.12 162 ARG B CA 1
ATOM 2810 C C . ARG B 1 162 ? -22.984 7.371 -11.977 1 46.12 162 ARG B C 1
ATOM 2812 O O . ARG B 1 162 ? -23.219 6.98 -13.125 1 46.12 162 ARG B O 1
ATOM 2819 N N . SER B 1 163 ? -21.75 7.531 -11.719 1 46.09 163 SER B N 1
ATOM 2820 C CA . SER B 1 163 ? -20.828 6.582 -12.336 1 46.09 163 SER B CA 1
ATOM 2821 C C . SER B 1 163 ? -21.094 5.164 -11.836 1 46.09 163 SER B C 1
ATOM 2823 O O . SER B 1 163 ? -21.344 4.953 -10.648 1 46.09 163 SER B O 1
ATOM 2825 N N . LYS B 1 164 ? -21.531 4.414 -12.711 1 42.41 164 LYS B N 1
ATOM 2826 C CA . LYS B 1 164 ? -21.859 3.006 -12.531 1 42.41 164 LYS B CA 1
ATOM 2827 C C . LYS B 1 164 ? -20.641 2.199 -12.109 1 42.41 164 LYS B C 1
ATOM 2829 O O . LYS B 1 164 ? -19.531 2.438 -12.594 1 42.41 164 LYS B O 1
ATOM 2834 N N . GLY B 1 165 ? -20.672 1.583 -11.031 1 46.5 165 GLY B N 1
ATOM 2835 C CA . GLY B 1 165 ? -19.734 0.611 -10.484 1 46.5 165 GLY B CA 1
ATOM 2836 C C . GLY B 1 165 ? -19.234 -0.382 -11.516 1 46.5 165 GLY B C 1
ATOM 2837 O O . GLY B 1 165 ? -19.953 -0.708 -12.469 1 46.5 165 GLY B O 1
ATOM 2838 N N . SER B 1 166 ? -18.047 -0.449 -11.852 1 44.5 166 SER B N 1
ATOM 2839 C CA . SER B 1 166 ? -17.562 -1.487 -12.75 1 44.5 166 SER B CA 1
ATOM 2840 C C . SER B 1 166 ? -17.875 -2.879 -12.211 1 44.5 166 SER B C 1
ATOM 2842 O O . SER B 1 166 ? -17.484 -3.219 -11.094 1 44.5 166 SER B O 1
ATOM 2844 N N . GLY B 1 167 ? -19 -3.311 -12.352 1 44.06 167 GLY B N 1
ATOM 2845 C CA . GLY B 1 167 ? -19.344 -4.688 -12.023 1 44.06 167 GLY B CA 1
ATOM 2846 C C . GLY B 1 167 ? -18.234 -5.668 -12.375 1 44.06 167 GLY B C 1
ATOM 2847 O O . GLY B 1 167 ? -17.609 -5.555 -13.43 1 44.06 167 GLY B O 1
ATOM 2848 N N . GLY B 1 168 ? -17.453 -6.145 -11.406 1 52.72 168 GLY B N 1
ATOM 2849 C CA . GLY B 1 168 ? -16.469 -7.195 -11.664 1 52.72 168 GLY B CA 1
ATOM 2850 C C . GLY B 1 168 ? -16.797 -8.016 -12.898 1 52.72 168 GLY B C 1
ATOM 2851 O O . GLY B 1 168 ? -17.953 -8.188 -13.25 1 52.72 168 GLY B O 1
ATOM 2852 N N . SER B 1 169 ? -15.734 -8.141 -13.648 1 65 169 SER B N 1
ATOM 2853 C CA . SER B 1 169 ? -15.953 -8.797 -14.938 1 65 169 SER B CA 1
ATOM 2854 C C . SER B 1 169 ? -16.391 -10.25 -14.75 1 65 169 SER B C 1
ATOM 2856 O O . SER B 1 169 ? -16.078 -10.867 -13.734 1 65 169 SER B O 1
ATOM 2858 N N . VAL B 1 170 ? -17.297 -10.758 -15.539 1 68.56 170 VAL B N 1
ATOM 2859 C CA . VAL B 1 170 ? -17.688 -12.164 -15.625 1 68.56 170 VAL B CA 1
ATOM 2860 C C . VAL B 1 170 ? -16.453 -13.047 -15.641 1 68.56 170 VAL B C 1
ATOM 2862 O O . VAL B 1 170 ? -16.438 -14.125 -15.039 1 68.56 170 VAL B O 1
ATOM 2865 N N . LYS B 1 171 ? -15.406 -12.539 -16.094 1 67.38 171 LYS B N 1
ATOM 2866 C CA . LYS B 1 171 ? -14.18 -13.32 -16.219 1 67.38 171 LYS B CA 1
ATOM 2867 C C . LYS B 1 171 ? -13.492 -13.492 -14.867 1 67.38 171 LYS B C 1
ATOM 2869 O O . LYS B 1 171 ? -13.008 -14.578 -14.547 1 67.38 171 LYS B O 1
ATOM 2874 N N . GLN B 1 172 ? -13.5 -12.469 -14.055 1 75.75 172 GLN B N 1
ATOM 2875 C CA . GLN B 1 172 ? -12.93 -12.562 -12.711 1 75.75 172 GLN B CA 1
ATOM 2876 C C . GLN B 1 172 ? -13.711 -13.555 -11.852 1 75.75 172 GLN B C 1
ATOM 2878 O O . GLN B 1 172 ? -13.117 -14.352 -11.117 1 75.75 172 GLN B O 1
ATOM 2883 N N . ARG B 1 173 ? -14.984 -13.531 -12.016 1 74.81 173 ARG B N 1
ATOM 2884 C CA . ARG B 1 173 ? -15.828 -14.438 -11.25 1 74.81 173 ARG B CA 1
ATOM 2885 C C . ARG B 1 173 ? -15.5 -15.891 -11.57 1 74.81 173 ARG B C 1
ATOM 2887 O O . ARG B 1 173 ? -15.438 -16.734 -10.672 1 74.81 173 ARG B O 1
ATOM 2894 N N . ARG B 1 174 ? -15.305 -16.156 -12.82 1 76.56 174 ARG B N 1
ATOM 2895 C CA . ARG B 1 174 ? -14.992 -17.531 -13.242 1 76.56 174 ARG B CA 1
ATOM 2896 C C . ARG B 1 174 ? -13.664 -17.984 -12.641 1 76.56 174 ARG B C 1
ATOM 2898 O O . ARG B 1 174 ? -13.547 -19.141 -12.211 1 76.56 174 ARG B O 1
ATOM 2905 N N . LEU B 1 175 ? -12.711 -17.109 -12.594 1 76.12 175 LEU B N 1
ATOM 2906 C CA . LEU B 1 175 ? -11.406 -17.438 -12.023 1 76.12 175 LEU B CA 1
ATOM 2907 C C . LEU B 1 175 ? -11.523 -17.719 -10.531 1 76.12 175 LEU B C 1
ATOM 2909 O O . LEU B 1 175 ? -10.898 -18.656 -10.023 1 76.12 175 LEU B O 1
ATOM 2913 N N . LEU B 1 176 ? -12.328 -16.922 -9.883 1 77.44 176 LEU B N 1
ATOM 2914 C CA . LEU B 1 176 ? -12.523 -17.094 -8.445 1 77.44 176 LEU B CA 1
ATOM 2915 C C . LEU B 1 176 ? -13.258 -18.391 -8.141 1 77.44 176 LEU B C 1
ATOM 2917 O O . LEU B 1 176 ? -12.938 -19.078 -7.172 1 77.44 176 LEU B O 1
ATOM 2921 N N . ASP B 1 177 ? -14.258 -18.688 -8.992 1 80.06 177 ASP B N 1
ATOM 2922 C CA . ASP B 1 177 ? -14.977 -19.953 -8.828 1 80.06 177 ASP B CA 1
ATOM 2923 C C . ASP B 1 177 ? -14.039 -21.141 -8.984 1 80.06 177 ASP B C 1
ATOM 2925 O O . ASP B 1 177 ? -14.125 -22.109 -8.219 1 80.06 177 ASP B O 1
ATOM 2929 N N . LYS B 1 178 ? -13.227 -21.031 -9.945 1 78.38 178 LYS B N 1
ATOM 2930 C CA . LYS B 1 178 ? -12.25 -22.094 -10.164 1 78.38 178 LYS B CA 1
ATOM 2931 C C . LYS B 1 178 ? -11.32 -22.234 -8.961 1 78.38 178 LYS B C 1
ATOM 2933 O O . LYS B 1 178 ? -11.055 -23.344 -8.508 1 78.38 178 LYS B O 1
ATOM 2938 N N . ALA B 1 179 ? -10.812 -21.125 -8.43 1 77.12 179 ALA B N 1
ATOM 2939 C CA . ALA B 1 179 ? -9.922 -21.141 -7.27 1 77.12 179 ALA B CA 1
ATOM 2940 C C . ALA B 1 179 ? -10.625 -21.719 -6.047 1 77.12 179 ALA B C 1
ATOM 2942 O O . ALA B 1 179 ? -10.031 -22.484 -5.277 1 77.12 179 ALA B O 1
ATOM 2943 N N . LYS B 1 180 ? -11.867 -21.391 -5.918 1 76.75 180 LYS B N 1
ATOM 2944 C CA . LYS B 1 180 ? -12.688 -21.891 -4.82 1 76.75 180 LYS B CA 1
ATOM 2945 C C . LYS B 1 180 ? -12.812 -23.422 -4.887 1 76.75 180 LYS B C 1
ATOM 2947 O O . LYS B 1 180 ? -12.602 -24.109 -3.887 1 76.75 180 LYS B O 1
ATOM 2952 N N . HIS B 1 181 ? -13.195 -23.906 -6.059 1 80.25 181 HIS B N 1
ATOM 2953 C CA . HIS B 1 181 ? -13.391 -25.344 -6.238 1 80.25 181 HIS B CA 1
ATOM 2954 C C . HIS B 1 181 ? -12.094 -26.094 -5.992 1 80.25 181 HIS B C 1
ATOM 2956 O O . HIS B 1 181 ? -12.102 -27.172 -5.387 1 80.25 181 HIS B O 1
ATOM 2962 N N . ARG B 1 182 ? -11.047 -25.562 -6.402 1 75.19 182 ARG B N 1
ATOM 2963 C CA . ARG B 1 182 ? -9.758 -26.203 -6.215 1 75.19 182 ARG B CA 1
ATOM 2964 C C . ARG B 1 182 ? -9.375 -26.25 -4.742 1 75.19 182 ARG B C 1
ATOM 2966 O O . ARG B 1 182 ? -8.883 -27.266 -4.25 1 75.19 182 ARG B O 1
ATOM 2973 N N . GLN B 1 183 ? -9.547 -25.125 -4.066 1 77.94 183 GLN B N 1
ATOM 2974 C CA . GLN B 1 183 ? -9.227 -25.094 -2.643 1 77.94 183 GLN B CA 1
ATOM 2975 C C . GLN B 1 183 ? -10.102 -26.078 -1.859 1 77.94 183 GLN B C 1
ATOM 2977 O O . GLN B 1 183 ? -9.625 -26.734 -0.936 1 77.94 183 GLN B O 1
ATOM 2982 N N . LYS B 1 184 ? -11.352 -26.172 -2.244 1 75.75 184 LYS B N 1
ATOM 2983 C CA . LYS B 1 184 ? -12.266 -27.125 -1.597 1 75.75 184 LYS B CA 1
ATOM 2984 C C . LYS B 1 184 ? -11.828 -28.562 -1.841 1 75.75 184 LYS B C 1
ATOM 2986 O O . LYS B 1 184 ? -11.867 -29.391 -0.93 1 75.75 184 LYS B O 1
ATOM 2991 N N . ALA B 1 185 ? -11.398 -28.797 -3.031 1 76.19 185 ALA B N 1
ATOM 2992 C CA . ALA B 1 185 ? -10.922 -30.125 -3.387 1 76.19 185 ALA B CA 1
ATOM 2993 C C . ALA B 1 185 ? -9.664 -30.484 -2.604 1 76.19 185 ALA B C 1
ATOM 2995 O O . ALA B 1 185 ? -9.508 -31.609 -2.141 1 76.19 185 ALA B O 1
ATOM 2996 N N . GLU B 1 186 ? -8.828 -29.469 -2.504 1 74.88 186 GLU B N 1
ATOM 2997 C CA . GLU B 1 186 ? -7.598 -29.688 -1.753 1 74.88 186 GLU B CA 1
ATOM 2998 C C . GLU B 1 186 ? -7.891 -29.938 -0.275 1 74.88 186 GLU B C 1
ATOM 3000 O O . GLU B 1 186 ? -7.246 -30.766 0.362 1 74.88 186 GLU B O 1
ATOM 3005 N N . LYS B 1 187 ? -8.875 -29.219 0.315 1 70.88 187 LYS B N 1
ATOM 3006 C CA . LYS B 1 187 ? -9.289 -29.422 1.702 1 70.88 187 LYS B CA 1
ATOM 3007 C C . LYS B 1 187 ? -9.891 -30.812 1.902 1 70.88 187 LYS B C 1
ATOM 3009 O O . LYS B 1 187 ? -9.641 -31.469 2.916 1 70.88 187 LYS B O 1
ATOM 3014 N N . ARG B 1 188 ? -10.617 -31.297 0.916 1 69.5 188 ARG B N 1
ATOM 3015 C CA . A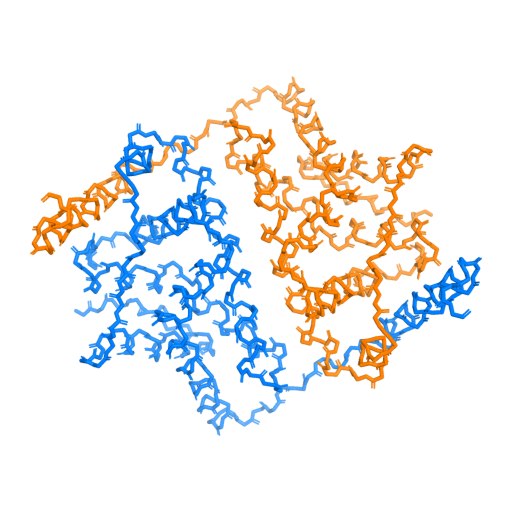RG B 1 188 ? -11.211 -32.625 0.958 1 69.5 188 ARG B CA 1
ATOM 3016 C C . ARG B 1 188 ? -10.133 -33.719 0.883 1 69.5 188 ARG B C 1
ATOM 3018 O O . ARG B 1 188 ? -10.18 -34.688 1.625 1 69.5 188 ARG B O 1
ATOM 3025 N N . ALA B 1 189 ? -9.195 -33.469 0.105 1 74.5 189 ALA B N 1
ATOM 3026 C CA . ALA B 1 189 ? -8.117 -34.438 -0.057 1 74.5 189 ALA B CA 1
ATOM 3027 C C . ALA B 1 189 ? -7.266 -34.531 1.209 1 74.5 189 ALA B C 1
ATOM 3029 O O . ALA B 1 189 ? -6.766 -35.594 1.553 1 74.5 189 ALA B O 1
ATOM 3030 N N . ARG B 1 190 ? -7.211 -33.469 1.924 1 73.5 190 ARG B N 1
ATOM 3031 C CA . ARG B 1 190 ? -6.406 -33.438 3.143 1 73.5 190 ARG B CA 1
ATOM 3032 C C . ARG B 1 190 ? -7.234 -33.875 4.355 1 73.5 190 ARG B C 1
ATOM 3034 O O . ARG B 1 190 ? -6.738 -33.844 5.484 1 73.5 190 ARG B O 1
ATOM 3041 N N . GLY B 1 191 ? -8.43 -34.188 4.098 1 69.62 191 GLY B N 1
ATOM 3042 C CA . GLY B 1 191 ? -9.312 -34.656 5.148 1 69.62 191 GLY B CA 1
ATOM 3043 C C . GLY B 1 191 ? -9.852 -33.531 6.02 1 69.62 191 GLY B C 1
ATOM 3044 O O . GLY B 1 191 ? -10.211 -33.75 7.18 1 69.62 191 GLY B O 1
ATOM 3045 N N . LEU B 1 192 ? -9.711 -32.344 5.523 1 60.69 192 LEU B N 1
ATOM 3046 C CA . LEU B 1 192 ? -10.102 -31.219 6.352 1 60.69 192 LEU B CA 1
ATOM 3047 C C . LEU B 1 192 ? -11.578 -30.875 6.148 1 60.69 192 LEU B C 1
ATOM 3049 O O . LEU B 1 192 ? -12.102 -29.953 6.773 1 60.69 192 LEU B O 1
ATOM 3053 N N . LEU B 1 193 ? -12.195 -31.391 5.137 1 59.34 193 LEU B N 1
ATOM 3054 C CA . LEU B 1 193 ? -13.633 -31.344 4.938 1 59.34 193 LEU B CA 1
ATOM 3055 C C . LEU B 1 193 ? -14.25 -32.719 5.027 1 59.34 193 LEU B C 1
ATOM 3057 O O . LEU B 1 193 ? -13.602 -33.719 4.668 1 59.34 193 LEU B O 1
#

Radius of gyration: 21.69 Å; Cα contacts (8 Å, |Δi|>4): 498; chains: 2; bounding box: 53×66×59 Å

Nearest PDB structures (foldseek):
  7r97-assembly1_B  TM=7.123E-01  e=3.386E-03  Escherichia coli K-12
  5f3p-assembly1_A  TM=5.556E-01  e=4.541E-03  Entamoeba histolytica
  5f3q-assembly1_A  TM=5.381E-01  e=1.875E-02  Entamoeba histolytica
  6zdw-assembly1_BBB  TM=5.030E-01  e=4.290E-01  Mucor lusitanicus
  6zdw-assembly1_AAA  TM=4.049E-01  e=6.662E-01  Mucor lusitanicus